Protein AF-X0TBJ0-F1 (afdb_monomer)

Mean predicted aligned error: 17.58 Å

Organism: NCBI:txid412755

Foldseek 3Di:
DDPVVVVVVVVVVVVVVVVVVVVVVVVVVPPDPPPDDDQDFDAPVVQQKKKFALFFQDQFLVLEGEDLVQVVVQCPVVVVPQWEAAPVPGTRQWGWPDWDRDPGHTITMIHGNHPVVSVCVVVLQWFFKYWDKAAPDWDWDADPNDTGIYRHHIHTDHMYIGHQYRHNRGTIGNDDDAAEDEPDDDDDDLVPFLVQQCVLPNLVSLVVQALAAAPPDDSRDSVRGDQGQWGQDPSTTYGYPVSLVVSQVLLLQPPNSVPVDDLVRSVSSQVVSQVVQVVVVHGHDDHDSDNPDDLVCQLVVVQVVCCVLVVDHQDPVNSVVSVVVSVVLVVCVVVPPVVVVVVVVVVVVVVVVVVVVVVCVVDDDPPPSVVVVVVVVVVVVVVVVVVVVVVVVVVVVVVVVVVVVVVVVVVVVVVVVVPPDDDDDDDDDDDDDDDDDDDDDDD

Solvent-accessible surface area (backbone atoms only — not comparable to full-atom values): 25484 Å² total; per-residue (Å²): 135,61,77,73,59,58,57,59,52,57,62,49,52,58,55,50,49,52,55,50,53,51,57,51,53,65,52,57,80,63,57,72,80,80,79,81,82,75,88,83,67,46,71,36,70,92,67,34,45,39,31,33,28,44,39,43,54,57,68,24,78,80,41,31,29,45,46,61,89,36,49,78,66,15,40,63,68,35,71,76,70,34,52,20,23,36,71,85,75,43,75,66,36,25,35,48,80,38,84,42,85,47,95,65,21,40,35,35,29,32,33,45,71,35,67,72,62,38,50,33,47,73,75,52,59,32,40,13,22,38,68,42,67,50,78,79,39,69,48,83,44,75,59,97,89,38,78,25,44,34,37,62,35,50,39,40,70,45,41,20,44,30,47,79,34,56,35,77,74,4,40,46,42,35,64,65,70,66,43,77,38,73,87,54,86,72,79,87,44,73,79,56,44,51,47,55,27,33,78,76,49,32,56,67,38,42,55,72,23,25,76,42,67,52,86,92,52,58,80,91,44,77,85,25,55,39,54,57,32,36,41,70,51,96,92,34,60,24,35,31,51,45,21,48,53,52,37,52,40,27,60,47,35,41,94,68,33,50,80,79,48,55,74,67,54,43,54,57,48,48,52,55,47,34,57,56,27,49,77,71,78,43,82,57,81,84,86,45,89,63,70,72,84,39,88,92,44,38,57,60,51,54,41,53,50,49,24,69,76,68,75,41,84,75,47,74,67,56,52,50,53,39,53,51,51,52,52,52,52,60,68,38,57,84,67,72,64,59,57,60,53,50,53,54,50,52,55,53,47,56,52,54,49,52,55,47,56,63,47,51,80,72,58,90,63,103,61,53,66,68,53,49,51,47,52,51,52,57,45,52,56,50,52,50,56,51,51,55,53,50,53,53,48,53,53,50,52,52,54,49,51,54,51,50,56,52,52,52,56,57,52,50,61,61,49,57,79,71,61,86,80,83,89,87,90,88,82,90,84,86,89,87,90,86,86,88,85,83,87,82,89,83,137

Radius of gyration: 38.72 Å; Cα contacts (8 Å, |Δi|>4): 526; chains: 1; bounding box: 123×66×91 Å

Sequence (443 aa):
MSNDTMQKEYFNVDQRHAVCQSQWGERMDKQKSIRLHAKFTRLEAAERMVYGYASTEAVDTFDTAFEASWWPHALEGYRQSYSLSAMHERPNVGSVTILEVRPKGLWIGARVDDLDEWALVEDGTYEGFSIEFFATKSRLDIVDGKEVVVFTEFVLTDITIGDVPSNKDATFQVIGRLQKEKDAPWDFDWSKDAQDIVDLFGFEGLKEATLYQVPGARLDEIETYRLPIAKVSRGKLTIYRMALHASMAVINGARAGEEDYTKKEKEDLYTKITEAFLSFNETAPQLRLTGGIKMSNFGEYVSDLLKKITGKDVTEEHQKEIGELEKRLADEKDNGTESAKLVETIEKLETRLKELETAGEKKASDTSEAETAKKVTEFLDKVDKRLDVLEKSASQTKQITDKEVRATRTADQKSEDTSGGMNSFIRASSGVAIPGGGSKEEE

Nearest PDB structures (foldseek):
  1nkk-assembly1_A  TM=6.307E-01  e=1.114E-03  Human betaherpesvirus 5
  4v08-assembly1_A  TM=5.106E-01  e=4.107E-03  Suid alphaherpesvirus 1
  1vzv-assembly1_A-2  TM=5.539E-01  e=1.126E-02  Human alphaherpesvirus 3

pLDDT: mean 78.39, std 19.2, range [36.16, 98.5]

Structure (mmCIF, N/CA/C/O backbone):
data_AF-X0TBJ0-F1
#
_entry.id   AF-X0TBJ0-F1
#
loop_
_atom_site.group_PDB
_atom_site.id
_atom_site.type_symbol
_atom_site.label_atom_id
_atom_site.label_alt_id
_atom_site.label_comp_id
_atom_site.label_asym_id
_atom_site.label_entity_id
_atom_site.label_seq_id
_atom_site.pdbx_PDB_ins_code
_atom_site.Cartn_x
_atom_site.Cartn_y
_atom_site.Cartn_z
_atom_site.occupancy
_atom_site.B_iso_or_equiv
_atom_site.auth_seq_id
_atom_site.auth_comp_id
_atom_site.auth_asym_id
_atom_site.auth_atom_id
_atom_site.pdbx_PDB_model_num
ATOM 1 N N . MET A 1 1 ? -47.064 21.790 -62.288 1.00 50.12 1 MET A N 1
ATOM 2 C CA . MET A 1 1 ? -47.174 22.074 -60.840 1.00 50.12 1 MET A CA 1
ATOM 3 C C . MET A 1 1 ? -46.628 23.473 -60.613 1.00 50.12 1 MET A C 1
ATOM 5 O O . MET A 1 1 ? -45.558 23.762 -61.131 1.00 50.12 1 MET A O 1
ATOM 9 N N . SER A 1 2 ? -47.406 24.371 -60.004 1.00 56.59 2 SER A N 1
ATOM 10 C CA . SER A 1 2 ? -47.038 25.787 -59.848 1.00 56.59 2 SER A CA 1
ATOM 11 C C . SER A 1 2 ? -45.986 25.974 -58.748 1.00 56.59 2 SER A C 1
ATOM 13 O O . SER A 1 2 ? -45.937 25.182 -57.805 1.00 56.59 2 SER A O 1
ATOM 15 N N . ASN A 1 3 ? -45.179 27.038 -58.849 1.00 50.81 3 ASN A N 1
ATOM 16 C CA . ASN A 1 3 ? -44.139 27.414 -57.873 1.00 50.81 3 ASN A CA 1
ATOM 17 C C . ASN A 1 3 ? -44.650 27.509 -56.419 1.00 50.81 3 ASN A C 1
ATOM 19 O O . ASN A 1 3 ? -43.887 27.292 -55.482 1.00 50.81 3 ASN A O 1
ATOM 23 N N . ASP A 1 4 ? -45.950 27.740 -56.234 1.00 53.75 4 ASP A N 1
ATOM 24 C CA . ASP A 1 4 ? -46.623 27.749 -54.928 1.00 53.75 4 ASP A CA 1
ATOM 25 C C . ASP A 1 4 ? -46.655 26.379 -54.232 1.00 53.75 4 ASP A C 1
ATOM 27 O O . ASP A 1 4 ? -46.775 26.293 -53.010 1.00 53.75 4 ASP A O 1
ATOM 31 N N . THR A 1 5 ? -46.546 25.288 -54.996 1.00 53.53 5 THR A N 1
ATOM 32 C CA . THR A 1 5 ? -46.584 23.927 -54.438 1.00 53.53 5 THR A CA 1
ATOM 33 C C . THR A 1 5 ? -45.227 23.545 -53.838 1.00 53.53 5 THR A C 1
ATOM 35 O O . THR A 1 5 ? -45.186 22.934 -52.776 1.00 53.53 5 THR A O 1
ATOM 38 N N . MET A 1 6 ? -44.115 23.988 -54.444 1.00 51.19 6 MET A N 1
ATOM 39 C CA . MET A 1 6 ? -42.765 23.724 -53.922 1.00 51.19 6 MET A CA 1
ATOM 40 C C . MET A 1 6 ? -42.445 24.522 -52.651 1.00 51.19 6 MET A C 1
ATOM 42 O O . MET A 1 6 ? -41.803 23.994 -51.745 1.00 51.19 6 MET A O 1
ATOM 46 N N . GLN A 1 7 ? -42.915 25.769 -52.529 1.00 54.09 7 GLN A N 1
ATOM 47 C CA . GLN A 1 7 ? -42.650 26.566 -51.321 1.00 54.09 7 GLN A CA 1
ATOM 48 C C . GLN A 1 7 ? -43.380 26.031 -50.079 1.00 54.09 7 GLN A C 1
ATOM 50 O O . GLN A 1 7 ? -42.848 26.118 -48.971 1.00 54.09 7 GLN A O 1
ATOM 55 N N . LYS A 1 8 ? -44.558 25.415 -50.247 1.00 52.38 8 LYS A N 1
ATOM 56 C CA . LYS A 1 8 ? -45.291 24.785 -49.136 1.00 52.38 8 LYS A CA 1
ATOM 57 C C . LYS A 1 8 ? -44.668 23.472 -48.661 1.00 52.38 8 LYS A C 1
ATOM 59 O O . LYS A 1 8 ? -44.819 23.139 -47.488 1.00 52.38 8 LYS A O 1
ATOM 64 N N . GLU A 1 9 ? -43.955 22.747 -49.522 1.00 52.75 9 GLU A N 1
ATOM 65 C CA . GLU A 1 9 ? -43.214 21.553 -49.100 1.00 52.75 9 GLU A CA 1
ATOM 66 C C . GLU A 1 9 ? -41.919 21.911 -48.364 1.00 52.75 9 GLU A C 1
ATOM 68 O O . GLU A 1 9 ? -41.652 21.324 -47.317 1.00 52.75 9 GLU A O 1
ATOM 73 N N . TYR A 1 10 ? -41.177 22.934 -48.808 1.00 51.28 10 TYR A N 1
ATOM 74 C CA . TYR A 1 10 ? -39.950 23.369 -48.124 1.00 51.28 10 TYR A CA 1
ATOM 75 C C . TYR A 1 10 ? -40.205 23.918 -46.711 1.00 51.28 10 TYR A C 1
ATOM 77 O O . TYR A 1 10 ? -39.485 23.560 -45.781 1.00 51.28 10 TYR A O 1
ATOM 85 N N . PHE A 1 11 ? -41.287 24.678 -46.500 1.00 49.25 11 PHE A N 1
ATOM 86 C CA . PHE A 1 11 ? -41.663 25.151 -45.156 1.00 49.25 11 PHE A CA 1
ATOM 87 C C . PHE A 1 11 ? -42.053 24.020 -44.186 1.00 49.25 11 PHE A C 1
ATOM 89 O O . PHE A 1 11 ? -42.027 24.204 -42.969 1.00 49.25 11 PHE A O 1
ATOM 96 N N . ASN A 1 12 ? -42.401 22.838 -44.702 1.00 53.94 12 ASN A N 1
ATOM 97 C CA . ASN A 1 12 ? -42.795 21.686 -43.894 1.00 53.94 12 ASN A CA 1
AT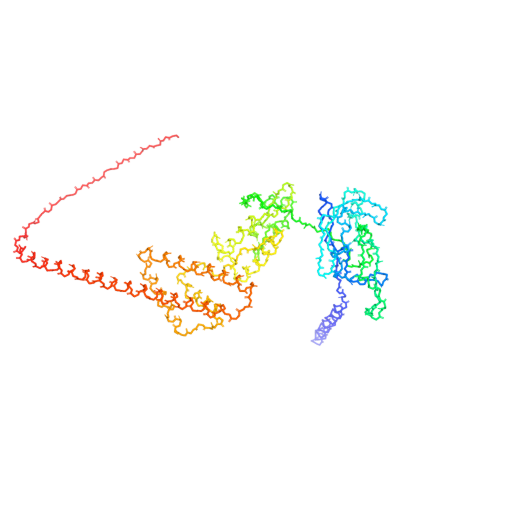OM 98 C C . ASN A 1 12 ? -41.583 20.835 -43.467 1.00 53.94 12 ASN A C 1
ATOM 100 O O . ASN A 1 12 ? -41.656 20.123 -42.469 1.00 53.94 12 ASN A O 1
ATOM 104 N N . VAL A 1 13 ? -40.452 20.918 -44.176 1.00 56.72 13 VAL A N 1
ATOM 105 C CA . VAL A 1 13 ? -39.227 20.177 -43.823 1.00 56.72 13 VAL A CA 1
ATOM 106 C C . VAL A 1 13 ? -38.512 20.825 -42.634 1.00 56.72 13 VAL A C 1
ATOM 108 O O . VAL A 1 13 ? -38.116 20.115 -41.709 1.00 56.72 13 VAL A O 1
ATOM 111 N N . ASP A 1 14 ? -38.436 22.156 -42.588 1.00 55.09 14 ASP A N 1
ATOM 112 C CA . ASP A 1 14 ? -37.789 22.869 -41.475 1.00 55.09 14 ASP A CA 1
ATOM 113 C C . ASP A 1 14 ? -38.598 22.782 -40.173 1.00 55.09 14 ASP A C 1
ATOM 115 O O . ASP A 1 14 ? -38.030 22.594 -39.096 1.00 55.09 14 ASP A O 1
ATOM 119 N N . GLN A 1 15 ? -39.934 22.794 -40.253 1.00 57.28 15 GLN A N 1
ATOM 120 C CA . GLN A 1 15 ? -40.777 22.555 -39.076 1.00 57.28 15 GLN A CA 1
ATOM 121 C C . GLN A 1 15 ? -40.683 21.108 -38.570 1.00 57.28 15 GLN A C 1
ATOM 123 O O . GLN A 1 15 ? -40.697 20.884 -37.360 1.00 57.28 15 GLN A O 1
ATOM 128 N N . ARG A 1 16 ? -40.520 20.117 -39.458 1.00 56.84 16 ARG A N 1
ATOM 129 C CA . ARG A 1 16 ? -40.301 18.719 -39.045 1.00 56.84 16 ARG A CA 1
ATOM 130 C C . ARG A 1 16 ? -38.922 18.507 -38.422 1.00 56.84 16 ARG A C 1
ATOM 132 O O . ARG A 1 16 ? -38.824 17.751 -37.459 1.00 56.84 16 ARG A O 1
ATOM 139 N N . HIS A 1 17 ? -37.882 19.193 -38.902 1.00 56.78 17 HIS A N 1
ATOM 140 C CA . HIS A 1 17 ? -36.563 19.158 -38.263 1.00 56.78 17 HIS A CA 1
ATOM 141 C C . HIS A 1 17 ? -36.565 19.819 -36.880 1.00 56.78 17 HIS A C 1
ATOM 143 O O . HIS A 1 17 ? -35.993 19.251 -35.951 1.00 56.78 17 HIS A O 1
ATOM 149 N N . ALA A 1 18 ? -37.263 20.946 -36.711 1.00 57.44 18 ALA A N 1
ATOM 150 C CA . ALA A 1 18 ? -37.380 21.614 -35.416 1.00 57.44 18 ALA A CA 1
ATOM 151 C C . ALA A 1 18 ? -38.139 20.764 -34.376 1.00 57.44 18 AL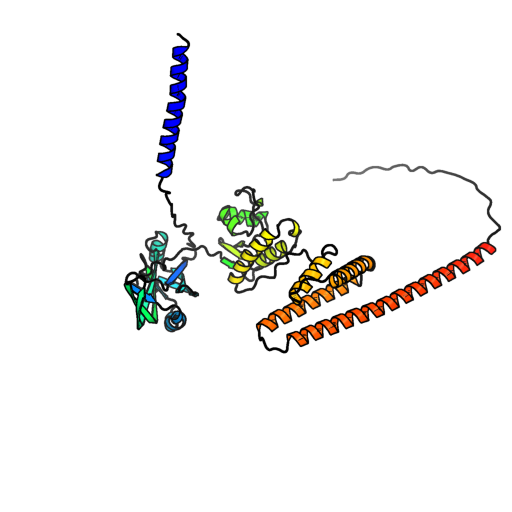A A C 1
ATOM 153 O O . ALA A 1 18 ? -37.689 20.647 -33.238 1.00 57.44 18 ALA A O 1
ATOM 154 N N . VAL A 1 19 ? -39.236 20.103 -34.772 1.00 58.22 19 VAL A N 1
ATOM 155 C CA . VAL A 1 19 ? -40.002 19.206 -33.881 1.00 58.22 19 VAL A CA 1
ATOM 156 C C . VAL A 1 19 ? -39.217 17.935 -33.539 1.00 58.22 19 VAL A C 1
ATOM 158 O O . VAL A 1 19 ? -39.299 17.444 -32.414 1.00 58.22 19 VAL A O 1
ATOM 161 N N . CYS A 1 20 ? -38.414 17.414 -34.473 1.00 51.31 20 CYS A N 1
ATOM 162 C CA . CYS A 1 20 ? -37.548 16.272 -34.196 1.00 51.31 20 CYS A CA 1
ATOM 163 C C . CYS A 1 20 ? -36.428 16.670 -33.215 1.00 51.31 20 CYS A C 1
ATOM 165 O O . CYS A 1 20 ? -36.251 16.014 -32.194 1.00 51.31 20 CYS A O 1
ATOM 167 N N . GLN A 1 21 ? -35.731 17.792 -33.423 1.00 55.69 21 GLN A N 1
ATOM 168 C CA . GLN A 1 21 ? -34.680 18.225 -32.491 1.00 55.69 21 GLN A CA 1
ATOM 169 C C . GLN A 1 21 ? -35.211 18.556 -31.086 1.00 55.69 21 GLN A C 1
ATOM 171 O O . GLN A 1 21 ? -34.562 18.195 -30.104 1.00 55.69 21 GLN A O 1
ATOM 176 N N . SER A 1 22 ? -36.403 19.153 -30.959 1.00 57.12 22 SER A N 1
ATOM 177 C CA . SER A 1 22 ? -36.986 19.441 -29.641 1.00 57.12 22 SER A CA 1
ATOM 178 C C . SER A 1 22 ? -37.444 18.174 -28.908 1.00 57.12 22 SER A C 1
ATOM 180 O O . SER A 1 22 ? -37.240 18.060 -27.701 1.00 57.12 22 SER A O 1
ATOM 182 N N . GLN A 1 23 ? -37.996 17.183 -29.622 1.00 54.78 23 GLN A N 1
ATOM 183 C CA . GLN A 1 23 ? -38.386 15.902 -29.018 1.00 54.78 23 GLN A CA 1
ATOM 184 C C . GLN A 1 23 ? -37.192 15.027 -28.624 1.00 54.78 23 GLN A C 1
ATOM 186 O O . GLN A 1 23 ? -37.312 14.255 -27.675 1.00 54.78 23 GLN A O 1
ATOM 191 N N . TRP A 1 24 ? -36.052 15.129 -29.313 1.00 51.81 24 TRP A N 1
ATOM 192 C CA . TRP A 1 24 ? -34.826 14.425 -28.920 1.00 51.81 24 TRP A CA 1
ATOM 193 C C . TRP A 1 24 ? -34.086 15.139 -27.776 1.00 51.81 24 TRP A C 1
ATOM 195 O O . TRP A 1 24 ? -33.574 14.457 -26.888 1.00 51.81 24 TRP A O 1
ATOM 205 N N . GLY A 1 25 ? -34.107 16.477 -27.725 1.00 51.88 25 GLY A N 1
ATOM 206 C CA . GLY A 1 25 ? -33.553 17.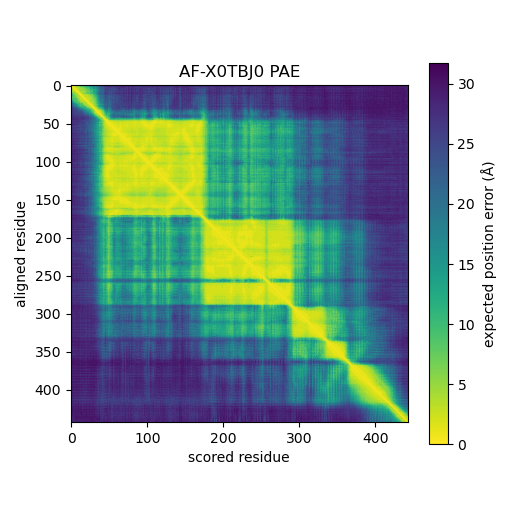263 -26.614 1.00 51.88 25 GLY A CA 1
ATOM 207 C C . GLY A 1 25 ? -34.250 16.991 -25.275 1.00 51.88 25 GLY A C 1
ATOM 208 O O . GLY A 1 25 ? -33.591 16.656 -24.296 1.00 51.88 25 GLY A O 1
ATOM 209 N N . GLU A 1 26 ? -35.589 16.995 -25.244 1.00 52.88 26 GLU A N 1
ATOM 210 C CA . GLU A 1 26 ? -36.350 16.698 -24.015 1.00 52.88 26 GLU A CA 1
ATOM 211 C C . GLU A 1 26 ? -36.266 15.225 -23.569 1.00 52.88 26 GLU A C 1
ATOM 213 O O . GLU A 1 26 ? -36.518 14.906 -22.402 1.00 52.88 26 GLU A O 1
ATOM 218 N N . ARG A 1 27 ? -35.914 14.302 -24.477 1.00 52.31 27 ARG A N 1
ATOM 219 C CA . ARG A 1 27 ? -35.742 12.877 -24.145 1.00 52.31 27 ARG A CA 1
ATOM 220 C C . ARG A 1 27 ? -34.362 12.564 -23.570 1.00 52.31 27 ARG A C 1
ATOM 222 O O . ARG A 1 27 ? -34.270 11.665 -22.735 1.00 52.31 27 ARG A O 1
ATOM 229 N N . MET A 1 28 ? -33.329 13.304 -23.974 1.00 48.59 28 MET A N 1
ATOM 230 C CA . MET A 1 28 ? -31.965 13.157 -23.449 1.00 48.59 28 MET A CA 1
ATOM 231 C C . MET A 1 28 ? -31.836 13.713 -22.021 1.00 48.59 28 MET A C 1
ATOM 233 O O . MET A 1 28 ? -31.180 13.090 -21.191 1.00 48.59 28 MET A O 1
ATOM 237 N N . ASP A 1 29 ? -32.563 14.783 -21.673 1.00 52.69 29 ASP A N 1
ATOM 238 C CA . ASP A 1 29 ? -32.547 15.362 -20.313 1.00 52.69 29 ASP A CA 1
ATOM 239 C C . ASP A 1 29 ? -33.259 14.502 -19.247 1.00 52.69 29 ASP A C 1
ATOM 241 O O . ASP A 1 29 ? -33.129 14.741 -18.045 1.00 52.69 29 ASP A O 1
ATOM 245 N N . LYS A 1 30 ? -33.991 13.456 -19.656 1.00 52.75 30 LYS A N 1
ATOM 246 C CA . LYS A 1 30 ? -34.598 12.463 -18.746 1.00 52.75 30 LYS A CA 1
ATOM 247 C C . LYS A 1 30 ? -33.878 11.122 -18.727 1.00 52.75 30 LYS A C 1
ATOM 249 O O . LYS A 1 30 ? -34.352 10.189 -18.070 1.00 52.75 30 LYS A O 1
ATOM 254 N N . GLN A 1 31 ? -32.738 11.003 -19.401 1.00 52.59 31 GLN A N 1
ATOM 255 C CA . GLN A 1 31 ? -31.919 9.808 -19.301 1.00 52.59 31 GLN A CA 1
ATOM 256 C C . GLN A 1 31 ? -31.212 9.832 -17.943 1.00 52.59 31 GLN A C 1
ATOM 258 O O . GLN A 1 31 ? -30.113 10.360 -17.800 1.00 52.59 31 GLN A O 1
ATOM 263 N N . LYS A 1 32 ? -31.890 9.296 -16.914 1.00 57.34 32 LYS A N 1
ATOM 264 C CA . LYS A 1 32 ? -31.296 9.014 -15.601 1.00 57.34 32 LYS A CA 1
ATOM 265 C C . LYS A 1 32 ? -29.933 8.383 -15.851 1.00 57.34 32 LYS A C 1
ATOM 267 O O . LYS A 1 32 ? -29.865 7.309 -16.448 1.00 57.34 32 LYS A O 1
ATOM 272 N N . SER A 1 33 ? -28.873 9.061 -15.424 1.00 50.97 33 SER A N 1
ATOM 273 C CA . SER A 1 33 ? -27.527 8.519 -15.494 1.00 50.97 33 SER A CA 1
ATOM 274 C C . SER A 1 33 ? -27.524 7.183 -14.755 1.00 50.97 33 SER A C 1
ATOM 276 O O . SER A 1 33 ? -27.728 7.114 -13.541 1.00 50.97 33 SER A O 1
ATOM 278 N N . ILE A 1 34 ? -27.378 6.094 -15.507 1.00 53.81 34 ILE A N 1
ATOM 279 C CA . ILE A 1 34 ? -27.218 4.768 -14.927 1.00 53.81 34 ILE A CA 1
ATOM 280 C C . ILE A 1 34 ? -25.792 4.746 -14.388 1.00 53.81 34 ILE A C 1
ATOM 282 O O . ILE A 1 34 ? -24.832 4.597 -15.140 1.00 53.81 34 ILE A O 1
ATOM 286 N N . ARG A 1 35 ? -25.647 4.957 -13.079 1.00 46.84 35 ARG A N 1
ATOM 287 C CA . ARG A 1 35 ? -24.382 4.704 -12.393 1.00 46.84 35 ARG A CA 1
ATOM 288 C C . ARG A 1 35 ? -24.258 3.200 -12.198 1.00 46.84 35 ARG A C 1
ATOM 290 O O . ARG A 1 35 ? -24.846 2.639 -11.278 1.00 46.84 35 ARG A O 1
ATOM 297 N N . LEU A 1 36 ? -23.530 2.550 -13.101 1.00 37.91 36 LEU A N 1
ATOM 298 C CA . LEU A 1 36 ? -23.099 1.170 -12.916 1.00 37.91 36 LEU A CA 1
ATOM 299 C C . LEU A 1 36 ? -21.977 1.165 -11.875 1.00 37.91 36 LEU A C 1
ATOM 301 O O . LEU A 1 36 ? -20.842 1.528 -12.169 1.00 37.91 36 LEU A O 1
ATOM 305 N N . HIS A 1 37 ? -22.316 0.780 -10.649 1.00 42.12 37 HIS A N 1
ATOM 306 C CA . HIS A 1 37 ? -21.335 0.421 -9.635 1.00 42.12 37 HIS A CA 1
ATOM 307 C C . HIS A 1 37 ? -21.055 -1.076 -9.775 1.00 42.12 37 HIS A C 1
ATOM 309 O O . HIS A 1 37 ? -21.795 -1.899 -9.245 1.00 42.12 37 HIS A O 1
ATOM 315 N N . ALA A 1 38 ? -20.018 -1.430 -10.529 1.00 38.62 38 ALA A N 1
ATOM 316 C CA . ALA A 1 38 ? -19.475 -2.782 -10.504 1.00 38.62 38 ALA A CA 1
ATOM 317 C C . ALA A 1 38 ? -18.415 -2.848 -9.396 1.00 38.62 38 ALA A C 1
ATOM 319 O O . ALA A 1 38 ? -17.441 -2.093 -9.432 1.00 38.62 38 ALA A O 1
ATOM 320 N N . LYS A 1 39 ? -18.611 -3.717 -8.396 1.00 46.91 39 LYS A N 1
ATOM 321 C CA . LYS A 1 39 ? -17.540 -4.079 -7.459 1.00 46.91 39 LYS A CA 1
ATOM 322 C C . LYS A 1 39 ? -16.523 -4.899 -8.261 1.00 46.91 39 LYS A C 1
ATOM 324 O O . LYS A 1 39 ? -16.826 -6.011 -8.682 1.00 46.91 39 LYS A O 1
ATOM 329 N N . PHE A 1 40 ? -15.349 -4.333 -8.525 1.00 46.62 40 PHE A N 1
ATOM 330 C CA . PHE A 1 40 ? -14.225 -5.089 -9.070 1.00 46.62 40 PHE A CA 1
ATOM 331 C C . PHE A 1 40 ? -13.449 -5.665 -7.891 1.00 46.62 40 PHE A C 1
ATOM 333 O O . PHE A 1 40 ? -12.783 -4.932 -7.164 1.00 46.62 40 PHE A O 1
ATOM 340 N N . THR A 1 41 ? -13.572 -6.970 -7.694 1.00 47.53 41 THR A N 1
ATOM 341 C CA . THR A 1 41 ? -12.886 -7.698 -6.630 1.00 47.53 41 THR A CA 1
ATOM 342 C C . THR A 1 41 ? -11.781 -8.519 -7.282 1.00 47.53 41 THR A C 1
ATOM 344 O O . THR A 1 41 ? -12.053 -9.533 -7.923 1.00 47.53 41 THR A O 1
ATOM 347 N N . ARG A 1 42 ? -10.529 -8.057 -7.193 1.00 49.22 42 ARG A N 1
ATOM 348 C CA . ARG A 1 42 ? -9.381 -8.833 -7.676 1.00 49.22 42 ARG A CA 1
ATOM 349 C C . ARG A 1 42 ? -8.962 -9.795 -6.573 1.00 49.22 42 ARG A C 1
ATOM 351 O O . ARG A 1 42 ? -8.394 -9.376 -5.570 1.00 49.22 42 ARG A O 1
ATOM 358 N N . LEU A 1 43 ? -9.245 -11.076 -6.779 1.00 52.53 43 LEU A N 1
ATOM 359 C CA . LEU A 1 43 ? -8.984 -12.124 -5.801 1.00 52.53 43 LEU A CA 1
ATOM 360 C C . LEU A 1 43 ? -7.492 -12.455 -5.690 1.00 52.53 43 LEU A C 1
ATOM 362 O O . LEU A 1 43 ? -6.884 -12.920 -6.653 1.00 52.53 43 LEU A O 1
ATOM 366 N N . GLU A 1 44 ? -6.924 -12.347 -4.486 1.00 62.16 44 GLU A N 1
ATOM 367 C CA . GLU A 1 44 ? -5.746 -13.144 -4.118 1.00 62.16 44 GLU A CA 1
ATOM 368 C C . GLU A 1 44 ? -6.179 -14.558 -3.736 1.00 62.16 44 GLU A C 1
ATOM 370 O O . GLU A 1 44 ? -5.899 -15.030 -2.637 1.00 62.16 44 GLU A O 1
ATOM 375 N N . ALA A 1 45 ? -6.881 -15.246 -4.642 1.00 64.31 45 ALA A N 1
ATOM 376 C CA . ALA A 1 45 ? -7.430 -16.580 -4.384 1.00 64.31 45 ALA A CA 1
ATOM 377 C C . ALA A 1 45 ? -6.359 -17.571 -3.902 1.00 64.31 45 ALA A C 1
ATOM 379 O O . ALA A 1 45 ? -6.629 -18.450 -3.092 1.00 64.31 45 ALA A O 1
ATOM 380 N N . ALA A 1 46 ? -5.109 -17.382 -4.337 1.00 70.19 46 ALA A N 1
ATOM 381 C CA . ALA A 1 46 ? -3.986 -18.197 -3.890 1.00 70.19 46 ALA A CA 1
ATOM 382 C C . ALA A 1 46 ? -3.631 -18.001 -2.403 1.00 70.19 46 ALA A C 1
ATOM 384 O O . ALA A 1 46 ? -3.162 -18.944 -1.769 1.00 70.19 46 ALA A O 1
ATOM 385 N N . GLU A 1 47 ? -3.808 -16.796 -1.851 1.00 80.88 47 GLU A N 1
ATOM 386 C CA . GLU A 1 47 ? -3.491 -16.497 -0.446 1.00 80.88 47 GLU A CA 1
ATOM 387 C C . GLU A 1 47 ? -4.718 -16.503 0.462 1.00 80.88 47 GLU A C 1
ATOM 389 O O . GLU A 1 47 ? -4.547 -16.613 1.671 1.00 80.88 47 GLU A O 1
ATOM 394 N N . ARG A 1 48 ? -5.930 -16.439 -0.107 1.00 91.12 48 ARG A N 1
ATOM 395 C CA . ARG A 1 48 ? -7.207 -16.407 0.625 1.00 91.12 48 ARG A CA 1
ATOM 396 C C . ARG A 1 48 ? -7.284 -15.235 1.603 1.00 91.12 48 ARG A C 1
ATOM 398 O O . ARG A 1 48 ? -7.699 -15.373 2.751 1.00 91.12 48 ARG A O 1
ATOM 405 N N . MET A 1 49 ? -6.816 -14.077 1.140 1.00 91.75 49 MET A N 1
ATOM 406 C CA . MET A 1 49 ? -6.723 -12.849 1.923 1.00 91.75 49 MET A CA 1
ATOM 407 C C . MET A 1 49 ? -7.919 -11.933 1.674 1.00 91.75 49 MET A C 1
ATOM 409 O O . MET A 1 49 ? -8.275 -11.672 0.530 1.00 91.75 49 MET A O 1
ATOM 413 N N . VAL A 1 50 ? -8.483 -11.375 2.742 1.00 92.31 50 VAL A N 1
ATOM 414 C CA . VAL A 1 50 ? -9.471 -10.285 2.717 1.00 92.31 50 VAL A CA 1
ATOM 415 C C . VAL A 1 50 ? -8.937 -9.085 3.492 1.00 92.31 50 VAL A C 1
ATOM 417 O O . VAL A 1 50 ? -8.251 -9.246 4.502 1.00 92.31 50 VAL A O 1
ATOM 420 N N . TYR A 1 51 ? -9.242 -7.870 3.037 1.00 93.25 51 TYR A N 1
ATOM 421 C CA . TYR A 1 51 ? -8.760 -6.630 3.651 1.00 93.25 51 TYR A CA 1
ATOM 422 C C . TYR A 1 51 ? -9.890 -5.634 3.842 1.00 93.25 51 TYR A C 1
ATOM 424 O O . TYR A 1 51 ? -10.779 -5.533 3.008 1.00 93.25 51 TYR A O 1
ATOM 432 N N . GLY A 1 52 ? -9.854 -4.839 4.901 1.00 94.38 52 GLY A N 1
ATOM 433 C CA . GLY A 1 52 ? -10.928 -3.886 5.157 1.00 94.38 52 GLY A CA 1
ATOM 434 C C . GLY A 1 52 ? -10.891 -3.336 6.567 1.00 94.38 52 GLY A C 1
ATOM 435 O O . GLY A 1 52 ? -10.025 -3.686 7.368 1.00 94.38 52 GLY A O 1
ATOM 436 N N . TYR A 1 53 ? -11.845 -2.465 6.874 1.00 96.56 53 TYR A N 1
ATOM 437 C CA . TYR A 1 53 ? -12.073 -2.065 8.255 1.00 96.56 53 TYR A CA 1
ATOM 438 C C . TYR A 1 53 ? -12.839 -3.174 8.975 1.00 96.56 53 TYR A C 1
ATOM 440 O O . TYR A 1 53 ? -13.865 -3.620 8.483 1.00 96.56 53 TYR A O 1
ATOM 448 N N . ALA A 1 54 ? -12.355 -3.608 10.136 1.00 96.94 54 ALA A N 1
ATOM 449 C CA . ALA A 1 54 ? -13.136 -4.445 11.045 1.00 96.94 54 ALA A CA 1
ATOM 450 C C . ALA A 1 54 ? -14.233 -3.623 11.737 1.00 96.94 54 ALA A C 1
ATOM 452 O O . ALA A 1 54 ? -15.320 -4.118 12.014 1.00 96.94 54 ALA A O 1
ATOM 453 N N . SER A 1 55 ? -13.938 -2.350 12.010 1.00 97.62 55 SER A N 1
ATOM 454 C CA . SER A 1 55 ? -14.886 -1.369 12.529 1.00 97.62 55 SER A CA 1
ATOM 455 C C . SER A 1 55 ? -14.350 0.051 12.316 1.00 97.62 55 SER A C 1
ATOM 457 O O . SER A 1 55 ? -13.134 0.269 12.237 1.00 97.62 55 SER A O 1
ATOM 459 N N . THR A 1 56 ? -15.261 1.015 12.214 1.00 97.00 56 THR A N 1
ATOM 460 C CA . THR A 1 56 ? -14.993 2.457 12.116 1.00 97.00 56 THR A CA 1
ATOM 461 C C . THR A 1 56 ? -15.764 3.220 13.192 1.00 97.00 56 THR A C 1
ATOM 463 O O . THR A 1 56 ? -16.559 2.638 13.925 1.00 97.00 56 THR A O 1
ATOM 466 N N . GLU A 1 57 ? -15.564 4.535 13.277 1.00 95.94 57 GLU A N 1
ATOM 467 C CA . GLU A 1 57 ? -16.367 5.408 14.154 1.00 95.94 57 GLU A CA 1
ATOM 468 C C . GLU A 1 57 ? -17.788 5.673 13.624 1.00 95.94 57 GLU A C 1
ATOM 470 O O . GLU A 1 57 ? -18.563 6.383 14.263 1.00 95.94 57 GLU A O 1
ATOM 475 N N . ALA A 1 58 ? -18.143 5.141 12.449 1.00 96.75 58 ALA A N 1
ATOM 476 C CA . ALA A 1 58 ? -19.487 5.289 11.911 1.00 96.75 58 ALA A CA 1
ATOM 477 C C . ALA A 1 58 ? -20.517 4.592 12.809 1.00 96.75 58 ALA A C 1
ATOM 479 O O . ALA A 1 58 ? -20.266 3.504 13.331 1.00 96.75 58 ALA A O 1
ATOM 480 N N . VAL A 1 59 ? -21.693 5.213 12.932 1.00 97.56 59 VAL A N 1
ATOM 481 C CA . VAL A 1 59 ? -22.835 4.637 13.647 1.00 97.56 59 VAL A CA 1
ATOM 482 C C . VAL A 1 59 ? -23.275 3.356 12.944 1.00 97.56 59 VAL A C 1
ATOM 484 O O . VAL A 1 59 ? -23.510 3.348 11.731 1.00 97.56 59 VAL A O 1
ATOM 487 N N . ASP A 1 60 ? -23.360 2.270 13.700 1.00 96.94 60 ASP A N 1
ATOM 488 C CA . ASP A 1 60 ? -23.764 0.967 13.195 1.00 96.94 60 ASP A CA 1
ATOM 489 C C . ASP A 1 60 ? -25.293 0.794 13.173 1.00 96.94 60 ASP A C 1
ATOM 491 O O . ASP A 1 60 ? -26.069 1.684 13.525 1.00 96.94 60 ASP A O 1
ATOM 495 N N . THR A 1 61 ? -25.761 -0.370 12.723 1.00 96.12 61 THR A N 1
ATOM 496 C CA . THR A 1 61 ? -27.199 -0.675 12.641 1.00 96.12 61 THR A CA 1
ATOM 497 C C . THR A 1 61 ? -27.910 -0.789 13.991 1.00 96.12 61 THR A C 1
ATOM 499 O O . THR A 1 61 ? -29.133 -0.918 13.999 1.00 96.12 61 THR A O 1
ATOM 502 N N . PHE A 1 62 ? -27.180 -0.763 15.108 1.00 96.69 62 PHE A N 1
ATOM 503 C CA . PHE A 1 62 ? -27.725 -0.809 16.466 1.00 96.69 62 PHE A CA 1
ATOM 504 C C . PHE A 1 62 ? -27.719 0.565 17.147 1.00 96.69 62 PHE A C 1
ATOM 506 O O . PHE A 1 62 ? -27.909 0.639 18.360 1.00 96.69 62 PHE A O 1
ATOM 513 N N . ASP A 1 63 ? -27.506 1.639 16.377 1.00 97.62 63 ASP A N 1
ATOM 514 C CA . ASP A 1 63 ? -27.321 2.997 16.887 1.00 97.62 63 ASP A CA 1
ATOM 515 C C . ASP A 1 63 ? -26.172 3.052 17.920 1.00 97.62 63 ASP A C 1
ATOM 517 O O . ASP A 1 63 ? -26.258 3.708 18.963 1.00 97.62 63 ASP A O 1
ATOM 521 N N . THR A 1 64 ? -25.069 2.345 17.633 1.00 97.94 64 THR A N 1
ATOM 522 C CA . THR A 1 64 ? -23.845 2.367 18.443 1.00 97.94 64 THR A CA 1
ATOM 523 C C . THR A 1 64 ? -22.619 2.802 17.643 1.00 97.94 64 THR A C 1
ATOM 525 O O . THR A 1 64 ? -22.599 2.725 16.416 1.00 97.94 64 THR A O 1
ATOM 528 N N . ALA A 1 65 ? -21.588 3.290 18.332 1.00 97.62 65 ALA A N 1
ATOM 529 C CA . ALA A 1 65 ? -20.311 3.672 17.733 1.00 97.62 65 ALA A CA 1
ATOM 530 C C . ALA A 1 65 ? -19.141 3.404 18.692 1.00 97.62 65 ALA A C 1
ATOM 532 O O . ALA A 1 65 ? -19.326 3.253 19.902 1.00 97.62 65 ALA A O 1
ATOM 533 N N . PHE A 1 66 ? -17.920 3.382 18.156 1.00 97.75 66 PHE A N 1
ATOM 534 C CA . PHE A 1 66 ? -16.695 3.123 18.917 1.00 97.75 66 PHE A CA 1
ATOM 535 C C . PHE A 1 66 ? -15.769 4.332 18.871 1.00 97.75 66 PHE A C 1
ATOM 537 O O . PHE A 1 66 ? -15.519 4.877 17.801 1.00 97.75 66 PHE A O 1
ATOM 544 N N . GLU A 1 67 ? -15.214 4.712 20.019 1.00 96.12 67 GLU A N 1
ATOM 545 C CA . GLU A 1 67 ? -14.203 5.766 20.108 1.00 96.12 67 GLU A CA 1
ATOM 546 C C . GLU A 1 67 ? -12.869 5.277 19.507 1.00 96.12 67 GLU A C 1
ATOM 548 O O . GLU A 1 67 ? -12.227 4.376 20.064 1.00 96.12 67 GLU A O 1
ATOM 553 N N . ALA A 1 68 ? -12.399 5.870 18.398 1.00 93.50 68 ALA A N 1
ATOM 554 C CA . ALA A 1 68 ? -11.198 5.369 17.719 1.00 93.50 68 ALA A CA 1
ATOM 555 C C . ALA A 1 68 ? -9.931 5.451 18.579 1.00 93.50 68 ALA A C 1
ATOM 557 O O . ALA A 1 68 ? -9.026 4.621 18.443 1.00 93.50 68 ALA A O 1
ATOM 558 N N . SER A 1 69 ? -9.867 6.422 19.492 1.00 94.94 69 SER A N 1
ATOM 559 C CA . SER A 1 69 ? -8.729 6.595 20.398 1.00 94.94 69 SER A CA 1
ATOM 560 C C . SER A 1 69 ? -8.536 5.411 21.358 1.00 94.94 69 SER A C 1
ATOM 562 O O . SER A 1 69 ? -7.430 5.218 21.870 1.00 94.94 69 SER A O 1
ATOM 564 N N . TRP A 1 70 ? -9.564 4.576 21.563 1.00 97.56 70 TRP A N 1
ATOM 565 C CA . TRP A 1 70 ? -9.507 3.436 22.477 1.00 97.56 70 TRP A CA 1
ATOM 566 C C . TRP A 1 70 ? -8.971 2.140 21.847 1.00 97.56 70 TRP A C 1
ATOM 568 O O . TRP A 1 70 ? -8.534 1.240 22.571 1.00 97.56 70 TRP A O 1
ATOM 578 N N . TRP A 1 71 ? -8.915 2.042 20.513 1.00 97.31 71 TRP A N 1
ATOM 579 C CA . TRP A 1 71 ? -8.466 0.830 19.811 1.00 97.31 71 TRP A CA 1
ATOM 580 C C . TRP A 1 71 ? -7.133 0.245 20.305 1.00 97.31 71 TRP A C 1
ATOM 582 O O . TRP A 1 71 ? -7.070 -0.970 20.487 1.00 97.31 71 TRP A O 1
ATOM 592 N N . PRO A 1 72 ? -6.069 1.031 20.572 1.00 97.12 72 PRO A N 1
ATOM 593 C CA . PRO A 1 72 ? -4.809 0.471 21.061 1.00 97.12 72 PRO A CA 1
ATOM 594 C C . PRO A 1 72 ? -4.951 -0.367 22.340 1.00 97.12 72 PRO A C 1
ATOM 596 O O . PRO A 1 72 ? -4.258 -1.375 22.465 1.00 97.12 72 PRO A O 1
ATOM 599 N N . HIS A 1 73 ? -5.859 0.020 23.244 1.00 97.81 73 HIS A N 1
ATOM 600 C CA . HIS A 1 73 ? -6.148 -0.705 24.485 1.00 97.81 73 HIS A CA 1
ATOM 601 C C . HIS A 1 73 ? -7.095 -1.881 24.238 1.00 97.81 73 HIS A C 1
ATOM 603 O O . HIS A 1 73 ? -6.855 -2.980 24.734 1.00 97.81 73 HIS A O 1
ATOM 609 N N . ALA A 1 74 ? -8.133 -1.684 23.416 1.00 97.75 74 ALA A N 1
ATOM 610 C CA . ALA A 1 74 ? -9.103 -2.732 23.096 1.00 97.75 74 ALA A CA 1
ATOM 611 C C . ALA A 1 74 ? -8.453 -3.996 22.505 1.00 97.75 74 ALA A C 1
ATOM 613 O O . ALA A 1 74 ? -8.959 -5.098 22.701 1.00 97.75 74 ALA A O 1
ATOM 614 N N . LEU A 1 75 ? -7.327 -3.843 21.801 1.00 97.75 75 LEU A N 1
ATOM 615 C CA . LEU A 1 75 ? -6.614 -4.927 21.123 1.00 97.75 75 LEU A CA 1
ATOM 616 C C . LEU A 1 75 ? -5.682 -5.755 22.023 1.00 97.75 75 LEU A C 1
ATOM 618 O O . LEU A 1 75 ? -5.154 -6.761 21.551 1.00 97.75 75 LEU A O 1
ATOM 622 N N . GLU A 1 76 ? -5.427 -5.355 23.272 1.00 96.06 76 GLU A N 1
ATOM 623 C CA . GLU A 1 76 ? -4.394 -5.989 24.109 1.00 96.06 76 GLU A CA 1
ATOM 624 C C . GLU A 1 76 ? -4.635 -7.495 24.313 1.00 96.06 76 GLU A C 1
ATOM 626 O O . GLU A 1 76 ? -3.710 -8.293 24.157 1.00 96.06 76 GLU A O 1
ATOM 631 N N . GLY A 1 77 ? -5.886 -7.890 24.576 1.00 93.38 77 GLY A N 1
ATOM 632 C CA . GLY A 1 77 ? -6.274 -9.299 24.700 1.00 93.38 77 GLY A CA 1
ATOM 633 C C . GLY A 1 77 ? -6.278 -10.037 23.359 1.00 93.38 77 GLY A C 1
ATOM 634 O O . GLY A 1 77 ? -5.688 -11.108 23.235 1.00 93.38 77 GLY A O 1
ATOM 635 N N . TYR A 1 78 ? -6.881 -9.438 22.331 1.00 96.81 78 TYR A N 1
ATOM 636 C CA . TYR A 1 78 ? -7.035 -10.057 21.011 1.00 96.81 78 TYR A CA 1
ATOM 637 C C . TYR A 1 78 ? -5.694 -10.387 20.324 1.00 96.81 78 TYR A C 1
ATOM 639 O O . TYR A 1 78 ? -5.556 -11.412 19.655 1.00 96.81 78 TYR A O 1
ATOM 647 N N . ARG A 1 79 ? -4.653 -9.569 20.548 1.00 94.94 79 ARG A N 1
ATOM 648 C CA . ARG A 1 79 ? -3.290 -9.797 20.022 1.00 94.94 79 ARG A CA 1
ATOM 649 C C . ARG A 1 79 ? -2.635 -11.097 20.503 1.00 94.94 79 ARG A C 1
ATOM 651 O O . ARG A 1 79 ? -1.546 -11.426 20.043 1.00 94.94 79 ARG A O 1
ATOM 658 N N . GLN A 1 80 ? -3.237 -11.824 21.437 1.00 94.44 80 GLN A N 1
ATOM 659 C CA . GLN A 1 80 ? -2.721 -13.119 21.875 1.00 94.44 80 GLN A CA 1
ATOM 660 C C . GLN A 1 80 ? -3.139 -14.263 20.945 1.00 94.44 80 GLN A C 1
ATOM 662 O O . GLN A 1 80 ? -2.401 -15.241 20.843 1.00 94.44 80 GLN A O 1
ATOM 667 N N . SER A 1 81 ? -4.283 -14.148 20.257 1.00 92.88 81 SER A N 1
ATOM 668 C CA . SER A 1 81 ? -4.777 -15.186 19.345 1.00 92.88 81 SER A CA 1
ATOM 669 C C . SER A 1 81 ? -4.607 -14.819 17.874 1.00 92.88 81 SER A C 1
ATOM 671 O O . SER A 1 81 ? -4.258 -15.692 17.083 1.00 92.88 81 SER A O 1
ATOM 673 N N . TYR A 1 82 ? -4.857 -13.554 17.498 1.00 95.75 82 TYR A N 1
ATOM 674 C CA . TYR A 1 82 ? -5.028 -13.142 16.093 1.00 95.75 82 TYR A CA 1
ATOM 675 C C . TYR A 1 82 ? -5.989 -14.063 15.311 1.00 95.75 82 TYR A C 1
ATOM 677 O O . TYR A 1 82 ? -5.839 -14.255 14.102 1.00 95.75 82 TYR A O 1
ATOM 685 N N . SER A 1 83 ? -6.955 -14.673 15.999 1.00 97.06 83 SER A N 1
ATOM 686 C CA . SER A 1 83 ? -7.886 -15.640 15.420 1.00 97.06 83 SER A CA 1
ATOM 687 C C . SER A 1 83 ? -8.955 -14.937 14.594 1.00 97.06 83 SER A C 1
ATOM 689 O O . SER A 1 83 ? -9.468 -13.896 15.000 1.00 97.06 83 SER A O 1
ATOM 691 N N . LEU A 1 84 ? -9.308 -15.521 13.454 1.00 98.12 84 LEU A N 1
ATOM 692 C CA . LEU A 1 84 ? -10.488 -15.134 12.690 1.00 98.12 84 LEU A CA 1
ATOM 693 C C . LEU A 1 84 ? -11.586 -16.173 12.926 1.00 98.12 84 LEU A C 1
ATOM 695 O O . LEU A 1 84 ? -11.314 -17.374 12.825 1.00 98.12 84 LEU A O 1
ATOM 699 N N . SER A 1 85 ? -12.805 -15.722 13.196 1.00 98.12 85 SER A N 1
ATOM 700 C CA . SER A 1 85 ? -13.994 -16.583 13.264 1.00 98.12 85 SER A CA 1
ATOM 701 C C . SER A 1 85 ? -14.952 -16.276 12.103 1.00 98.12 85 SER A C 1
ATOM 703 O O . SER A 1 85 ? -14.765 -15.304 11.370 1.00 98.12 85 SER A O 1
ATOM 705 N N . ALA A 1 86 ? -15.983 -17.091 11.905 1.00 97.88 86 ALA A N 1
ATOM 706 C CA . ALA A 1 86 ? -17.074 -16.787 10.978 1.00 97.88 86 ALA A CA 1
ATOM 707 C C . ALA A 1 86 ? -18.390 -16.617 11.739 1.00 97.88 86 ALA A C 1
ATOM 709 O O . ALA A 1 86 ? -18.731 -17.445 12.591 1.00 97.88 86 ALA A O 1
ATOM 710 N N . MET A 1 87 ? -19.115 -15.536 11.432 1.00 95.94 87 MET A N 1
ATOM 711 C CA . MET A 1 87 ? -20.447 -15.222 11.972 1.00 95.94 87 MET A CA 1
ATOM 712 C C . MET A 1 87 ? -20.550 -15.227 13.514 1.00 95.94 87 MET A C 1
ATOM 714 O O . MET A 1 87 ? -21.635 -15.418 14.047 1.00 95.94 87 MET A O 1
ATOM 718 N N . HIS A 1 88 ? -19.439 -15.034 14.239 1.00 95.06 88 HIS A N 1
ATOM 719 C CA . HIS A 1 88 ? -19.336 -15.166 15.713 1.00 95.06 88 HIS A CA 1
ATOM 720 C C . HIS A 1 88 ? -19.661 -16.564 16.271 1.00 95.06 88 HIS A C 1
ATOM 722 O O . HIS A 1 88 ? -19.776 -16.743 17.479 1.00 95.06 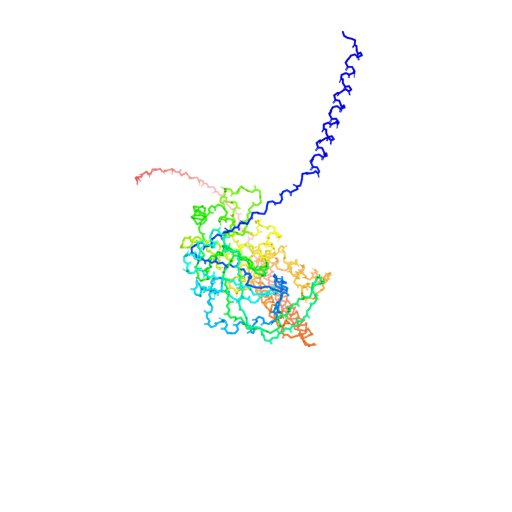88 HIS A O 1
ATOM 728 N N . GLU A 1 89 ? -19.787 -17.579 15.413 1.00 94.75 89 GLU A N 1
ATOM 729 C CA . GLU A 1 89 ? -20.189 -18.935 15.816 1.00 94.75 89 GLU A CA 1
ATOM 730 C C . GLU A 1 89 ? -19.087 -19.970 15.587 1.00 94.75 89 GLU A C 1
ATOM 732 O O . GLU A 1 89 ? -18.939 -20.916 16.366 1.00 94.75 89 GLU A O 1
ATOM 737 N N . ARG A 1 90 ? -18.315 -19.813 14.506 1.00 94.06 90 ARG A N 1
ATOM 738 C CA . ARG A 1 90 ? -17.290 -20.776 14.091 1.00 94.06 90 ARG A CA 1
ATOM 739 C C . ARG A 1 90 ? -15.897 -20.207 14.347 1.00 94.06 90 ARG A C 1
ATOM 741 O O . ARG A 1 90 ? -15.421 -19.419 13.531 1.00 94.06 90 ARG A O 1
ATOM 748 N N . PRO A 1 91 ? -15.234 -20.564 15.460 1.00 94.56 91 PRO A N 1
ATOM 749 C CA . PRO A 1 91 ? -13.914 -20.036 15.774 1.00 94.56 91 PRO A CA 1
ATOM 750 C C . PRO A 1 91 ? -12.823 -20.667 14.904 1.00 94.56 91 PRO A C 1
ATOM 752 O O . PRO A 1 91 ? -12.908 -21.839 14.540 1.00 94.56 91 PRO A O 1
ATOM 755 N N . ASN A 1 92 ? -11.738 -19.920 14.680 1.00 94.31 92 ASN A N 1
ATOM 756 C CA . ASN A 1 92 ? -10.508 -20.380 14.015 1.00 94.31 92 ASN A CA 1
ATOM 757 C C . ASN A 1 92 ? -10.672 -20.789 12.541 1.00 94.31 92 ASN A C 1
ATOM 759 O O . ASN A 1 92 ? -10.034 -21.736 12.083 1.00 94.31 92 ASN A O 1
ATOM 763 N N . VAL A 1 93 ? -11.471 -20.045 11.779 1.00 97.88 93 VAL A N 1
ATOM 764 C CA . VAL A 1 93 ? -11.571 -20.206 10.315 1.00 97.88 93 VAL A CA 1
ATOM 765 C C . VAL A 1 93 ? -10.383 -19.588 9.570 1.00 97.88 93 VAL A C 1
ATOM 767 O O . VAL A 1 93 ? -10.255 -19.714 8.352 1.00 97.88 93 VAL A O 1
ATOM 770 N N . GLY A 1 94 ? -9.505 -18.888 10.289 1.00 97.19 94 GLY A N 1
ATOM 771 C CA . GLY A 1 94 ? -8.355 -18.205 9.723 1.00 97.19 94 GLY A CA 1
ATOM 772 C C . GLY A 1 94 ? -7.570 -17.389 10.745 1.00 97.19 94 GLY A C 1
ATOM 773 O O . GLY A 1 94 ? -7.684 -17.586 11.957 1.00 97.19 94 GLY A O 1
ATOM 774 N N . SER A 1 95 ? -6.784 -16.437 10.246 1.00 97.31 95 SER A N 1
ATOM 775 C CA . SER A 1 95 ? -5.928 -15.582 11.075 1.00 97.31 95 SER A CA 1
ATOM 776 C C . SER A 1 95 ? -5.865 -14.148 10.566 1.00 97.31 95 SER A C 1
ATOM 778 O O . SER A 1 95 ? -5.732 -13.920 9.363 1.00 97.31 95 SER A O 1
ATOM 780 N N . VAL A 1 96 ? -5.873 -13.177 11.474 1.00 97.19 96 VAL A N 1
ATOM 781 C CA . VAL A 1 96 ? -5.636 -11.765 11.159 1.00 97.19 96 VAL A CA 1
ATOM 782 C C . VAL A 1 96 ? -4.131 -11.511 11.073 1.00 97.19 96 VAL A C 1
ATOM 784 O O . VAL A 1 96 ? -3.426 -11.495 12.078 1.00 97.19 96 VAL A O 1
ATOM 787 N N . THR A 1 97 ? -3.620 -11.310 9.858 1.00 94.38 97 THR A N 1
ATOM 788 C CA . THR A 1 97 ? -2.182 -11.131 9.589 1.00 94.38 97 THR A CA 1
ATOM 789 C C . THR A 1 97 ? -1.745 -9.667 9.586 1.00 94.38 97 THR A C 1
ATOM 791 O O . THR A 1 97 ? -0.557 -9.376 9.696 1.00 94.38 97 THR A O 1
ATOM 794 N N . ILE A 1 98 ? -2.686 -8.735 9.412 1.00 93.81 98 ILE A N 1
ATOM 795 C CA . ILE A 1 98 ? -2.460 -7.287 9.494 1.00 93.81 98 ILE A CA 1
ATOM 796 C C . ILE A 1 98 ? -3.490 -6.719 10.464 1.00 93.81 98 ILE A C 1
ATOM 798 O O . ILE A 1 98 ? -4.679 -6.970 10.297 1.00 93.81 98 ILE A O 1
ATOM 802 N N . LEU A 1 99 ? -3.032 -5.941 11.444 1.00 95.81 99 LEU A N 1
ATOM 803 C CA . LEU A 1 99 ? -3.868 -5.327 12.473 1.00 95.81 99 LEU A CA 1
ATOM 804 C C . LEU A 1 99 ? -3.359 -3.905 12.744 1.00 95.81 99 LEU A C 1
ATOM 806 O O . LEU A 1 99 ? -2.392 -3.709 13.480 1.00 95.81 99 LEU A O 1
ATOM 810 N N . GLU A 1 100 ? -3.987 -2.914 12.118 1.00 95.19 100 GLU A N 1
ATOM 811 C CA . GLU A 1 100 ? -3.545 -1.518 12.124 1.00 95.19 100 GLU A CA 1
ATOM 812 C C . GLU A 1 100 ? -4.650 -0.594 12.640 1.00 95.19 100 GLU A C 1
ATOM 814 O O . GLU A 1 100 ? -5.761 -0.567 12.113 1.00 95.19 100 GLU A O 1
ATOM 819 N N . VAL A 1 101 ? -4.330 0.235 13.633 1.00 95.62 101 VAL A N 1
ATOM 820 C CA . VAL A 1 101 ? -5.211 1.338 14.033 1.00 95.62 101 VAL A CA 1
ATOM 821 C C . VAL A 1 101 ? -4.953 2.510 13.090 1.00 95.62 101 VAL A C 1
ATOM 823 O O . VAL A 1 101 ? -3.839 3.030 13.028 1.00 95.62 101 VAL A O 1
ATOM 826 N N . ARG A 1 102 ? -5.976 2.911 12.337 1.00 92.94 102 ARG A N 1
ATOM 827 C CA . ARG A 1 102 ? -5.942 4.035 11.391 1.00 92.94 102 ARG A CA 1
ATOM 828 C C . ARG A 1 102 ? -6.899 5.138 11.852 1.00 92.94 102 ARG A C 1
ATOM 830 O O . ARG A 1 102 ? -7.781 4.858 12.657 1.00 92.94 102 ARG A O 1
ATOM 837 N N . PRO A 1 103 ? -6.806 6.367 11.303 1.00 89.00 103 PRO A N 1
ATOM 838 C CA . PRO A 1 103 ? -7.680 7.468 11.716 1.00 89.00 103 PRO A CA 1
ATOM 839 C C . PRO A 1 103 ? -9.182 7.156 11.641 1.00 89.00 103 PRO A C 1
ATOM 841 O O . PRO A 1 103 ? -9.931 7.633 12.475 1.00 89.00 103 PRO A O 1
ATOM 844 N N . LYS A 1 104 ? -9.621 6.333 10.674 1.00 88.88 104 LYS A N 1
ATOM 845 C CA . LYS A 1 104 ? -11.035 5.938 10.523 1.00 88.88 104 LYS A CA 1
ATOM 846 C C . LYS A 1 104 ? -11.469 4.806 11.475 1.00 88.88 104 LYS A C 1
ATOM 848 O O . LYS A 1 104 ? -12.663 4.603 11.659 1.00 88.88 104 LYS A O 1
ATOM 853 N N . GLY A 1 105 ? -10.534 4.032 12.031 1.00 95.25 105 GLY A N 1
ATOM 854 C CA . GLY A 1 105 ? -10.838 2.847 12.839 1.00 95.25 105 GLY A CA 1
ATOM 855 C C . GLY A 1 105 ? -9.829 1.710 12.675 1.00 95.25 105 GLY A C 1
ATOM 856 O O . GLY A 1 105 ? -8.674 1.927 12.300 1.00 95.25 105 GLY A O 1
ATOM 857 N N . LEU A 1 106 ? -10.274 0.485 12.950 1.00 97.25 106 LEU A N 1
ATOM 858 C CA . LEU A 1 106 ? -9.437 -0.712 12.926 1.00 97.25 106 LEU A CA 1
ATOM 859 C C . LEU A 1 106 ? -9.373 -1.301 11.515 1.00 97.25 106 LEU A C 1
ATOM 861 O O . LEU A 1 106 ? -10.349 -1.873 11.039 1.00 97.25 106 LEU A O 1
ATOM 865 N N . TRP A 1 107 ? -8.227 -1.175 10.853 1.00 96.25 107 TRP A N 1
ATOM 866 C CA . TRP A 1 107 ? -7.966 -1.785 9.552 1.00 96.25 107 TRP A CA 1
ATOM 867 C C . TRP A 1 107 ? -7.280 -3.136 9.717 1.00 96.25 107 TRP A C 1
ATOM 869 O O . TRP A 1 107 ? -6.291 -3.249 10.446 1.00 96.25 107 TRP A O 1
ATOM 879 N N . ILE A 1 108 ? -7.762 -4.145 8.994 1.00 96.25 108 ILE A N 1
ATOM 880 C CA . ILE A 1 108 ? -7.214 -5.493 9.047 1.00 96.25 108 ILE A CA 1
ATOM 881 C C . ILE A 1 108 ? -6.962 -6.094 7.669 1.00 96.25 108 ILE A C 1
ATOM 883 O O . ILE A 1 108 ? -7.525 -5.690 6.651 1.00 96.25 108 ILE A O 1
ATOM 887 N N . GLY A 1 109 ? -6.088 -7.092 7.669 1.00 94.94 109 GLY A N 1
ATOM 888 C CA . GLY A 1 109 ? -5.940 -8.075 6.609 1.00 94.94 109 GLY A CA 1
ATOM 889 C C . GLY A 1 109 ? -6.001 -9.453 7.241 1.00 94.94 109 GLY A C 1
ATOM 890 O O . GLY A 1 109 ? -5.230 -9.721 8.165 1.00 94.94 109 GLY A O 1
ATOM 891 N N . ALA A 1 110 ? -6.911 -10.297 6.775 1.00 95.69 110 ALA A N 1
ATOM 892 C CA . ALA A 1 110 ? -7.153 -11.609 7.346 1.00 95.69 110 ALA A CA 1
ATOM 893 C C . ALA A 1 110 ? -7.043 -12.695 6.279 1.00 95.69 110 ALA A C 1
ATOM 895 O O . ALA A 1 110 ? -7.540 -12.532 5.167 1.00 95.69 110 ALA A O 1
ATOM 896 N N . ARG A 1 111 ? -6.381 -13.792 6.639 1.00 95.12 111 ARG A N 1
ATOM 897 C CA . ARG A 1 111 ? -6.310 -15.014 5.845 1.00 95.12 111 ARG A CA 1
ATOM 898 C C . ARG A 1 111 ? -7.436 -15.942 6.262 1.00 95.12 111 ARG A C 1
ATOM 900 O O . ARG A 1 111 ? -7.571 -16.196 7.457 1.00 95.12 111 ARG A O 1
ATOM 907 N N . VAL A 1 112 ? -8.184 -16.468 5.303 1.00 96.06 112 VAL A N 1
ATOM 908 C CA . VAL A 1 112 ? -9.236 -17.467 5.514 1.00 96.06 112 VAL A CA 1
ATOM 909 C C . VAL A 1 112 ? -8.663 -18.843 5.175 1.00 96.06 112 VAL A C 1
ATOM 911 O O . VAL A 1 112 ? -8.405 -19.169 4.015 1.00 96.06 112 VAL A O 1
ATOM 914 N N . ASP A 1 113 ? -8.387 -19.634 6.208 1.00 96.38 113 ASP A N 1
ATOM 915 C CA . ASP A 1 113 ? -7.745 -20.943 6.076 1.00 96.38 113 ASP A CA 1
ATOM 916 C C . ASP A 1 113 ? -8.766 -22.066 5.832 1.00 96.38 113 ASP A C 1
ATOM 918 O O . ASP A 1 113 ? -8.431 -23.063 5.181 1.00 96.38 113 ASP A O 1
ATOM 922 N N . ASP A 1 114 ? -10.005 -21.883 6.294 1.00 97.38 114 ASP A N 1
ATOM 923 C CA . ASP A 1 114 ? -11.132 -22.777 6.034 1.00 97.38 114 ASP A CA 1
ATOM 924 C C . ASP A 1 114 ? -11.637 -22.627 4.586 1.00 97.38 114 ASP A C 1
ATOM 926 O O . ASP A 1 114 ? -11.879 -21.520 4.100 1.00 97.38 114 ASP A O 1
ATOM 930 N N . LEU A 1 115 ? -11.750 -23.748 3.868 1.00 94.81 115 LEU A N 1
ATOM 931 C CA . LEU A 1 115 ? -12.119 -23.755 2.449 1.00 94.81 115 LEU A CA 1
ATOM 932 C C . LEU A 1 115 ? -13.609 -23.500 2.219 1.00 94.81 115 LEU A C 1
ATOM 934 O O . LEU A 1 115 ? -13.955 -22.893 1.207 1.00 94.81 115 LEU A O 1
ATOM 938 N N . ASP A 1 116 ? -14.470 -23.938 3.137 1.00 96.56 116 ASP A N 1
ATOM 939 C CA . ASP A 1 116 ? -15.912 -23.741 3.013 1.00 96.56 116 ASP A CA 1
ATOM 940 C C . ASP A 1 116 ? -16.247 -22.264 3.250 1.00 96.56 116 ASP A C 1
ATOM 942 O O . ASP A 1 116 ? -17.046 -21.674 2.526 1.00 96.56 116 ASP A O 1
ATOM 946 N N . GLU A 1 117 ? -15.572 -21.629 4.210 1.00 97.06 117 GLU A N 1
ATOM 947 C CA . GLU A 1 117 ? -15.715 -20.190 4.462 1.00 97.06 117 GLU A CA 1
ATOM 948 C C . GLU A 1 117 ? -15.132 -19.343 3.340 1.00 97.06 117 GLU A C 1
ATOM 950 O O . GLU A 1 117 ? -15.697 -18.314 2.973 1.00 97.06 117 GLU A O 1
ATOM 955 N N . TRP A 1 118 ? -14.001 -19.770 2.776 1.00 94.81 118 TRP A N 1
ATOM 956 C CA . TRP A 1 118 ? -13.417 -19.084 1.633 1.00 94.81 118 TRP A CA 1
ATOM 957 C C . TRP A 1 118 ? -14.351 -19.120 0.419 1.00 94.81 118 TRP A C 1
ATOM 959 O O . TRP A 1 118 ? -14.500 -18.102 -0.250 1.00 94.81 118 TRP A O 1
ATOM 969 N N . ALA A 1 119 ? -15.043 -20.236 0.172 1.00 92.62 119 ALA A N 1
ATOM 970 C CA . ALA A 1 119 ? -16.017 -20.323 -0.915 1.00 92.62 119 ALA A CA 1
ATOM 971 C C . ALA A 1 119 ? -17.146 -19.278 -0.782 1.00 92.62 119 ALA A C 1
ATOM 973 O O . ALA A 1 119 ? -17.557 -18.698 -1.786 1.00 92.62 119 ALA A O 1
ATOM 974 N N . LEU A 1 120 ? -17.584 -18.978 0.448 1.00 94.50 120 LEU A N 1
ATOM 975 C CA . LEU A 1 120 ? -18.581 -17.933 0.740 1.00 94.50 120 LEU A CA 1
ATOM 976 C C . LEU A 1 120 ? -18.032 -16.509 0.559 1.00 94.50 120 LEU A C 1
ATOM 978 O O . LEU A 1 120 ? -18.776 -15.567 0.293 1.00 94.50 120 LEU A O 1
ATOM 982 N N . VAL A 1 121 ? -16.721 -16.323 0.710 1.00 92.81 121 VAL A N 1
ATOM 983 C CA . VAL A 1 121 ? -16.055 -15.068 0.342 1.00 92.81 121 VAL A CA 1
ATOM 984 C C . VAL A 1 121 ? -15.983 -14.935 -1.183 1.00 92.81 121 VAL A C 1
ATOM 986 O O . VAL A 1 121 ? -16.244 -13.859 -1.720 1.00 92.81 121 VAL A O 1
ATOM 989 N N . GLU A 1 122 ? -15.640 -16.015 -1.890 1.00 87.62 122 GLU A N 1
ATOM 990 C CA . GLU A 1 122 ? -15.505 -16.027 -3.352 1.00 87.62 122 GLU A CA 1
ATOM 991 C C . GLU A 1 122 ? -16.832 -15.803 -4.080 1.00 87.62 122 GLU A C 1
ATOM 993 O O . GLU A 1 122 ? -16.860 -15.098 -5.092 1.00 87.62 122 GLU A O 1
ATOM 998 N N . ASP A 1 123 ? -17.926 -16.379 -3.578 1.00 87.94 123 ASP A N 1
ATOM 999 C CA . ASP A 1 123 ? -19.260 -16.209 -4.163 1.00 87.94 123 ASP A CA 1
ATOM 1000 C C . ASP A 1 123 ? -19.945 -14.887 -3.763 1.00 87.94 123 ASP A C 1
ATOM 1002 O O . ASP A 1 123 ? -20.972 -14.520 -4.341 1.00 87.94 123 ASP A O 1
ATOM 1006 N N . GLY A 1 124 ? -19.336 -14.140 -2.834 1.00 87.81 124 GLY A N 1
ATOM 1007 C CA . GLY A 1 124 ? -19.818 -12.854 -2.345 1.00 87.81 124 GLY A CA 1
ATOM 1008 C C . GLY A 1 124 ? -20.909 -12.943 -1.278 1.00 87.81 124 GLY A C 1
ATOM 1009 O O . GLY A 1 124 ? -21.510 -11.918 -0.971 1.00 87.81 124 GLY A O 1
ATOM 1010 N N . THR A 1 125 ? -21.175 -14.125 -0.716 1.00 93.31 125 THR A N 1
ATOM 1011 C CA . THR A 1 125 ? -22.086 -14.297 0.424 1.00 93.31 125 THR A CA 1
ATOM 1012 C C . THR A 1 125 ? -21.562 -13.574 1.657 1.00 93.31 125 THR A C 1
ATOM 1014 O O . THR A 1 125 ? -22.338 -12.930 2.356 1.00 93.31 125 THR A O 1
ATOM 1017 N N . TYR A 1 126 ? -20.256 -13.656 1.923 1.00 95.06 126 TYR A N 1
ATOM 1018 C CA . TYR A 1 126 ? -19.606 -12.834 2.938 1.00 95.06 126 TYR A CA 1
ATOM 1019 C C . TYR A 1 126 ? 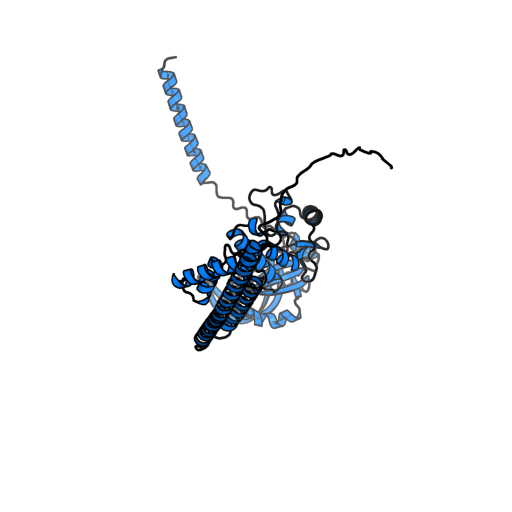-19.127 -11.518 2.324 1.00 95.06 126 TYR A C 1
ATOM 1021 O O . TYR A 1 126 ? -18.317 -11.518 1.396 1.00 95.06 126 TYR A O 1
ATOM 1029 N N . GLU A 1 127 ? -19.598 -10.386 2.855 1.00 93.19 127 GLU A N 1
ATOM 1030 C CA . GLU A 1 127 ? -19.264 -9.054 2.338 1.00 93.19 127 GLU A CA 1
ATOM 1031 C C . GLU A 1 127 ? -18.455 -8.189 3.314 1.00 93.19 127 GLU A C 1
ATOM 1033 O O . GLU A 1 127 ? -18.001 -7.096 2.944 1.00 93.19 127 GLU A O 1
ATOM 1038 N N . GLY A 1 128 ? -18.281 -8.615 4.568 1.00 95.62 128 GLY A N 1
ATOM 1039 C CA . GLY A 1 128 ? -17.670 -7.757 5.575 1.00 95.62 128 GLY A CA 1
ATOM 1040 C C . GLY A 1 128 ? -17.115 -8.441 6.808 1.00 95.62 128 GLY A C 1
ATOM 1041 O O . GLY A 1 128 ? -17.243 -9.646 7.023 1.00 95.62 128 GLY A O 1
ATOM 1042 N N . PHE A 1 129 ? -16.455 -7.615 7.611 1.00 97.50 129 PHE A N 1
ATOM 1043 C CA . PHE A 1 129 ? -15.980 -7.976 8.929 1.00 97.50 129 PHE A CA 1
ATOM 1044 C C . PHE A 1 129 ? -16.975 -7.531 9.997 1.00 97.50 129 PHE A C 1
ATOM 1046 O O . PHE A 1 129 ? -17.610 -6.484 9.882 1.00 97.50 129 PHE A O 1
ATOM 1053 N N . SER A 1 130 ? -17.049 -8.285 11.084 1.00 96.56 130 SER A N 1
ATOM 1054 C CA . SER A 1 130 ? -17.717 -7.869 12.312 1.00 96.56 130 SER A CA 1
ATOM 1055 C C . SER A 1 130 ? -16.783 -8.067 13.496 1.00 96.56 130 SER A C 1
ATOM 1057 O O . SER A 1 130 ? -15.820 -8.828 13.436 1.00 96.56 130 SER A O 1
ATOM 1059 N N . ILE A 1 131 ? -17.075 -7.376 14.590 1.00 97.56 131 ILE A N 1
ATOM 1060 C CA . ILE A 1 131 ? -16.354 -7.525 15.852 1.00 97.56 131 ILE A CA 1
ATOM 1061 C C . ILE A 1 131 ? -17.293 -8.007 16.949 1.00 97.56 131 ILE A C 1
ATOM 1063 O O . ILE A 1 131 ? -18.477 -7.671 16.939 1.00 97.56 131 ILE A O 1
ATOM 1067 N N . GLU A 1 132 ? -16.748 -8.760 17.895 1.00 96.88 132 GLU A N 1
ATOM 1068 C CA . GLU A 1 132 ? -17.361 -9.000 19.199 1.00 96.88 132 GLU A CA 1
ATOM 1069 C C . GLU A 1 132 ? -16.488 -8.342 20.269 1.00 96.88 132 GLU A C 1
ATOM 1071 O O . GLU A 1 132 ? -15.256 -8.305 20.161 1.00 96.88 132 GLU A O 1
ATOM 1076 N N . PHE A 1 133 ? -17.117 -7.761 21.285 1.00 97.62 133 PHE A N 1
ATOM 1077 C CA . PHE A 1 133 ? -16.420 -6.996 22.308 1.00 97.62 133 PHE A CA 1
ATOM 1078 C C . PHE A 1 133 ? -17.173 -7.008 23.636 1.00 97.62 133 PHE A C 1
ATOM 1080 O O . PHE A 1 133 ? -18.380 -7.239 23.705 1.00 97.62 133 PHE A O 1
ATOM 1087 N N . PHE A 1 134 ? -16.450 -6.666 24.700 1.00 97.62 134 PHE A N 1
ATOM 1088 C CA . PHE A 1 134 ? -17.012 -6.383 26.013 1.00 97.62 134 PHE A CA 1
ATOM 1089 C C . PHE A 1 134 ? -16.871 -4.891 26.330 1.00 97.62 134 PHE A C 1
ATOM 1091 O O . PHE A 1 134 ? -15.754 -4.380 26.445 1.00 97.62 134 PHE A O 1
ATOM 1098 N N . ALA A 1 135 ? -17.994 -4.183 26.473 1.00 97.69 135 ALA A N 1
ATOM 1099 C CA . ALA A 1 135 ? -18.007 -2.773 26.856 1.00 97.69 135 ALA A CA 1
ATOM 1100 C C . ALA A 1 135 ? -17.813 -2.604 28.368 1.00 97.69 135 ALA A C 1
ATOM 1102 O O . ALA A 1 135 ? -18.531 -3.208 29.165 1.00 97.69 135 ALA A O 1
ATOM 1103 N N . THR A 1 136 ? -16.891 -1.729 28.769 1.00 97.75 136 THR A N 1
ATOM 1104 C CA . THR A 1 136 ? -16.687 -1.358 30.179 1.00 97.75 136 THR A CA 1
ATOM 1105 C C . THR A 1 136 ? -17.210 0.039 30.489 1.00 97.75 136 THR A C 1
ATOM 1107 O O . THR A 1 136 ? -17.663 0.276 31.610 1.00 97.75 136 THR A O 1
ATOM 1110 N N . LYS A 1 137 ? -17.183 0.961 29.515 1.00 98.44 137 LYS A N 1
ATOM 1111 C CA . LYS A 1 137 ? -17.789 2.295 29.626 1.00 98.44 137 LYS A CA 1
ATOM 1112 C C . LYS A 1 137 ? -18.395 2.754 28.307 1.00 98.44 137 LYS A C 1
ATOM 1114 O O . LYS A 1 137 ? -17.853 2.514 27.228 1.00 98.44 137 LYS A O 1
ATOM 1119 N N . SER A 1 138 ? -19.491 3.490 28.423 1.00 98.25 138 SER A N 1
ATOM 1120 C CA . SER A 1 138 ? -20.183 4.120 27.306 1.00 98.25 138 SER A CA 1
ATOM 1121 C C . SER A 1 138 ? -20.709 5.499 27.694 1.00 98.25 138 SER A C 1
ATOM 1123 O O . SER A 1 138 ? -20.890 5.806 28.876 1.00 98.25 138 SER A O 1
ATOM 1125 N N . ARG A 1 139 ? -20.992 6.322 26.685 1.00 98.31 139 ARG A N 1
ATOM 1126 C CA . ARG A 1 139 ? -21.759 7.567 26.810 1.00 98.31 139 ARG A CA 1
ATOM 1127 C C . ARG A 1 139 ? -22.896 7.585 25.795 1.00 98.31 139 ARG A C 1
ATOM 1129 O O . ARG A 1 139 ? -22.844 6.868 24.801 1.00 98.31 139 ARG A O 1
ATOM 1136 N N . LEU A 1 140 ? -23.900 8.416 26.048 1.00 98.38 140 LEU A N 1
ATOM 1137 C CA . LEU A 1 140 ? -24.896 8.770 25.042 1.00 98.38 140 LEU A CA 1
ATOM 1138 C C . LEU A 1 140 ? -24.419 10.013 24.295 1.00 98.38 140 LEU A C 1
ATOM 1140 O O . LEU A 1 140 ? -23.929 10.954 24.923 1.00 98.38 140 LEU A O 1
ATOM 1144 N N . ASP A 1 141 ? -24.570 9.999 22.979 1.00 98.06 141 ASP A N 1
ATOM 1145 C CA . ASP A 1 141 ? -24.273 11.122 22.096 1.00 98.06 141 ASP A CA 1
ATOM 1146 C C . ASP A 1 141 ? -25.433 11.358 21.122 1.00 98.06 141 ASP A C 1
ATOM 1148 O O . ASP A 1 141 ? -26.301 10.497 20.966 1.00 98.06 141 ASP A O 1
ATOM 1152 N N . ILE A 1 142 ? -25.459 12.524 20.475 1.00 97.50 142 ILE A N 1
ATOM 1153 C CA . ILE A 1 142 ? -26.444 12.843 19.437 1.00 97.50 142 ILE A CA 1
ATOM 1154 C C . ILE A 1 142 ? -25.736 12.946 18.090 1.00 97.50 142 ILE A C 1
ATOM 1156 O O . ILE A 1 142 ? -25.065 13.939 17.809 1.00 97.50 142 ILE A O 1
ATOM 1160 N N . VAL A 1 143 ? -25.940 11.950 17.229 1.00 94.00 143 VAL A N 1
ATOM 1161 C CA . VAL A 1 143 ? -25.399 11.924 15.862 1.00 94.00 143 VAL A CA 1
ATOM 1162 C C . VAL A 1 143 ? -26.565 12.012 14.887 1.00 94.00 143 VAL A C 1
ATOM 1164 O O . VAL A 1 143 ? -27.508 11.228 14.965 1.00 94.00 143 VAL A O 1
ATOM 1167 N N . ASP A 1 144 ? -26.550 13.017 14.010 1.00 93.06 144 ASP A N 1
ATOM 1168 C CA . ASP A 1 144 ? -27.619 13.276 13.033 1.00 93.06 144 ASP A CA 1
ATOM 1169 C C . ASP A 1 144 ? -29.037 13.311 13.643 1.00 93.06 144 ASP A C 1
ATOM 1171 O O . ASP A 1 144 ? -30.023 12.886 13.040 1.00 93.06 144 ASP A O 1
ATOM 1175 N N . GLY A 1 145 ? -29.144 13.836 14.870 1.00 94.75 145 GLY A N 1
ATOM 1176 C CA . GLY A 1 145 ? -30.411 13.973 15.593 1.00 94.75 145 GLY A CA 1
ATOM 1177 C C . GLY A 1 145 ? -30.943 12.680 16.221 1.00 94.75 145 GLY A C 1
ATOM 1178 O O . GLY A 1 145 ? -32.085 12.673 16.679 1.00 94.75 145 GLY A O 1
ATOM 1179 N N . LYS A 1 146 ? -30.145 11.608 16.260 1.00 95.88 146 LYS A N 1
ATOM 1180 C CA . LYS A 1 146 ? -30.463 10.349 16.944 1.00 95.88 146 LYS A CA 1
ATOM 1181 C C . LYS A 1 146 ? -29.574 10.144 18.165 1.00 95.88 146 LYS A C 1
ATOM 1183 O O . LYS A 1 146 ? -28.400 10.499 18.133 1.00 95.88 146 LYS A O 1
ATOM 1188 N N . GLU A 1 147 ? -30.137 9.548 19.214 1.00 98.00 147 GLU A N 1
ATOM 1189 C CA . GLU A 1 147 ? -29.363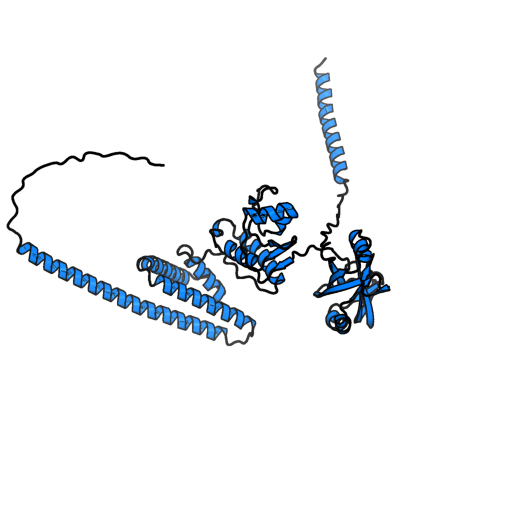 9.071 20.362 1.00 98.00 147 GLU A CA 1
ATOM 1190 C C . GLU A 1 147 ? -28.539 7.849 19.953 1.00 98.00 147 GLU A C 1
ATOM 1192 O O . GLU A 1 147 ? -29.090 6.863 19.473 1.00 98.00 147 GLU A O 1
ATOM 1197 N N . VAL A 1 148 ? -27.225 7.934 20.143 1.00 98.19 148 VAL A N 1
ATOM 1198 C CA . VAL A 1 148 ? -26.258 6.885 19.814 1.00 98.19 148 VAL A CA 1
ATOM 1199 C C . VAL A 1 148 ? -25.472 6.520 21.066 1.00 98.19 148 VAL A C 1
ATOM 1201 O O . VAL A 1 148 ? -25.024 7.395 21.812 1.00 98.19 148 VAL A O 1
ATOM 1204 N N . VAL A 1 149 ? -25.273 5.223 21.300 1.00 98.50 149 VAL A N 1
ATOM 1205 C CA . VAL A 1 149 ? -24.396 4.738 22.373 1.00 98.50 149 VAL A CA 1
ATOM 1206 C C . VAL A 1 149 ? -22.962 4.687 21.858 1.00 98.50 149 VAL A C 1
ATOM 1208 O O . VAL A 1 149 ? -22.628 3.874 21.001 1.00 98.50 149 VAL A O 1
ATOM 1211 N N . VAL A 1 150 ? -22.092 5.532 22.404 1.00 98.31 150 VAL A N 1
ATOM 1212 C CA . VAL A 1 150 ? -20.668 5.547 22.051 1.00 98.31 150 VAL A CA 1
ATOM 1213 C C . VAL A 1 150 ? -19.877 4.786 23.109 1.00 98.31 150 VAL A C 1
ATOM 1215 O O . VAL A 1 150 ? -19.818 5.200 24.272 1.00 98.31 150 VAL A O 1
ATOM 1218 N N . PHE A 1 151 ? -19.258 3.674 22.717 1.00 98.38 151 PHE A N 1
ATOM 1219 C CA . PHE A 1 151 ? -18.367 2.894 23.571 1.00 98.38 151 PHE A CA 1
ATOM 1220 C C . PHE A 1 151 ? -17.006 3.582 23.669 1.00 98.38 151 PHE A C 1
ATOM 1222 O O . PHE A 1 151 ? -16.245 3.641 22.702 1.00 98.38 151 PHE A O 1
ATOM 1229 N N . THR A 1 152 ? -16.704 4.110 24.855 1.00 98.25 152 THR A N 1
ATOM 1230 C CA . THR A 1 152 ? -15.460 4.847 25.127 1.00 98.25 152 THR A CA 1
ATOM 1231 C C . THR A 1 152 ? -14.376 3.958 25.708 1.00 98.25 152 THR A C 1
ATOM 1233 O O . THR A 1 152 ? -13.199 4.274 25.587 1.00 98.25 152 THR A O 1
ATOM 1236 N N . GLU A 1 153 ? -14.771 2.865 26.367 1.00 98.31 153 GLU A N 1
ATOM 1237 C CA . GLU A 1 153 ? -13.860 1.827 26.836 1.00 98.31 153 GLU A CA 1
ATOM 1238 C C . GLU A 1 153 ? -14.474 0.451 26.571 1.00 98.31 153 GLU A C 1
ATOM 1240 O O . GLU A 1 153 ? -15.607 0.162 26.971 1.00 98.31 153 GLU A O 1
ATOM 1245 N N . PHE A 1 154 ? -13.721 -0.393 25.875 1.00 98.25 154 PHE A N 1
ATOM 1246 C CA . PHE A 1 154 ? -14.112 -1.745 25.501 1.00 98.25 154 PHE A CA 1
ATOM 1247 C C . PHE A 1 154 ? -12.882 -2.638 25.304 1.00 98.25 154 PHE A C 1
ATOM 1249 O O . PHE A 1 154 ? -11.762 -2.150 25.132 1.00 98.25 154 PHE A O 1
ATOM 1256 N N . VAL A 1 155 ? -13.100 -3.951 25.333 1.00 98.06 155 VAL A N 1
ATOM 1257 C CA . VAL A 1 155 ? -12.098 -4.979 25.027 1.00 98.06 155 VAL A CA 1
ATOM 1258 C C . VAL A 1 155 ? -12.590 -5.780 23.832 1.00 98.06 155 VAL A C 1
ATOM 1260 O O . VAL A 1 155 ? -13.702 -6.302 23.870 1.00 98.06 155 VAL A O 1
ATOM 1263 N N . LEU A 1 156 ? -11.773 -5.871 22.783 1.00 98.25 156 LEU A N 1
ATOM 1264 C CA . LEU A 1 156 ? -12.075 -6.688 21.614 1.00 98.25 156 LEU A CA 1
ATOM 1265 C C . LEU A 1 156 ? -11.883 -8.166 21.969 1.00 98.25 156 LEU A C 1
ATOM 1267 O O . LEU A 1 156 ? -10.815 -8.547 22.456 1.00 98.25 156 LEU A O 1
ATOM 1271 N N . THR A 1 157 ? -12.902 -8.983 21.721 1.00 97.06 157 THR A N 1
ATOM 1272 C CA . THR A 1 157 ? -12.873 -10.424 21.999 1.00 97.06 157 THR A CA 1
ATOM 1273 C C . THR A 1 157 ? -12.777 -11.251 20.728 1.00 97.06 157 THR A C 1
ATOM 1275 O O . THR A 1 157 ? -12.075 -12.259 20.740 1.00 97.06 157 THR A O 1
ATOM 1278 N N . ASP A 1 158 ? -13.407 -10.808 19.636 1.00 97.62 158 ASP A N 1
ATOM 1279 C CA . ASP A 1 158 ? -13.382 -11.531 18.364 1.00 97.62 158 ASP A CA 1
ATOM 1280 C C . ASP A 1 158 ? -13.418 -10.603 17.141 1.00 97.62 158 ASP A C 1
ATOM 1282 O O . ASP A 1 158 ? -13.925 -9.478 17.198 1.00 97.62 158 ASP A O 1
ATOM 1286 N N . ILE A 1 159 ? -12.885 -11.104 16.025 1.00 97.88 159 ILE A N 1
ATOM 1287 C CA . ILE A 1 159 ? -13.023 -10.528 14.685 1.00 97.88 159 ILE A CA 1
ATOM 1288 C C . ILE A 1 159 ? -13.531 -11.630 13.768 1.00 97.88 159 ILE A C 1
ATOM 1290 O O . ILE A 1 159 ? -12.937 -12.709 13.693 1.00 97.88 159 ILE A O 1
ATOM 1294 N N . THR A 1 160 ? -14.593 -11.338 13.021 1.00 97.62 160 THR A N 1
ATOM 1295 C CA . THR A 1 160 ? -15.280 -12.337 12.208 1.00 97.62 160 THR A CA 1
ATOM 1296 C C . THR A 1 160 ? -15.503 -11.892 10.781 1.00 97.62 160 THR A C 1
ATOM 1298 O O . THR A 1 160 ? -15.617 -10.699 10.511 1.00 97.62 160 THR A O 1
ATOM 1301 N N . ILE A 1 161 ? -15.547 -12.854 9.861 1.00 97.25 161 ILE A N 1
ATOM 1302 C CA . ILE A 1 161 ? -16.102 -12.670 8.515 1.00 97.25 161 ILE A CA 1
ATOM 1303 C C . ILE A 1 161 ? -17.580 -13.057 8.516 1.00 97.25 161 ILE A C 1
ATOM 1305 O O . ILE A 1 161 ? -17.987 -13.978 9.231 1.00 97.25 161 ILE A O 1
ATOM 1309 N N . GLY A 1 162 ? -18.381 -12.346 7.731 1.00 95.94 162 GLY A N 1
ATOM 1310 C CA . GLY A 1 162 ? -19.811 -12.598 7.645 1.00 95.94 162 GLY A CA 1
ATOM 1311 C C . GLY A 1 162 ? -20.475 -11.893 6.475 1.00 95.94 162 GLY A C 1
ATOM 1312 O O . GLY A 1 162 ? -19.816 -11.244 5.660 1.00 95.94 162 GLY A O 1
ATOM 1313 N N . ASP A 1 163 ? -21.793 -12.041 6.407 1.00 93.31 163 ASP A N 1
ATOM 1314 C CA . ASP A 1 163 ? -22.643 -11.532 5.336 1.00 93.31 163 ASP A CA 1
ATOM 1315 C C . ASP A 1 163 ? -22.697 -10.000 5.304 1.00 93.31 163 ASP A C 1
ATOM 1317 O O . ASP A 1 163 ? -22.013 -9.367 4.503 1.00 93.31 163 ASP A O 1
ATOM 1321 N N . VAL A 1 164 ? -23.474 -9.383 6.190 1.00 91.88 164 VAL A N 1
ATOM 1322 C CA . VAL A 1 164 ? -23.725 -7.949 6.214 1.00 91.88 164 VAL A CA 1
ATOM 1323 C C . VAL A 1 164 ? -23.212 -7.391 7.534 1.00 91.88 164 VAL A C 1
ATOM 1325 O O . VAL A 1 164 ? -23.838 -7.603 8.575 1.00 91.88 164 VAL A O 1
ATOM 1328 N N . PRO A 1 165 ? -22.124 -6.606 7.522 1.00 93.62 165 PRO A N 1
ATOM 1329 C CA . PRO A 1 165 ? -21.618 -6.028 8.751 1.00 93.62 165 PRO A CA 1
ATOM 1330 C C . PRO A 1 165 ? -22.602 -4.991 9.314 1.00 93.62 165 PRO A C 1
ATOM 1332 O O . PRO A 1 165 ? -23.246 -4.223 8.576 1.00 93.62 165 PRO A O 1
ATOM 1335 N N . SER A 1 166 ? -22.697 -4.950 10.646 1.00 93.88 166 SER A N 1
ATOM 1336 C CA . SER A 1 166 ? -23.479 -3.945 11.379 1.00 93.88 166 SER A CA 1
ATOM 1337 C C . SER A 1 166 ? -22.942 -2.542 11.108 1.00 93.88 166 SER A C 1
ATOM 1339 O O . SER A 1 166 ? -23.704 -1.613 10.839 1.00 93.88 166 SER A O 1
ATOM 1341 N N . ASN A 1 167 ? -21.615 -2.394 11.100 1.00 95.62 167 ASN A N 1
ATOM 1342 C CA . ASN A 1 167 ? -20.953 -1.182 10.642 1.00 95.62 167 ASN A CA 1
ATOM 1343 C C . ASN A 1 167 ? -20.834 -1.221 9.107 1.00 95.62 167 ASN A C 1
ATOM 1345 O O . ASN A 1 167 ? -20.109 -2.041 8.549 1.00 95.62 167 ASN A O 1
ATOM 1349 N N . LYS A 1 168 ? -21.528 -0.315 8.406 1.00 93.94 168 LYS A N 1
ATOM 1350 C CA . LYS A 1 168 ? -21.572 -0.299 6.930 1.00 93.94 168 LYS A CA 1
ATOM 1351 C C . LYS A 1 168 ? -20.242 0.036 6.258 1.00 93.94 168 LYS A C 1
ATOM 1353 O O . LYS A 1 168 ? -20.079 -0.266 5.078 1.00 93.94 168 LYS A O 1
ATOM 1358 N N . ASP A 1 169 ? -19.291 0.613 6.986 1.00 94.06 169 ASP A N 1
ATOM 1359 C CA . ASP A 1 169 ? -17.931 0.812 6.492 1.00 94.06 169 ASP A CA 1
ATOM 1360 C C . ASP A 1 169 ? -17.058 -0.441 6.626 1.00 94.06 169 ASP A C 1
ATOM 1362 O O . ASP A 1 169 ? -16.015 -0.516 5.974 1.00 94.06 169 ASP A O 1
ATOM 1366 N N . ALA A 1 170 ? -17.461 -1.424 7.439 1.00 94.94 170 ALA A N 1
ATOM 1367 C CA . ALA A 1 170 ? -16.697 -2.641 7.704 1.00 94.94 170 ALA A CA 1
ATOM 1368 C C . ALA A 1 170 ? -16.852 -3.708 6.604 1.00 94.94 170 ALA A C 1
ATOM 1370 O O . ALA A 1 170 ? -16.804 -4.911 6.848 1.00 94.94 170 ALA A O 1
ATOM 1371 N N . THR A 1 171 ? -17.048 -3.268 5.363 1.00 91.56 171 THR A N 1
ATOM 1372 C CA . THR A 1 171 ? -17.005 -4.158 4.199 1.00 91.56 171 THR A CA 1
ATOM 1373 C C . THR A 1 171 ? -15.558 -4.529 3.910 1.00 91.56 171 THR A C 1
ATOM 1375 O O . THR A 1 171 ? -14.672 -3.665 3.944 1.00 91.56 171 THR A O 1
ATOM 1378 N N . PHE A 1 172 ? -15.303 -5.804 3.628 1.00 84.19 172 PHE A N 1
ATOM 1379 C CA . PHE A 1 172 ? -13.984 -6.211 3.176 1.00 84.19 172 PHE A CA 1
ATOM 1380 C C . PHE A 1 172 ? -13.932 -6.205 1.655 1.00 84.19 172 PHE A C 1
ATOM 1382 O O . PHE A 1 172 ? -14.895 -6.470 0.938 1.00 84.19 172 PHE A O 1
ATOM 1389 N N . GLN A 1 173 ? -12.764 -5.850 1.161 1.00 76.56 173 GLN A N 1
ATOM 1390 C CA . GLN A 1 173 ? -12.383 -5.900 -0.227 1.00 76.56 173 GLN A CA 1
ATOM 1391 C C . GLN A 1 173 ? -11.360 -7.018 -0.355 1.00 76.56 173 GLN A C 1
ATOM 1393 O O . GLN A 1 173 ? -10.417 -7.115 0.437 1.00 76.56 173 GLN A O 1
ATOM 1398 N N . VAL A 1 174 ? -11.501 -7.837 -1.389 1.00 62.22 174 VAL A N 1
ATOM 1399 C CA . VAL A 1 174 ? -10.364 -8.636 -1.831 1.00 62.22 174 VAL A CA 1
ATOM 1400 C C . VAL A 1 174 ? -9.512 -7.713 -2.689 1.00 62.22 174 VAL A C 1
ATOM 1402 O O . VAL A 1 174 ? -9.872 -7.368 -3.816 1.00 62.22 174 VAL A O 1
ATOM 1405 N N . ILE A 1 175 ? -8.440 -7.212 -2.086 1.00 56.28 175 ILE A N 1
ATOM 1406 C CA . ILE A 1 175 ? -7.471 -6.342 -2.741 1.00 56.28 175 ILE A CA 1
ATOM 1407 C C . ILE A 1 175 ? -6.270 -7.213 -3.077 1.00 56.28 175 ILE A C 1
ATOM 1409 O O . ILE A 1 175 ? -5.602 -7.706 -2.173 1.00 56.28 175 ILE A O 1
ATOM 1413 N N . GLY A 1 176 ? -5.977 -7.362 -4.369 1.00 55.69 176 GLY A N 1
ATOM 1414 C CA . GLY A 1 176 ? -4.686 -7.868 -4.825 1.00 55.69 176 GLY A CA 1
ATOM 1415 C C . GLY A 1 176 ? -3.563 -6.987 -4.288 1.00 55.69 176 GLY A C 1
ATOM 1416 O O . GLY A 1 176 ? -3.412 -5.849 -4.732 1.00 55.69 176 GLY A O 1
ATOM 1417 N N . ARG A 1 177 ? -2.779 -7.481 -3.333 1.00 65.31 177 ARG A N 1
ATOM 1418 C CA . ARG A 1 177 ? -1.565 -6.835 -2.864 1.00 65.31 177 ARG A CA 1
ATOM 1419 C C . ARG A 1 177 ? -0.388 -7.527 -3.526 1.00 65.31 177 ARG A C 1
ATOM 1421 O O . ARG A 1 177 ? 0.023 -8.608 -3.132 1.00 65.31 177 ARG A O 1
ATOM 1428 N N . LEU A 1 178 ? 0.220 -6.842 -4.491 1.00 79.56 178 LEU A N 1
ATOM 1429 C CA . LEU A 1 178 ? 1.437 -7.343 -5.123 1.00 79.56 178 LEU A CA 1
ATOM 1430 C C . LEU A 1 178 ? 2.435 -7.813 -4.057 1.00 79.56 178 LEU A C 1
ATOM 1432 O O . LEU A 1 178 ? 2.725 -7.088 -3.093 1.00 79.56 178 LEU A O 1
ATOM 1436 N N . GLN A 1 179 ? 2.927 -9.040 -4.234 1.00 86.88 179 GLN A N 1
ATOM 1437 C CA . GLN A 1 179 ? 3.932 -9.628 -3.360 1.00 86.88 179 GLN A CA 1
ATOM 1438 C C . GLN A 1 179 ? 5.149 -8.696 -3.330 1.00 86.88 179 GLN A C 1
ATOM 1440 O O . GLN A 1 179 ? 5.391 -7.949 -4.275 1.00 86.88 179 GLN A O 1
ATOM 1445 N N . LYS A 1 180 ? 5.927 -8.695 -2.248 1.00 92.25 180 LYS A N 1
ATOM 1446 C CA . LYS A 1 180 ? 7.081 -7.798 -2.116 1.00 92.25 180 LYS A CA 1
ATOM 1447 C C . LYS A 1 180 ? 8.351 -8.564 -1.812 1.00 92.25 180 LYS A C 1
ATOM 1449 O O . LYS A 1 180 ? 8.362 -9.414 -0.926 1.00 92.25 180 LYS A O 1
ATOM 1454 N N . GLU A 1 181 ? 9.433 -8.199 -2.485 1.00 94.38 181 GLU A N 1
ATOM 1455 C CA . GLU A 1 181 ? 10.773 -8.717 -2.221 1.00 94.38 181 GLU A CA 1
ATOM 1456 C C . GLU A 1 181 ? 11.733 -7.560 -1.905 1.00 94.38 181 GLU A C 1
ATOM 1458 O O . GLU A 1 181 ? 11.968 -6.659 -2.717 1.00 94.38 181 GLU A O 1
ATOM 1463 N N . LYS A 1 182 ? 12.265 -7.563 -0.676 1.00 94.62 182 LYS A N 1
ATOM 1464 C CA . LYS A 1 182 ? 13.141 -6.499 -0.163 1.00 94.62 182 LYS A CA 1
ATOM 1465 C C . LYS A 1 182 ? 14.599 -6.674 -0.593 1.00 94.62 182 LYS A C 1
ATOM 1467 O O . LYS A 1 182 ? 15.233 -5.708 -1.015 1.00 94.62 182 LYS A O 1
ATOM 1472 N N . ASP A 1 183 ? 15.103 -7.899 -0.478 1.00 94.81 183 ASP A N 1
ATOM 1473 C CA . ASP A 1 183 ? 16.539 -8.200 -0.552 1.00 94.81 183 ASP A CA 1
ATOM 1474 C C . ASP A 1 183 ? 16.947 -8.897 -1.858 1.00 94.81 183 ASP A C 1
ATOM 1476 O O . ASP A 1 183 ? 18.112 -9.240 -2.052 1.00 94.81 183 ASP A O 1
ATOM 1480 N N . ALA A 1 184 ? 15.995 -9.119 -2.764 1.00 94.06 184 ALA A N 1
ATOM 1481 C CA . ALA A 1 184 ? 16.265 -9.759 -4.040 1.00 94.06 184 ALA A CA 1
ATOM 1482 C C . ALA A 1 184 ? 16.897 -8.773 -5.045 1.00 94.06 184 ALA A C 1
ATOM 1484 O O . ALA A 1 184 ? 16.543 -7.585 -5.059 1.00 94.06 184 ALA A O 1
ATOM 1485 N N . PRO A 1 185 ? 17.832 -9.243 -5.894 1.00 95.31 185 PRO A N 1
ATOM 1486 C CA . PRO A 1 185 ? 18.451 -8.406 -6.913 1.00 95.31 185 PRO A CA 1
ATOM 1487 C C . PRO A 1 185 ? 17.427 -7.953 -7.961 1.00 95.31 185 PRO A C 1
ATOM 1489 O O . PRO A 1 185 ? 16.422 -8.622 -8.209 1.00 95.31 185 PRO A O 1
ATOM 1492 N N . TRP A 1 186 ? 17.710 -6.811 -8.593 1.00 96.81 186 TRP A N 1
ATOM 1493 C CA . TRP A 1 186 ? 16.920 -6.289 -9.705 1.00 96.81 186 TRP A CA 1
ATOM 1494 C C . TRP A 1 186 ? 17.701 -6.354 -11.014 1.00 96.81 186 TRP A C 1
ATOM 1496 O O . TRP A 1 186 ? 18.635 -5.585 -11.238 1.00 96.81 186 TRP A O 1
ATOM 1506 N N . ASP A 1 187 ? 17.287 -7.278 -11.867 1.00 96.25 187 ASP A N 1
ATOM 1507 C CA . ASP A 1 187 ? 17.882 -7.639 -13.151 1.00 96.25 187 ASP A CA 1
ATOM 1508 C C . ASP A 1 187 ? 16.802 -7.761 -14.239 1.00 96.25 187 ASP A C 1
ATOM 1510 O O . ASP A 1 187 ? 16.783 -8.717 -15.002 1.00 96.25 187 ASP A O 1
ATOM 1514 N N . PHE A 1 188 ? 15.877 -6.796 -14.278 1.00 96.44 188 PHE A N 1
ATOM 1515 C CA . PHE A 1 188 ? 14.730 -6.827 -15.187 1.00 96.44 188 PHE A CA 1
ATOM 1516 C C . PHE A 1 188 ? 15.154 -6.850 -16.661 1.00 96.44 188 PHE A C 1
ATOM 1518 O O . PHE A 1 188 ? 15.764 -5.893 -17.155 1.00 96.44 188 PHE A O 1
ATOM 1525 N N . ASP A 1 189 ? 14.787 -7.920 -17.359 1.00 97.25 189 ASP A N 1
ATOM 1526 C CA . ASP A 1 189 ? 14.944 -8.074 -18.802 1.00 97.25 189 ASP A CA 1
ATOM 1527 C C . ASP A 1 189 ? 13.627 -7.699 -19.482 1.00 97.25 189 ASP A C 1
ATOM 1529 O O . ASP A 1 189 ? 12.634 -8.417 -19.388 1.00 97.25 189 ASP A O 1
ATOM 1533 N N . TRP A 1 190 ? 13.618 -6.574 -20.198 1.00 95.25 190 TRP A N 1
ATOM 1534 C CA . TRP A 1 190 ? 12.418 -6.084 -20.876 1.00 95.25 190 TRP A CA 1
ATOM 1535 C C . TRP A 1 190 ? 11.810 -7.072 -21.870 1.00 95.25 190 TRP A C 1
ATOM 1537 O O . TRP A 1 190 ? 10.592 -7.097 -21.997 1.00 95.25 190 TRP A O 1
ATOM 1547 N N . SER A 1 191 ? 12.618 -7.874 -22.568 1.00 94.69 191 SER A N 1
ATOM 1548 C CA . SER A 1 191 ? 12.093 -8.794 -23.586 1.00 94.69 191 SER A CA 1
ATOM 1549 C C . SER A 1 191 ? 11.433 -10.006 -22.940 1.00 94.69 191 SER A C 1
ATOM 1551 O O . SER A 1 191 ? 10.418 -10.497 -23.421 1.00 94.69 191 SER A O 1
ATOM 1553 N N . LYS A 1 192 ? 12.022 -10.488 -21.843 1.00 97.56 192 LYS A N 1
ATOM 1554 C CA . LYS A 1 192 ? 11.574 -11.695 -21.154 1.00 97.56 192 LYS A CA 1
ATOM 1555 C C . LYS A 1 192 ? 10.532 -11.388 -20.080 1.00 97.56 192 LYS A C 1
ATOM 1557 O O . LYS A 1 192 ? 9.434 -11.927 -20.118 1.00 97.56 192 LYS A O 1
ATOM 1562 N N . ASP A 1 193 ? 10.857 -10.526 -19.122 1.00 98.06 193 ASP A N 1
ATOM 1563 C CA . ASP A 1 193 ? 10.034 -10.332 -17.927 1.00 98.06 193 ASP A CA 1
ATOM 1564 C C . ASP A 1 193 ? 8.726 -9.593 -18.242 1.00 98.06 193 ASP A C 1
ATOM 1566 O O . ASP A 1 193 ? 7.700 -9.895 -17.637 1.00 98.06 193 ASP A O 1
ATOM 1570 N N . ALA A 1 194 ? 8.718 -8.666 -19.209 1.00 97.56 194 ALA A N 1
ATOM 1571 C CA . ALA A 1 194 ? 7.472 -8.033 -19.646 1.00 97.56 194 ALA A CA 1
ATOM 1572 C C . ALA A 1 194 ? 6.546 -9.033 -20.355 1.00 97.56 194 ALA A C 1
ATOM 1574 O O . ALA A 1 194 ? 5.341 -9.022 -20.099 1.00 97.56 194 ALA A O 1
ATOM 1575 N N . GLN A 1 195 ? 7.102 -9.926 -21.183 1.00 98.00 195 GLN A N 1
ATOM 1576 C CA . GLN A 1 195 ? 6.333 -10.988 -21.830 1.00 98.00 195 GLN A CA 1
ATOM 1577 C C . GLN A 1 195 ? 5.783 -11.979 -20.797 1.00 98.00 195 GLN A C 1
ATOM 1579 O O . GLN A 1 195 ? 4.594 -12.272 -20.834 1.00 98.00 195 GLN A O 1
ATOM 1584 N N . ASP A 1 196 ? 6.592 -12.399 -19.815 1.00 97.62 196 ASP A N 1
ATOM 1585 C CA . ASP A 1 196 ? 6.146 -13.270 -18.717 1.00 97.62 196 ASP A CA 1
ATOM 1586 C C . ASP A 1 196 ? 4.960 -12.652 -17.946 1.00 97.62 196 ASP A C 1
ATOM 1588 O O . ASP A 1 196 ? 4.026 -13.355 -17.549 1.00 97.62 196 ASP A O 1
ATOM 1592 N N . ILE A 1 197 ? 4.971 -11.328 -17.732 1.00 97.31 197 ILE A N 1
ATOM 1593 C CA . ILE A 1 197 ? 3.852 -10.616 -17.100 1.00 97.31 197 ILE A CA 1
ATOM 1594 C C . ILE A 1 197 ? 2.616 -10.629 -18.004 1.00 97.31 197 ILE A C 1
ATOM 1596 O O . ILE A 1 197 ? 1.524 -10.915 -17.517 1.00 97.31 197 ILE A O 1
ATOM 1600 N N . VAL A 1 198 ? 2.763 -10.324 -19.296 1.00 96.88 198 VAL A N 1
ATOM 1601 C CA . VAL A 1 198 ? 1.639 -10.300 -20.247 1.00 96.88 198 VAL A CA 1
ATOM 1602 C C . VAL A 1 198 ? 1.024 -11.691 -20.411 1.00 96.88 198 VAL A C 1
ATOM 1604 O O . VAL A 1 198 ? -0.200 -11.812 -20.419 1.00 96.88 198 VAL A O 1
ATOM 1607 N N . ASP A 1 199 ? 1.838 -12.741 -20.462 1.00 96.44 199 ASP A N 1
ATOM 1608 C CA . ASP A 1 199 ? 1.372 -14.121 -20.614 1.00 96.44 199 ASP A CA 1
ATOM 1609 C C . ASP A 1 199 ? 0.544 -14.589 -19.407 1.00 96.44 199 ASP A C 1
ATOM 1611 O O . ASP A 1 199 ? -0.444 -15.306 -19.573 1.00 96.44 199 ASP A O 1
ATOM 1615 N N . LEU A 1 200 ? 0.913 -14.173 -18.189 1.00 92.38 200 LEU A N 1
ATOM 1616 C CA . LEU A 1 200 ? 0.228 -14.583 -16.956 1.00 92.38 200 LEU A CA 1
ATOM 1617 C C . LEU A 1 200 ? -0.902 -13.643 -16.525 1.00 92.38 200 LEU A C 1
ATOM 1619 O O . LEU A 1 200 ? -1.891 -14.094 -15.949 1.00 92.38 200 LEU A O 1
ATOM 1623 N N . PHE A 1 201 ? -0.753 -12.342 -16.763 1.00 89.81 201 PHE A N 1
ATOM 1624 C CA . PHE A 1 201 ? -1.610 -11.299 -16.190 1.00 89.81 201 PHE A CA 1
ATOM 1625 C C . PHE A 1 201 ? -2.166 -10.316 -17.232 1.00 89.81 201 PHE A C 1
ATOM 1627 O O . PHE A 1 201 ? -2.912 -9.400 -16.878 1.00 89.81 201 PHE A O 1
ATOM 1634 N N . GLY A 1 202 ? -1.819 -10.479 -18.510 1.00 94.06 202 GLY A N 1
ATOM 1635 C CA . GLY A 1 202 ? -2.183 -9.549 -19.575 1.00 94.06 202 GLY A CA 1
ATOM 1636 C C . GLY A 1 202 ? -1.535 -8.168 -19.430 1.00 94.06 202 GLY A C 1
ATOM 1637 O O . GLY A 1 202 ? -0.714 -7.906 -18.548 1.00 94.06 202 GLY A O 1
ATOM 1638 N N . PHE A 1 203 ? -1.945 -7.242 -20.298 1.00 95.00 203 PHE A N 1
ATOM 1639 C CA . PHE A 1 203 ? -1.449 -5.860 -20.287 1.00 95.00 203 PHE A CA 1
ATOM 1640 C C . PHE A 1 203 ? -1.863 -5.064 -19.040 1.00 95.00 203 PHE A C 1
ATOM 1642 O O . PHE A 1 203 ? -1.152 -4.143 -18.646 1.00 95.00 203 PHE A O 1
ATOM 1649 N N . GLU A 1 204 ? -2.952 -5.441 -18.360 1.00 90.62 204 GLU A N 1
ATOM 1650 C CA . GLU A 1 204 ? -3.291 -4.851 -17.056 1.00 90.62 204 GLU A CA 1
ATOM 1651 C C . GLU A 1 204 ? -2.268 -5.241 -15.979 1.00 90.62 204 GLU A C 1
ATOM 1653 O O . GLU A 1 204 ? -1.865 -4.397 -15.182 1.00 90.62 204 GLU A O 1
ATOM 1658 N N . GLY A 1 205 ? -1.753 -6.476 -16.001 1.00 93.69 205 GLY A N 1
ATOM 1659 C CA . GLY A 1 205 ? -0.635 -6.863 -15.142 1.00 93.69 205 GLY A CA 1
ATOM 1660 C C . GLY A 1 205 ? 0.635 -6.068 -15.438 1.00 93.69 205 GLY A C 1
ATOM 1661 O O . GLY A 1 205 ? 1.309 -5.624 -14.511 1.00 93.69 205 GLY A O 1
ATOM 1662 N N . LEU A 1 206 ? 0.944 -5.827 -16.717 1.00 96.62 206 LEU A N 1
ATOM 1663 C CA . LEU A 1 206 ? 2.110 -5.025 -17.108 1.00 96.62 206 LEU A CA 1
ATOM 1664 C C . LEU A 1 206 ? 1.966 -3.556 -16.684 1.00 96.62 206 LEU A C 1
ATOM 1666 O O . LEU A 1 206 ? 2.926 -2.944 -16.212 1.00 96.62 206 LEU A O 1
ATOM 1670 N N . LYS A 1 207 ? 0.755 -3.005 -16.781 1.00 95.38 207 LYS A N 1
ATOM 1671 C CA . LYS A 1 207 ? 0.422 -1.668 -16.284 1.00 95.38 207 LYS A CA 1
ATOM 1672 C C . LYS A 1 207 ? 0.637 -1.540 -14.779 1.00 95.38 207 LYS A C 1
ATOM 1674 O O . LYS A 1 207 ? 1.171 -0.535 -14.333 1.00 95.38 207 LYS A O 1
ATOM 1679 N N . GLU A 1 208 ? 0.253 -2.543 -13.997 1.00 93.31 208 GLU A N 1
ATOM 1680 C CA . GLU A 1 208 ? 0.517 -2.567 -12.552 1.00 93.31 208 GLU A CA 1
ATOM 1681 C C . GLU A 1 208 ? 1.990 -2.797 -12.216 1.00 93.31 208 GLU A C 1
ATOM 1683 O O . GLU A 1 208 ? 2.483 -2.328 -11.190 1.00 93.31 208 GLU A O 1
ATOM 1688 N N . ALA A 1 209 ? 2.704 -3.516 -13.081 1.00 96.50 209 ALA A N 1
ATOM 1689 C CA . ALA A 1 209 ? 4.120 -3.793 -12.915 1.00 96.50 209 ALA A CA 1
ATOM 1690 C C . ALA A 1 209 ? 5.022 -2.590 -13.219 1.00 96.50 209 ALA A C 1
ATOM 1692 O O . ALA A 1 209 ? 6.230 -2.668 -12.988 1.00 96.50 209 ALA A O 1
ATOM 1693 N N . THR A 1 210 ? 4.467 -1.498 -13.747 1.00 97.25 210 THR A N 1
ATOM 1694 C CA . THR A 1 210 ? 5.199 -0.330 -14.239 1.00 97.25 210 THR A CA 1
ATOM 1695 C C . THR A 1 210 ? 4.651 0.969 -13.648 1.00 97.25 210 THR A C 1
ATOM 1697 O O . THR A 1 210 ? 3.502 1.053 -13.226 1.00 97.25 210 THR A O 1
ATOM 1700 N N . LEU A 1 211 ? 5.488 2.006 -13.560 1.00 96.62 211 LEU A N 1
ATOM 1701 C CA . LEU A 1 211 ? 5.081 3.296 -12.977 1.00 96.62 211 LEU A CA 1
ATOM 1702 C C . LEU A 1 211 ? 4.618 4.317 -14.014 1.00 96.62 211 LEU A C 1
ATOM 1704 O O . LEU A 1 211 ? 3.896 5.265 -13.671 1.00 96.62 211 LEU A O 1
ATOM 1708 N N . TYR A 1 212 ? 5.053 4.143 -15.261 1.00 96.56 212 TYR A N 1
ATOM 1709 C CA . TYR A 1 212 ? 4.826 5.097 -16.331 1.00 96.56 212 TYR A CA 1
ATOM 1710 C C . TYR A 1 212 ? 4.280 4.414 -17.578 1.00 96.56 212 TYR A C 1
ATOM 1712 O O . TYR A 1 212 ? 4.780 3.380 -18.020 1.00 96.56 212 TYR A O 1
ATOM 1720 N N . GLN A 1 213 ? 3.270 5.052 -18.154 1.00 96.38 213 GLN A N 1
ATOM 1721 C CA . GLN A 1 213 ? 2.651 4.669 -19.408 1.00 96.38 213 GLN A CA 1
ATOM 1722 C C . GLN A 1 213 ? 2.808 5.842 -20.375 1.00 96.38 213 GLN A C 1
ATOM 1724 O O . GLN A 1 213 ? 2.376 6.951 -20.060 1.00 96.38 213 GLN A O 1
ATOM 1729 N N . VAL A 1 214 ? 3.417 5.600 -21.535 1.00 95.06 214 VAL A N 1
ATOM 1730 C CA . VAL A 1 214 ? 3.695 6.630 -22.539 1.00 95.06 214 VAL A CA 1
ATOM 1731 C C . VAL A 1 214 ? 2.371 7.229 -23.044 1.00 95.06 214 VAL A C 1
ATOM 1733 O O . VAL A 1 214 ? 1.528 6.492 -23.572 1.00 95.06 214 VAL A O 1
ATOM 1736 N N . PRO A 1 215 ? 2.150 8.550 -22.900 1.00 94.38 215 PRO A N 1
ATOM 1737 C CA . PRO A 1 215 ? 0.925 9.192 -23.359 1.00 94.38 215 PRO A CA 1
ATOM 1738 C C . PRO A 1 215 ? 0.708 9.007 -24.867 1.00 94.38 215 PRO A C 1
ATOM 1740 O O . PRO A 1 215 ? 1.596 9.268 -25.673 1.00 94.38 215 PRO A O 1
ATOM 1743 N N . GLY A 1 216 ? -0.496 8.578 -25.255 1.00 94.75 216 GLY A N 1
ATOM 1744 C CA . GLY A 1 216 ? -0.883 8.397 -26.660 1.00 94.75 216 GLY A CA 1
ATOM 1745 C C . GLY A 1 216 ? -0.387 7.108 -27.325 1.00 94.75 216 GLY A C 1
ATOM 1746 O O . GLY A 1 216 ? -0.758 6.855 -28.470 1.00 94.75 216 GLY A O 1
ATOM 1747 N N . ALA A 1 217 ? 0.402 6.285 -26.630 1.00 94.69 217 ALA A N 1
ATOM 1748 C CA . ALA A 1 217 ? 0.817 4.973 -27.118 1.00 94.69 217 ALA A CA 1
ATOM 1749 C C . ALA A 1 217 ? -0.289 3.912 -26.933 1.00 94.69 217 ALA A C 1
ATOM 1751 O O . ALA A 1 217 ? -1.251 4.102 -26.178 1.00 94.69 217 ALA A O 1
ATOM 1752 N N . ARG A 1 218 ? -0.177 2.796 -27.658 1.00 96.38 218 ARG A N 1
ATOM 1753 C CA . ARG A 1 218 ? -1.180 1.725 -27.674 1.00 96.38 218 ARG A CA 1
ATOM 1754 C C . ARG A 1 218 ? -1.089 0.833 -26.435 1.00 96.38 218 ARG A C 1
ATOM 1756 O O . ARG A 1 218 ? -0.017 0.355 -26.090 1.00 96.38 218 ARG A O 1
ATOM 1763 N N . LEU A 1 219 ? -2.217 0.564 -25.778 1.00 94.50 219 LEU A N 1
ATOM 1764 C CA . LEU A 1 219 ? -2.250 -0.212 -24.523 1.00 94.50 219 LEU A CA 1
ATOM 1765 C C . LEU A 1 219 ? -1.910 -1.701 -24.694 1.00 94.50 219 LEU A C 1
ATOM 1767 O O . LEU A 1 219 ? -1.667 -2.385 -23.709 1.00 94.50 219 LEU A O 1
ATOM 1771 N N . ASP A 1 220 ? -1.921 -2.205 -25.925 1.00 96.25 220 ASP A N 1
ATOM 1772 C CA . ASP A 1 220 ? -1.616 -3.590 -26.284 1.00 96.25 220 ASP A CA 1
ATOM 1773 C C . ASP A 1 220 ? -0.183 -3.775 -26.815 1.00 96.25 220 ASP A C 1
ATOM 1775 O O . ASP A 1 220 ? 0.109 -4.758 -27.494 1.00 96.25 220 ASP A O 1
ATOM 1779 N N . GLU A 1 221 ? 0.715 -2.832 -26.513 1.00 97.06 221 GLU A N 1
ATOM 1780 C CA . GLU A 1 221 ? 2.130 -2.863 -26.895 1.00 97.06 221 GLU A CA 1
ATOM 1781 C C . GLU A 1 221 ? 3.015 -2.747 -25.642 1.00 97.06 221 GLU A C 1
ATOM 1783 O O . GLU A 1 221 ? 2.774 -1.914 -24.766 1.00 97.06 221 GLU A O 1
ATOM 1788 N N . ILE A 1 222 ? 4.051 -3.588 -25.532 1.00 96.56 222 ILE A N 1
ATOM 1789 C CA . ILE A 1 222 ? 4.946 -3.624 -24.358 1.00 96.56 222 ILE A CA 1
ATOM 1790 C C . ILE A 1 222 ? 5.713 -2.300 -24.229 1.00 96.56 222 ILE A C 1
ATOM 1792 O O . ILE A 1 222 ? 5.943 -1.798 -23.128 1.00 96.56 222 ILE A O 1
ATOM 1796 N N . GLU A 1 223 ? 6.058 -1.691 -25.361 1.00 95.25 223 GLU A N 1
ATOM 1797 C CA . GLU A 1 223 ? 6.816 -0.450 -25.470 1.00 95.25 223 GLU A CA 1
ATOM 1798 C C . GLU A 1 223 ? 6.085 0.764 -24.886 1.00 95.25 223 GLU A C 1
ATOM 1800 O O . GLU A 1 223 ? 6.722 1.782 -24.608 1.00 95.25 223 GLU A O 1
ATOM 1805 N N . THR A 1 224 ? 4.776 0.657 -24.661 1.00 95.75 224 THR A N 1
ATOM 1806 C CA . THR A 1 224 ? 3.960 1.685 -24.006 1.00 95.75 224 THR A CA 1
ATOM 1807 C C . THR A 1 224 ? 4.286 1.833 -22.524 1.00 95.75 224 THR A C 1
ATOM 1809 O O . THR A 1 224 ? 4.017 2.881 -21.938 1.00 95.75 224 THR A O 1
ATOM 1812 N N . TYR A 1 225 ? 4.893 0.823 -21.906 1.00 96.69 225 TYR A N 1
ATOM 1813 C CA . TYR A 1 225 ? 5.148 0.789 -20.472 1.00 96.69 225 TYR A CA 1
ATOM 1814 C C . TYR A 1 225 ? 6.632 1.045 -20.159 1.00 96.69 225 TYR A C 1
ATOM 1816 O O . TYR A 1 225 ? 7.537 0.664 -20.909 1.00 96.69 225 TYR A O 1
ATOM 1824 N N . ARG A 1 226 ? 6.900 1.749 -19.050 1.00 96.12 226 ARG A N 1
ATOM 1825 C CA . ARG A 1 226 ? 8.244 2.155 -18.597 1.00 96.12 226 ARG A CA 1
ATOM 1826 C C . ARG A 1 226 ? 8.347 2.122 -17.073 1.00 96.12 226 ARG A C 1
ATOM 1828 O O . ARG A 1 226 ? 7.345 2.176 -16.368 1.00 96.12 226 ARG A O 1
ATOM 1835 N N . LEU A 1 227 ? 9.584 2.114 -16.571 1.00 96.19 227 LEU A N 1
ATOM 1836 C CA . LEU A 1 227 ? 9.901 2.091 -15.135 1.00 96.19 227 LEU A CA 1
ATOM 1837 C C . LEU A 1 227 ? 9.273 0.872 -14.433 1.00 96.19 227 LEU A C 1
ATOM 1839 O O . LEU A 1 227 ? 8.321 1.020 -13.662 1.00 96.19 227 LEU A O 1
ATOM 1843 N N . PRO A 1 228 ? 9.770 -0.343 -14.734 1.00 97.56 228 PRO A N 1
ATOM 1844 C CA . PRO A 1 228 ? 9.263 -1.550 -14.118 1.00 97.56 228 PRO A CA 1
ATOM 1845 C C . PRO A 1 228 ? 9.633 -1.561 -12.639 1.00 97.56 228 PRO A C 1
ATOM 1847 O O . PRO A 1 228 ? 10.761 -1.246 -12.254 1.00 97.56 228 PRO A O 1
ATOM 1850 N N . ILE A 1 229 ? 8.655 -1.924 -11.820 1.00 97.62 229 ILE A N 1
ATOM 1851 C CA . ILE A 1 229 ? 8.776 -2.061 -10.369 1.00 97.62 229 ILE A CA 1
ATOM 1852 C C . ILE A 1 229 ? 8.475 -3.475 -9.886 1.00 97.62 229 ILE A C 1
ATOM 1854 O O . ILE A 1 229 ? 8.815 -3.812 -8.751 1.00 97.62 229 ILE A O 1
ATOM 1858 N N . ALA A 1 230 ? 7.862 -4.298 -10.736 1.00 97.50 230 ALA A N 1
ATOM 1859 C CA . ALA A 1 230 ? 7.521 -5.673 -10.427 1.00 97.50 230 ALA A CA 1
ATOM 1860 C C . ALA A 1 230 ? 7.909 -6.629 -11.557 1.00 97.50 230 ALA A C 1
ATOM 1862 O O . ALA A 1 230 ? 7.981 -6.235 -12.718 1.00 97.50 230 ALA A O 1
ATOM 1863 N N . LYS A 1 231 ? 8.135 -7.895 -11.203 1.00 97.19 231 LYS A N 1
ATOM 1864 C CA . LYS A 1 231 ? 8.279 -9.014 -12.146 1.00 97.19 231 LYS A CA 1
ATOM 1865 C C . LYS A 1 231 ? 7.583 -10.259 -11.613 1.00 97.19 231 LYS A C 1
ATOM 1867 O O . LYS A 1 231 ? 7.173 -10.301 -10.450 1.00 97.19 231 LYS A O 1
ATOM 1872 N N . VAL A 1 232 ? 7.440 -11.269 -12.464 1.00 96.44 232 VAL A N 1
ATOM 1873 C CA . VAL A 1 232 ? 6.882 -12.559 -12.058 1.00 96.44 232 VAL A CA 1
ATOM 1874 C C . VAL A 1 232 ? 7.895 -13.294 -11.177 1.00 96.44 232 VAL A C 1
ATOM 1876 O O . VAL A 1 232 ? 8.973 -13.670 -11.627 1.00 96.44 232 VAL A O 1
ATOM 1879 N N . SER A 1 233 ? 7.533 -13.534 -9.919 1.00 95.06 233 SER A N 1
ATOM 1880 C CA . SER A 1 233 ? 8.268 -14.388 -8.981 1.00 95.06 233 SER A CA 1
ATOM 1881 C C . SER A 1 233 ? 7.309 -15.441 -8.455 1.00 95.06 233 SER A C 1
ATOM 1883 O O . SER A 1 233 ? 6.242 -15.115 -7.942 1.00 95.06 233 SER A O 1
ATOM 1885 N N . ARG A 1 234 ? 7.655 -16.724 -8.617 1.00 92.44 234 ARG A N 1
ATOM 1886 C CA . ARG A 1 234 ? 6.836 -17.858 -8.139 1.00 92.44 234 ARG A CA 1
ATOM 1887 C C . ARG A 1 234 ? 5.371 -17.793 -8.615 1.00 92.44 234 ARG A C 1
ATOM 1889 O O . ARG A 1 234 ? 4.453 -18.072 -7.850 1.00 92.44 234 ARG A O 1
ATOM 1896 N N . GLY A 1 235 ? 5.167 -17.402 -9.876 1.00 90.56 235 GLY A N 1
ATOM 1897 C CA . GLY A 1 235 ? 3.838 -17.276 -10.488 1.00 90.56 235 GLY A CA 1
ATOM 1898 C C . GLY A 1 235 ? 3.018 -16.076 -10.006 1.00 90.56 235 GLY A C 1
ATOM 1899 O O . GLY A 1 235 ? 1.829 -16.008 -10.292 1.00 90.56 235 GLY A O 1
ATOM 1900 N N . LYS A 1 236 ? 3.625 -15.136 -9.273 1.00 87.94 236 LYS A N 1
ATOM 1901 C CA . LYS A 1 236 ? 2.966 -13.938 -8.742 1.00 87.94 236 LYS A CA 1
ATOM 1902 C C . LYS A 1 236 ? 3.676 -12.677 -9.201 1.00 87.94 236 LYS A C 1
ATOM 1904 O O . LYS A 1 236 ? 4.904 -12.638 -9.285 1.00 87.94 236 LYS A O 1
ATOM 1909 N N . LEU A 1 237 ? 2.906 -11.621 -9.443 1.00 94.06 237 LEU A N 1
ATOM 1910 C CA . LEU A 1 237 ? 3.472 -10.306 -9.702 1.00 94.06 237 LEU A CA 1
ATOM 1911 C C . LEU A 1 237 ? 4.027 -9.728 -8.391 1.00 94.06 237 LEU A C 1
ATOM 1913 O O . LEU A 1 237 ? 3.291 -9.524 -7.426 1.00 94.06 237 LEU A O 1
ATOM 1917 N N . THR A 1 238 ? 5.342 -9.519 -8.352 1.00 94.69 238 THR A N 1
ATOM 1918 C CA . THR A 1 238 ? 6.086 -9.183 -7.134 1.00 94.69 238 THR A CA 1
ATOM 1919 C C . THR A 1 238 ? 6.830 -7.868 -7.313 1.00 94.69 238 THR A C 1
ATOM 1921 O O . THR A 1 238 ? 7.650 -7.767 -8.220 1.00 94.69 238 THR A O 1
ATOM 1924 N N . ILE A 1 239 ? 6.572 -6.874 -6.460 1.00 96.00 239 ILE A N 1
ATOM 1925 C CA . ILE A 1 239 ? 7.299 -5.600 -6.395 1.00 96.00 239 ILE A CA 1
ATOM 1926 C C . ILE A 1 239 ? 8.663 -5.813 -5.738 1.00 96.00 239 ILE A C 1
ATOM 1928 O O . ILE A 1 239 ? 8.768 -6.384 -4.650 1.00 96.00 239 ILE A O 1
ATOM 1932 N N . TYR A 1 240 ? 9.704 -5.261 -6.351 1.00 97.69 240 TYR A N 1
ATOM 1933 C CA . TYR A 1 240 ? 11.068 -5.322 -5.839 1.00 97.69 240 TYR A CA 1
ATOM 1934 C C . TYR A 1 240 ? 11.496 -3.967 -5.289 1.00 97.69 240 TYR A C 1
ATOM 1936 O O . TYR A 1 240 ? 11.432 -2.949 -5.979 1.00 97.69 240 TYR A O 1
ATOM 1944 N N . ARG A 1 241 ? 12.045 -3.950 -4.072 1.00 97.00 241 ARG A N 1
ATOM 1945 C CA . ARG A 1 241 ? 12.629 -2.729 -3.492 1.00 97.00 241 ARG A CA 1
ATOM 1946 C C . ARG A 1 241 ? 13.706 -2.128 -4.404 1.00 97.00 241 ARG A C 1
ATOM 1948 O O . ARG A 1 241 ? 13.749 -0.918 -4.608 1.00 97.00 241 ARG A O 1
ATOM 1955 N N . MET A 1 242 ? 14.578 -2.967 -4.962 1.00 97.38 242 MET A N 1
ATOM 1956 C CA . MET A 1 242 ? 15.642 -2.531 -5.876 1.00 97.38 242 MET A CA 1
ATOM 1957 C C . MET A 1 242 ? 15.104 -1.943 -7.186 1.00 97.38 242 MET A C 1
ATOM 1959 O O . MET A 1 242 ? 15.740 -1.058 -7.756 1.00 97.38 242 MET A O 1
ATOM 1963 N N . ALA A 1 243 ? 13.909 -2.346 -7.620 1.00 97.69 243 ALA A N 1
ATOM 1964 C CA . ALA A 1 243 ? 13.251 -1.765 -8.785 1.00 97.69 243 ALA A CA 1
ATOM 1965 C C . ALA A 1 243 ? 12.754 -0.338 -8.531 1.00 97.69 243 ALA A C 1
ATOM 1967 O O . ALA A 1 243 ? 12.845 0.515 -9.413 1.00 97.69 243 ALA A O 1
ATOM 1968 N N . LEU A 1 244 ? 12.292 -0.052 -7.307 1.00 97.75 244 LEU A N 1
ATOM 1969 C CA . LEU A 1 244 ? 11.948 1.309 -6.888 1.00 97.75 244 LEU A CA 1
ATOM 1970 C C . LEU A 1 244 ? 13.185 2.214 -6.887 1.00 97.75 244 LEU A C 1
ATOM 1972 O O . LEU A 1 244 ? 13.129 3.323 -7.410 1.00 97.75 244 LEU A O 1
ATOM 1976 N N . HIS A 1 245 ? 14.324 1.725 -6.381 1.00 96.31 245 HIS A N 1
ATOM 1977 C CA . HIS A 1 245 ? 15.606 2.442 -6.469 1.00 96.31 245 HIS A CA 1
ATOM 1978 C C . HIS A 1 245 ? 16.045 2.667 -7.920 1.00 96.31 245 HIS A C 1
ATOM 1980 O O . HIS A 1 245 ? 16.460 3.771 -8.268 1.00 96.31 245 HIS A O 1
ATOM 1986 N N . ALA A 1 246 ? 15.922 1.654 -8.781 1.00 96.44 246 ALA A N 1
ATOM 1987 C CA . ALA A 1 246 ? 16.249 1.775 -10.199 1.00 96.44 246 ALA A CA 1
ATOM 1988 C C . ALA A 1 246 ? 15.348 2.799 -10.908 1.00 96.44 246 ALA A C 1
ATOM 1990 O O . ALA A 1 246 ? 15.848 3.655 -11.635 1.00 96.44 246 ALA A O 1
ATOM 1991 N N . SER A 1 247 ? 14.040 2.765 -10.646 1.00 96.38 247 SER A N 1
ATOM 1992 C CA . SER A 1 247 ? 13.075 3.729 -11.189 1.00 96.38 247 SER A CA 1
ATOM 1993 C C . SER A 1 247 ? 13.372 5.148 -10.708 1.00 96.38 247 SER A C 1
ATOM 1995 O O . SER A 1 247 ? 13.391 6.080 -11.510 1.00 96.38 247 SER A O 1
ATOM 1997 N N . MET A 1 248 ? 13.705 5.300 -9.422 1.00 96.38 248 MET A N 1
ATOM 1998 C CA . MET A 1 248 ? 14.130 6.571 -8.840 1.00 96.38 248 MET A CA 1
ATOM 1999 C C . MET A 1 248 ? 15.403 7.113 -9.508 1.00 96.38 248 MET A C 1
ATOM 2001 O O . MET A 1 248 ? 15.505 8.303 -9.798 1.00 96.38 248 MET A O 1
ATOM 2005 N N . ALA A 1 249 ? 16.378 6.244 -9.787 1.00 94.31 249 ALA A N 1
ATOM 2006 C CA . ALA A 1 249 ? 17.599 6.631 -10.483 1.00 94.31 249 ALA A CA 1
ATOM 2007 C C . ALA A 1 249 ? 17.313 7.109 -11.915 1.00 94.31 249 ALA A C 1
ATOM 2009 O O . ALA A 1 249 ? 17.890 8.108 -12.340 1.00 94.31 249 ALA A O 1
ATOM 2010 N N . VAL A 1 250 ? 16.410 6.439 -12.643 1.00 94.19 250 VAL A N 1
ATOM 2011 C CA . VAL A 1 250 ? 16.026 6.828 -14.011 1.00 94.19 250 VAL A CA 1
ATOM 2012 C C . VAL A 1 250 ? 15.354 8.202 -14.031 1.00 94.19 250 VAL A C 1
ATOM 2014 O O . VAL A 1 250 ? 15.775 9.052 -14.812 1.00 94.19 250 VAL A O 1
ATOM 2017 N N . ILE A 1 251 ? 14.386 8.474 -13.146 1.00 94.69 251 ILE A N 1
ATOM 2018 C CA . ILE A 1 251 ? 13.735 9.801 -13.111 1.00 94.69 251 ILE A CA 1
ATOM 2019 C C . ILE A 1 251 ? 14.693 10.916 -12.657 1.00 94.69 251 ILE A C 1
ATOM 2021 O O . ILE A 1 251 ? 14.516 12.071 -13.040 1.00 94.69 251 ILE A O 1
ATOM 2025 N N . ASN A 1 252 ? 15.750 10.558 -11.918 1.00 91.69 252 ASN A N 1
ATOM 2026 C CA . ASN A 1 252 ? 16.872 11.432 -11.561 1.00 91.69 252 ASN A CA 1
ATOM 2027 C C . ASN A 1 252 ? 17.952 11.544 -12.662 1.00 91.69 252 ASN A C 1
ATOM 2029 O O . ASN A 1 252 ? 19.018 12.107 -12.415 1.00 91.69 252 ASN A O 1
ATOM 2033 N N . GLY A 1 253 ? 17.706 11.016 -13.866 1.00 89.25 253 GLY A N 1
ATOM 2034 C CA . GLY A 1 253 ? 18.566 11.196 -15.040 1.00 89.25 253 GLY A CA 1
ATOM 2035 C C . GLY A 1 253 ? 19.562 10.069 -15.323 1.00 89.25 253 GLY A C 1
ATOM 2036 O O . GLY A 1 253 ? 20.393 10.198 -16.224 1.00 89.25 253 GLY A O 1
ATOM 2037 N N . ALA A 1 254 ? 19.504 8.942 -14.608 1.00 89.38 254 ALA A N 1
ATOM 2038 C CA . ALA A 1 254 ? 20.298 7.775 -14.986 1.00 89.38 254 ALA A CA 1
ATOM 2039 C C . ALA A 1 254 ? 19.855 7.230 -16.358 1.00 89.38 254 ALA A C 1
ATOM 2041 O O . ALA A 1 254 ? 18.674 7.250 -16.700 1.00 89.38 254 ALA A O 1
ATOM 2042 N N . ARG A 1 255 ? 20.810 6.686 -17.129 1.00 83.62 255 ARG A N 1
ATOM 2043 C CA . ARG A 1 255 ? 20.569 6.033 -18.436 1.00 83.62 255 ARG A CA 1
ATOM 2044 C C . ARG A 1 255 ? 19.840 6.918 -19.463 1.00 83.62 255 ARG A C 1
ATOM 2046 O O . ARG A 1 255 ? 19.014 6.412 -20.209 1.00 83.62 255 ARG A O 1
ATOM 2053 N N . ALA A 1 256 ? 20.157 8.213 -19.494 1.00 72.69 256 ALA A N 1
ATOM 2054 C CA . ALA A 1 256 ? 19.537 9.206 -20.380 1.00 72.69 256 ALA A CA 1
ATOM 2055 C C . ALA A 1 256 ? 18.039 9.480 -20.128 1.00 72.69 256 ALA A C 1
ATOM 2057 O O . ALA A 1 256 ? 17.446 10.273 -20.848 1.00 72.69 256 ALA A O 1
ATOM 2058 N N . GLY A 1 257 ? 17.451 8.951 -19.046 1.00 67.38 257 GLY A N 1
ATOM 2059 C CA . GLY A 1 257 ? 16.044 9.192 -18.704 1.00 67.38 257 GLY A CA 1
ATOM 2060 C C . GLY A 1 257 ? 15.710 10.636 -18.308 1.00 67.38 257 GLY A C 1
ATOM 2061 O O . GLY A 1 257 ? 14.562 10.933 -18.004 1.00 67.38 257 GLY A O 1
ATOM 2062 N N . GLU A 1 258 ? 16.683 11.555 -18.280 1.00 60.78 258 GLU A N 1
ATOM 2063 C CA . GLU A 1 258 ? 16.427 12.963 -17.956 1.00 60.78 258 GLU A CA 1
ATOM 2064 C C . GLU A 1 258 ? 15.531 13.637 -19.007 1.00 60.78 258 GLU A C 1
ATOM 2066 O O . GLU A 1 258 ? 14.703 14.467 -18.626 1.00 60.78 258 GLU A O 1
ATOM 2071 N N . GLU A 1 259 ? 15.694 13.258 -20.280 1.00 74.88 259 GLU A N 1
ATOM 2072 C CA . GLU A 1 259 ? 15.025 13.851 -21.449 1.00 74.88 259 GLU A CA 1
ATOM 2073 C C . GLU A 1 259 ? 13.626 13.269 -21.703 1.00 74.88 259 GLU A C 1
ATOM 2075 O O . GLU A 1 259 ? 12.802 13.912 -22.349 1.00 74.88 259 GLU A O 1
ATOM 2080 N N . ASP A 1 260 ? 13.332 12.093 -21.142 1.00 82.69 260 ASP A N 1
ATOM 2081 C CA . ASP A 1 260 ? 12.101 11.345 -21.424 1.00 82.69 260 ASP A CA 1
ATOM 2082 C C . ASP A 1 260 ? 10.881 11.818 -20.613 1.00 82.69 260 ASP A C 1
ATOM 2084 O O . ASP A 1 260 ? 9.754 11.454 -20.943 1.00 82.69 260 ASP A O 1
ATOM 2088 N N . TYR A 1 261 ? 11.079 12.612 -19.552 1.00 91.31 261 TYR A N 1
ATOM 2089 C CA . TYR A 1 261 ? 10.001 13.019 -18.641 1.00 91.31 261 TYR A CA 1
ATOM 2090 C C . TYR A 1 261 ? 9.995 14.526 -18.393 1.00 91.31 261 TYR A C 1
ATOM 2092 O O . TYR A 1 261 ? 11.007 15.129 -18.019 1.00 91.31 261 TYR A O 1
ATOM 2100 N N . THR A 1 262 ? 8.816 15.135 -18.496 1.00 92.44 262 THR A N 1
ATOM 2101 C CA . THR A 1 262 ? 8.587 16.516 -18.064 1.00 92.44 262 THR A CA 1
ATOM 2102 C C . THR A 1 262 ? 8.764 16.660 -16.548 1.00 92.44 262 THR A C 1
ATOM 2104 O O . THR A 1 262 ? 8.646 15.697 -15.787 1.00 92.44 262 THR A O 1
ATOM 2107 N N . LYS A 1 263 ? 8.997 17.892 -16.071 1.00 90.62 263 LYS A N 1
ATOM 2108 C CA . LYS A 1 263 ? 9.089 18.193 -14.629 1.00 90.62 263 LYS A CA 1
ATOM 2109 C C . LYS A 1 263 ? 7.880 17.656 -13.853 1.00 90.62 263 LYS A C 1
ATOM 2111 O O . LYS A 1 263 ? 8.051 17.006 -12.829 1.00 90.62 263 LYS A O 1
ATOM 2116 N N . LYS A 1 264 ? 6.676 17.885 -14.385 1.00 93.81 264 LYS A N 1
ATOM 2117 C CA . LYS A 1 264 ? 5.423 17.430 -13.778 1.00 93.81 264 LYS A CA 1
ATOM 2118 C C . LYS A 1 264 ? 5.344 15.902 -13.710 1.00 93.81 264 LYS A C 1
ATOM 2120 O O . LYS A 1 264 ? 4.994 15.360 -12.671 1.00 93.81 264 LYS A O 1
ATOM 2125 N N . GLU A 1 265 ? 5.718 15.201 -14.780 1.00 95.19 265 GLU A N 1
ATOM 2126 C CA . GLU A 1 265 ? 5.735 13.731 -14.774 1.00 95.19 265 GLU A CA 1
ATOM 2127 C C . GLU A 1 265 ? 6.731 13.174 -13.755 1.00 95.19 265 GLU A C 1
ATOM 2129 O O . GLU A 1 265 ? 6.419 12.200 -13.076 1.00 95.19 265 GLU A O 1
ATOM 2134 N N . LYS A 1 266 ? 7.903 13.804 -13.594 1.00 94.62 266 LYS A N 1
ATOM 2135 C CA . LYS A 1 266 ? 8.876 13.419 -12.558 1.00 94.62 266 LYS A CA 1
ATOM 2136 C C . LYS A 1 266 ? 8.303 13.586 -11.149 1.00 94.62 266 LYS A C 1
ATOM 2138 O O . LYS A 1 266 ? 8.495 12.704 -10.318 1.00 94.62 266 LYS A O 1
ATOM 2143 N N . GLU A 1 267 ? 7.594 14.682 -10.885 1.00 94.12 267 GLU A N 1
ATOM 2144 C CA . GLU A 1 267 ? 6.914 14.925 -9.603 1.00 94.12 267 GLU A CA 1
ATOM 2145 C C . GLU A 1 267 ? 5.812 13.881 -9.341 1.00 94.12 267 GLU A C 1
ATOM 2147 O O . GLU A 1 267 ? 5.774 13.280 -8.266 1.00 94.12 267 GLU A O 1
ATOM 2152 N N . ASP A 1 268 ? 4.975 13.586 -10.341 1.00 94.38 268 ASP A N 1
ATOM 2153 C CA . ASP A 1 268 ? 3.914 12.574 -10.241 1.00 94.38 268 ASP A CA 1
ATOM 2154 C C . ASP A 1 268 ? 4.493 11.164 -10.004 1.00 94.38 268 ASP A C 1
ATOM 2156 O O . ASP A 1 268 ? 4.008 10.405 -9.159 1.00 94.38 268 ASP A O 1
ATOM 2160 N N . LEU A 1 269 ? 5.562 10.805 -10.722 1.00 96.19 269 LEU A N 1
ATOM 2161 C CA . LEU A 1 269 ? 6.271 9.534 -10.547 1.00 96.19 269 LEU A CA 1
ATOM 2162 C C . LEU A 1 269 ? 6.938 9.436 -9.176 1.00 96.19 269 LEU A C 1
ATOM 2164 O O . LEU A 1 269 ? 6.904 8.373 -8.556 1.00 96.19 269 LEU A O 1
ATOM 2168 N N . TYR A 1 270 ? 7.508 10.531 -8.678 1.00 96.19 270 TYR A N 1
ATOM 2169 C CA . TYR A 1 270 ? 8.121 10.571 -7.357 1.00 96.19 270 TYR A CA 1
ATOM 2170 C C . TYR A 1 270 ? 7.112 10.310 -6.239 1.00 96.19 270 TYR A C 1
ATOM 2172 O O . TYR A 1 270 ? 7.414 9.543 -5.321 1.00 96.19 270 TYR A O 1
ATOM 2180 N N . THR A 1 271 ? 5.904 10.872 -6.335 1.00 95.00 271 THR A N 1
ATOM 2181 C CA . THR A 1 271 ? 4.815 10.579 -5.392 1.00 95.00 271 THR A CA 1
ATOM 2182 C C . THR A 1 271 ? 4.503 9.082 -5.368 1.00 95.00 271 THR A C 1
ATOM 2184 O O . THR A 1 271 ? 4.550 8.467 -4.302 1.00 95.00 271 THR A O 1
ATOM 2187 N N . LYS A 1 272 ? 4.307 8.456 -6.539 1.00 95.44 272 LYS A N 1
ATOM 2188 C CA . LYS A 1 272 ? 4.040 7.007 -6.644 1.00 95.44 272 LYS A CA 1
ATOM 2189 C C . LYS A 1 272 ? 5.177 6.153 -6.070 1.00 95.44 272 LYS A C 1
ATOM 2191 O O . LYS A 1 272 ? 4.933 5.185 -5.352 1.00 95.44 272 LYS A O 1
ATOM 2196 N N . ILE A 1 273 ? 6.429 6.506 -6.369 1.00 96.12 273 ILE A N 1
ATOM 2197 C CA . ILE A 1 273 ? 7.613 5.811 -5.838 1.00 96.12 273 ILE A CA 1
ATOM 2198 C C . ILE A 1 273 ? 7.668 5.941 -4.314 1.00 96.12 273 ILE A C 1
ATOM 2200 O O . ILE A 1 273 ? 7.927 4.955 -3.625 1.00 96.12 273 ILE A O 1
ATOM 2204 N N . THR A 1 274 ? 7.390 7.130 -3.780 1.00 93.44 274 THR A N 1
ATOM 2205 C CA . THR A 1 274 ? 7.383 7.394 -2.336 1.00 93.44 274 THR A CA 1
ATOM 2206 C C . THR A 1 274 ? 6.334 6.553 -1.619 1.00 93.44 274 THR A C 1
ATOM 2208 O O . THR A 1 274 ? 6.658 5.889 -0.634 1.00 93.44 274 THR A O 1
ATOM 2211 N N . GLU A 1 275 ? 5.111 6.490 -2.146 1.00 88.19 275 GLU A N 1
ATOM 2212 C CA . GLU A 1 275 ? 4.053 5.615 -1.626 1.00 88.19 275 GLU A CA 1
ATOM 2213 C C . GLU A 1 275 ? 4.469 4.136 -1.645 1.00 88.19 275 GLU A C 1
ATOM 2215 O O . GLU A 1 275 ? 4.277 3.408 -0.664 1.00 88.19 275 GLU A O 1
ATOM 2220 N N . ALA A 1 276 ? 5.110 3.686 -2.727 1.00 91.44 276 ALA A N 1
ATOM 2221 C CA . ALA A 1 276 ? 5.610 2.321 -2.830 1.00 91.44 276 ALA A CA 1
ATOM 2222 C C . ALA A 1 276 ? 6.729 2.023 -1.810 1.00 91.44 276 ALA A C 1
ATOM 2224 O O . ALA A 1 276 ? 6.741 0.933 -1.232 1.00 91.44 276 ALA A O 1
ATOM 2225 N N . PHE A 1 277 ? 7.621 2.981 -1.526 1.00 94.38 277 PHE A N 1
ATOM 2226 C CA . PHE A 1 277 ? 8.675 2.863 -0.506 1.00 94.38 277 PHE A CA 1
ATOM 2227 C C . PHE A 1 277 ? 8.127 2.762 0.922 1.00 94.38 277 PHE A C 1
ATOM 2229 O O . PHE A 1 277 ? 8.619 1.940 1.701 1.00 94.38 277 PHE A O 1
ATOM 2236 N N . LEU A 1 278 ? 7.060 3.501 1.252 1.00 87.50 278 LEU A N 1
ATOM 2237 C CA . LEU A 1 278 ? 6.379 3.375 2.551 1.00 87.50 278 LEU A CA 1
ATOM 2238 C C . LEU A 1 278 ? 5.900 1.943 2.792 1.00 87.50 278 LEU A C 1
ATOM 2240 O O . LEU A 1 278 ? 5.936 1.432 3.907 1.00 87.50 278 LEU A O 1
ATOM 2244 N N . SER A 1 279 ? 5.528 1.255 1.717 1.00 83.75 279 SER A N 1
ATOM 2245 C CA . SER A 1 279 ? 5.099 -0.135 1.750 1.00 83.75 279 SER A CA 1
ATOM 2246 C C . SER A 1 279 ? 6.220 -1.130 2.128 1.00 83.75 279 SER A C 1
ATOM 2248 O O . SER A 1 279 ? 5.909 -2.289 2.421 1.00 83.75 279 SER A O 1
ATOM 2250 N N . PHE A 1 280 ? 7.483 -0.682 2.132 1.00 87.88 280 PHE A N 1
ATOM 2251 C CA . PHE A 1 280 ? 8.680 -1.379 2.621 1.00 87.88 280 PHE A CA 1
ATOM 2252 C C . PHE A 1 280 ? 9.201 -0.817 3.960 1.00 87.88 280 PHE A C 1
ATOM 2254 O O . PHE A 1 280 ? 10.270 -1.233 4.414 1.00 87.88 280 PHE A O 1
ATOM 2261 N N .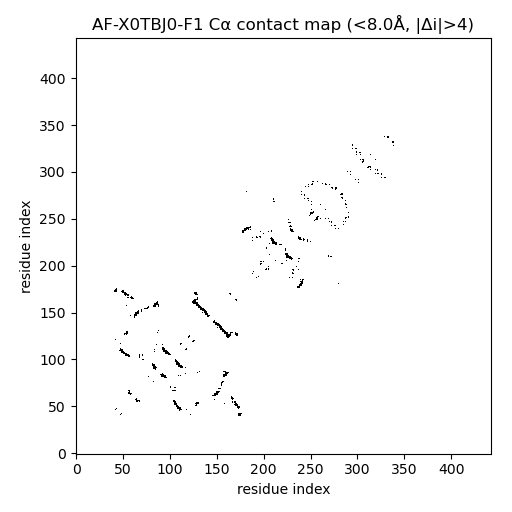 ASN A 1 281 ? 8.462 0.102 4.596 1.00 88.88 281 ASN A N 1
ATOM 2262 C CA . ASN A 1 281 ? 8.891 0.869 5.770 1.00 88.88 281 ASN A CA 1
ATOM 2263 C C . ASN A 1 281 ? 10.191 1.658 5.528 1.00 88.88 281 ASN A C 1
ATOM 2265 O O . ASN A 1 281 ? 11.068 1.708 6.390 1.00 88.88 281 ASN A O 1
ATOM 2269 N N . GLU A 1 282 ? 10.335 2.249 4.341 1.00 91.44 282 GLU A N 1
ATOM 2270 C CA . GLU A 1 282 ? 11.503 3.040 3.954 1.00 91.44 282 GLU A CA 1
ATOM 2271 C C . GLU A 1 282 ? 11.097 4.402 3.388 1.00 91.44 282 GLU A C 1
ATOM 2273 O O . GLU A 1 282 ? 9.978 4.594 2.914 1.00 91.44 282 GLU A O 1
ATOM 2278 N N . THR A 1 283 ? 12.023 5.358 3.437 1.00 92.81 283 THR A N 1
ATOM 2279 C CA . THR A 1 283 ? 11.877 6.661 2.789 1.00 92.81 283 THR A CA 1
ATOM 2280 C C . THR A 1 283 ? 12.480 6.615 1.387 1.00 92.81 283 THR A C 1
ATOM 2282 O O . THR A 1 283 ? 13.557 6.051 1.178 1.00 92.81 283 THR A O 1
ATOM 2285 N N . ALA A 1 284 ? 11.786 7.199 0.409 1.00 94.00 284 ALA A N 1
ATOM 2286 C CA . ALA A 1 284 ? 12.302 7.278 -0.953 1.00 94.00 284 ALA A CA 1
ATOM 2287 C C . ALA A 1 284 ? 13.552 8.177 -1.029 1.00 94.00 284 ALA A C 1
ATOM 2289 O O . ALA A 1 284 ? 13.643 9.174 -0.303 1.00 94.00 284 ALA A O 1
ATOM 2290 N N . PRO A 1 285 ? 14.516 7.872 -1.919 1.00 94.25 285 PRO A N 1
ATOM 2291 C CA . PRO A 1 285 ? 15.597 8.799 -2.236 1.00 94.25 285 PRO A CA 1
ATOM 2292 C C . PRO A 1 285 ? 15.042 10.116 -2.790 1.00 94.25 285 PRO A C 1
ATOM 2294 O O . PRO A 1 285 ? 14.038 10.109 -3.488 1.00 94.25 285 PRO A O 1
ATOM 2297 N N . GLN A 1 286 ? 15.709 11.242 -2.531 1.00 90.56 286 GLN A N 1
ATOM 2298 C CA . GLN A 1 286 ? 15.228 12.556 -2.979 1.00 90.56 286 GLN A CA 1
ATOM 2299 C C . GLN A 1 286 ? 15.169 12.683 -4.510 1.00 90.56 286 GLN A C 1
ATOM 2301 O O . GLN A 1 286 ? 16.095 12.271 -5.220 1.00 90.56 286 GLN A O 1
ATOM 2306 N N . LEU A 1 287 ? 14.099 13.319 -4.996 1.00 91.94 287 LEU A N 1
ATOM 2307 C CA . LEU A 1 287 ? 13.950 13.724 -6.392 1.00 91.94 287 LEU A CA 1
ATOM 2308 C C . LEU A 1 287 ? 14.894 14.877 -6.728 1.00 91.94 287 LEU A C 1
ATOM 2310 O O . LEU A 1 287 ? 14.915 15.901 -6.047 1.00 91.94 287 LEU A O 1
ATOM 2314 N N . ARG A 1 288 ? 15.651 14.717 -7.811 1.00 85.38 288 ARG A N 1
ATOM 2315 C CA . ARG A 1 288 ? 16.515 15.739 -8.399 1.00 85.38 288 ARG A CA 1
ATOM 2316 C C . ARG A 1 288 ? 15.836 16.244 -9.665 1.00 85.38 288 ARG A C 1
ATOM 2318 O O . ARG A 1 288 ? 15.916 15.618 -10.717 1.00 85.38 288 ARG A O 1
ATOM 2325 N N . LEU A 1 289 ? 15.110 17.352 -9.539 1.00 79.19 289 LEU A N 1
ATOM 2326 C CA . LEU A 1 289 ? 14.423 17.977 -10.676 1.00 79.19 289 LEU A CA 1
ATOM 2327 C C . LEU A 1 289 ? 15.390 18.722 -11.595 1.00 79.19 289 LEU A C 1
ATOM 2329 O O . LEU A 1 289 ? 15.144 18.836 -12.793 1.00 79.19 289 LEU A O 1
ATOM 2333 N N . THR A 1 290 ? 16.496 19.200 -11.035 1.00 65.19 290 THR A N 1
ATOM 2334 C CA . THR A 1 290 ? 17.604 19.768 -11.784 1.00 65.19 290 THR A CA 1
ATOM 2335 C C . THR A 1 290 ? 18.527 18.624 -12.187 1.00 65.19 290 THR A C 1
ATOM 2337 O O . THR A 1 290 ? 19.058 17.912 -11.330 1.00 65.19 290 THR A O 1
ATOM 2340 N N . GLY A 1 291 ? 18.713 18.407 -13.494 1.00 59.59 291 GLY A N 1
ATOM 2341 C CA . GLY A 1 291 ? 19.833 17.602 -13.978 1.00 59.59 291 GLY A CA 1
ATOM 2342 C C . GLY A 1 291 ? 21.088 18.043 -13.248 1.00 59.59 291 GLY A C 1
ATOM 2343 O O . GLY A 1 291 ? 21.306 19.253 -13.134 1.00 59.59 291 GLY A O 1
ATOM 2344 N N . GLY A 1 292 ? 21.836 17.088 -12.683 1.00 60.72 292 GLY A N 1
ATOM 2345 C CA . GLY A 1 292 ? 22.971 17.378 -11.800 1.00 60.72 292 GLY A CA 1
ATOM 2346 C C . GLY A 1 292 ? 23.823 18.524 -12.340 1.00 60.72 292 GLY A C 1
ATOM 2347 O O . GLY A 1 292 ? 23.965 18.625 -13.553 1.00 60.72 292 GLY A O 1
ATOM 2348 N N . ILE A 1 293 ? 24.322 19.387 -11.450 1.00 57.94 293 ILE A N 1
ATOM 2349 C CA . ILE A 1 293 ? 24.892 20.707 -11.761 1.00 57.94 293 ILE A CA 1
ATOM 2350 C C . ILE A 1 293 ? 25.748 20.669 -13.043 1.00 57.94 293 ILE A C 1
ATOM 2352 O O . ILE A 1 293 ? 26.908 20.256 -13.041 1.00 57.94 293 ILE A O 1
ATOM 2356 N N . LYS A 1 294 ? 25.154 21.084 -14.162 1.00 67.75 294 LYS A N 1
ATOM 2357 C CA . LYS A 1 294 ? 25.840 21.365 -15.421 1.00 67.75 294 LYS A CA 1
ATOM 2358 C C . LYS A 1 294 ? 26.302 22.817 -15.330 1.00 67.75 294 LYS A C 1
ATOM 2360 O O . LYS A 1 294 ? 25.625 23.659 -14.756 1.00 67.75 294 LYS A O 1
ATOM 2365 N N . MET A 1 295 ? 27.419 23.162 -15.964 1.00 68.69 295 MET A N 1
ATOM 2366 C CA . MET A 1 295 ? 27.847 24.572 -16.016 1.00 68.69 295 MET A CA 1
ATOM 2367 C C . MET A 1 295 ? 26.768 25.505 -16.585 1.00 68.69 295 MET A C 1
ATOM 2369 O O . MET A 1 295 ? 26.729 26.672 -16.236 1.00 68.69 295 MET A O 1
ATOM 2373 N N . SER A 1 296 ? 25.868 24.985 -17.423 1.00 70.25 296 SER A N 1
ATOM 2374 C CA . SER A 1 296 ? 24.739 25.734 -17.977 1.00 70.25 296 SER A CA 1
ATOM 2375 C C . SER A 1 296 ? 23.608 26.026 -16.984 1.00 70.25 296 SER A C 1
ATOM 2377 O O . SER A 1 296 ? 22.748 26.833 -17.308 1.00 70.25 296 SER A O 1
ATOM 2379 N N . ASN A 1 297 ? 23.555 25.345 -15.833 1.00 72.62 297 ASN A N 1
ATOM 2380 C CA . ASN A 1 297 ? 22.523 25.534 -14.805 1.00 72.62 297 ASN A CA 1
ATOM 2381 C C . ASN A 1 297 ? 23.108 25.807 -13.406 1.00 72.62 297 ASN A C 1
ATOM 2383 O O . ASN A 1 297 ? 22.369 25.814 -12.422 1.00 72.62 297 ASN A O 1
ATOM 2387 N N . PHE A 1 298 ? 24.422 26.037 -13.312 1.00 77.25 298 PHE A N 1
ATOM 2388 C CA . PHE A 1 298 ? 25.123 26.260 -12.050 1.00 77.25 298 PHE A CA 1
ATOM 2389 C C . PHE A 1 298 ? 24.564 27.470 -11.301 1.00 77.25 298 PHE A C 1
ATOM 2391 O O . PHE A 1 298 ? 24.252 27.369 -10.116 1.00 77.25 298 PHE A O 1
ATOM 2398 N N . GLY A 1 299 ? 24.382 28.598 -11.982 1.00 79.94 299 GLY A N 1
ATOM 2399 C CA . GLY A 1 299 ? 23.934 29.825 -11.345 1.00 79.94 299 GLY A CA 1
ATOM 2400 C C . GLY A 1 299 ? 22.486 29.779 -10.883 1.00 79.94 299 GLY A C 1
ATOM 2401 O O . GLY A 1 299 ? 22.179 30.283 -9.802 1.00 79.94 299 GLY A O 1
ATOM 2402 N N . GLU A 1 300 ? 21.612 29.110 -11.639 1.00 79.62 300 GLU A N 1
ATOM 2403 C CA . GLU A 1 300 ? 20.229 28.850 -11.224 1.00 79.62 300 GLU A CA 1
ATOM 2404 C C . GLU A 1 300 ? 20.206 27.952 -9.980 1.00 79.62 300 GLU A C 1
ATOM 2406 O O . GLU A 1 300 ? 19.542 28.267 -8.995 1.00 79.62 300 GLU A O 1
ATOM 2411 N N . TYR A 1 301 ? 21.034 26.902 -9.964 1.00 77.06 301 TYR A N 1
ATOM 2412 C CA . TYR A 1 301 ? 21.146 25.997 -8.824 1.00 77.06 301 TYR A CA 1
ATOM 2413 C C . TYR A 1 301 ? 21.635 26.691 -7.547 1.00 77.06 301 TYR A C 1
ATOM 2415 O O . TYR A 1 301 ? 21.035 26.546 -6.482 1.00 77.06 301 TYR A O 1
ATOM 2423 N N . VAL A 1 302 ? 22.720 27.466 -7.642 1.00 78.81 302 VAL A N 1
ATOM 2424 C CA . VAL A 1 302 ? 23.267 28.213 -6.498 1.00 78.81 302 VAL A CA 1
ATOM 2425 C C . VAL A 1 302 ? 22.268 29.265 -6.013 1.00 78.81 302 VAL A C 1
ATOM 2427 O O . VAL A 1 302 ? 22.114 29.450 -4.805 1.00 78.81 302 VAL A O 1
ATOM 2430 N N . SER A 1 303 ? 21.542 29.903 -6.933 1.00 79.88 303 SER A N 1
ATOM 2431 C CA . SER A 1 303 ? 20.489 30.867 -6.606 1.00 79.88 303 SER A CA 1
ATOM 2432 C C . SER A 1 303 ? 19.340 30.226 -5.826 1.00 79.88 303 SER A C 1
ATOM 2434 O O . SER A 1 303 ? 18.946 30.736 -4.775 1.00 79.88 303 SER A O 1
ATOM 2436 N N . ASP A 1 304 ? 18.837 29.083 -6.292 1.00 76.94 304 ASP A N 1
ATOM 2437 C CA . ASP A 1 304 ? 17.773 28.332 -5.619 1.00 76.94 304 ASP A CA 1
ATOM 2438 C C . ASP A 1 304 ? 18.214 27.836 -4.240 1.00 76.94 304 ASP A C 1
ATOM 2440 O O . ASP A 1 304 ? 17.461 27.930 -3.265 1.00 76.94 304 ASP A O 1
ATOM 2444 N N . LEU A 1 305 ? 19.457 27.361 -4.128 1.00 75.75 305 LEU A N 1
ATOM 2445 C CA . LEU A 1 305 ? 20.032 26.932 -2.859 1.00 75.75 305 LEU A CA 1
ATOM 2446 C C . LEU A 1 305 ? 20.120 28.102 -1.868 1.00 75.75 305 LEU A C 1
ATOM 2448 O O . LEU A 1 305 ? 19.678 27.972 -0.727 1.00 75.75 305 LEU A O 1
ATOM 2452 N N . LEU A 1 306 ? 20.622 29.264 -2.299 1.00 76.50 306 LEU A N 1
ATOM 2453 C CA . LEU A 1 306 ? 20.674 30.472 -1.470 1.00 76.50 306 LEU A CA 1
ATOM 2454 C C . LEU A 1 306 ? 19.282 30.913 -1.023 1.00 76.50 306 LEU A C 1
ATOM 2456 O O . LEU A 1 306 ? 19.092 31.246 0.150 1.00 76.50 306 LEU A O 1
ATOM 2460 N N . LYS A 1 307 ? 18.294 30.865 -1.918 1.00 81.94 307 LYS A N 1
ATOM 2461 C CA . LYS A 1 307 ? 16.905 31.186 -1.587 1.00 81.94 307 LYS A CA 1
ATOM 2462 C C . LYS A 1 307 ? 16.325 30.218 -0.559 1.00 81.94 307 LYS A C 1
ATOM 2464 O O . LYS A 1 307 ? 15.673 30.658 0.385 1.00 81.94 307 LYS A O 1
ATOM 2469 N N . LYS A 1 308 ? 16.609 28.919 -0.686 1.00 71.25 308 LYS A N 1
ATOM 2470 C CA . LYS A 1 308 ? 16.164 27.896 0.270 1.00 71.25 308 LYS A CA 1
ATOM 2471 C C . LYS A 1 308 ? 16.790 28.087 1.656 1.00 71.25 308 LYS A C 1
ATOM 2473 O O . LYS A 1 308 ? 16.092 27.957 2.654 1.00 71.25 308 LYS A O 1
ATOM 2478 N N . ILE A 1 309 ? 18.080 28.424 1.717 1.00 70.31 309 ILE A N 1
ATOM 2479 C CA . ILE A 1 309 ? 18.817 28.627 2.978 1.00 70.31 309 ILE A CA 1
ATOM 2480 C C . ILE A 1 309 ? 18.388 29.914 3.678 1.00 70.31 309 ILE A C 1
ATOM 2482 O O . ILE A 1 309 ? 18.234 29.945 4.895 1.00 70.31 309 ILE A O 1
ATOM 2486 N N . THR A 1 310 ? 18.252 31.000 2.919 1.00 73.88 310 THR A N 1
ATOM 2487 C CA . THR A 1 310 ? 18.046 32.339 3.489 1.00 73.88 310 THR A CA 1
ATOM 2488 C C . THR A 1 310 ? 16.575 32.721 3.615 1.00 73.88 310 THR A C 1
ATOM 2490 O O . THR A 1 310 ? 16.258 33.689 4.308 1.00 73.88 310 THR A O 1
ATOM 2493 N N . GLY A 1 311 ? 15.681 32.012 2.917 1.00 81.81 311 GLY A N 1
ATOM 2494 C CA . GLY A 1 311 ? 14.272 32.376 2.773 1.00 81.81 311 GLY A CA 1
ATOM 2495 C C . GLY A 1 311 ? 14.044 33.676 1.991 1.00 81.81 311 GLY A C 1
ATOM 2496 O O . GLY A 1 311 ? 12.930 34.197 1.997 1.00 81.81 311 GLY A O 1
ATOM 2497 N N . LYS A 1 312 ? 15.082 34.232 1.352 1.00 79.75 312 LYS A N 1
ATOM 2498 C CA . LYS A 1 312 ? 15.048 35.517 0.642 1.00 79.75 312 LYS A CA 1
ATOM 2499 C C . LYS A 1 312 ? 15.408 35.331 -0.824 1.00 79.75 312 LYS A C 1
ATOM 2501 O O . LYS A 1 312 ? 16.191 34.454 -1.172 1.00 79.75 312 LYS A O 1
ATOM 2506 N N . ASP A 1 313 ? 14.851 36.183 -1.677 1.00 86.00 313 ASP A N 1
ATOM 2507 C CA . ASP A 1 313 ? 15.266 36.242 -3.075 1.00 86.00 313 ASP A CA 1
ATOM 2508 C C . ASP A 1 313 ? 16.728 36.700 -3.202 1.00 86.00 313 ASP A C 1
ATOM 2510 O O . ASP A 1 313 ? 17.252 37.460 -2.382 1.00 86.00 313 ASP A O 1
ATOM 2514 N N . VAL A 1 314 ? 17.386 36.203 -4.245 1.00 83.44 314 VAL A N 1
ATOM 2515 C CA . VAL A 1 314 ? 18.788 36.484 -4.561 1.00 83.44 314 VAL A CA 1
ATOM 2516 C C . VAL A 1 314 ? 18.919 37.946 -5.003 1.00 83.44 314 VAL A C 1
ATOM 2518 O O . VAL A 1 314 ? 18.176 38.399 -5.872 1.00 83.44 314 VAL A O 1
ATOM 2521 N N . THR A 1 315 ? 19.834 38.703 -4.391 1.00 86.25 315 THR A N 1
ATOM 2522 C CA . THR A 1 315 ? 20.079 40.115 -4.724 1.00 86.25 315 THR A CA 1
ATOM 2523 C C . THR A 1 315 ? 20.883 40.238 -6.022 1.00 86.25 315 THR A C 1
ATOM 2525 O O . THR A 1 315 ? 21.532 39.283 -6.448 1.00 86.25 315 THR A O 1
ATOM 2528 N N . GLU A 1 316 ? 20.898 41.425 -6.639 1.00 87.38 316 GLU A N 1
ATOM 2529 C CA . GLU A 1 316 ? 21.750 41.698 -7.812 1.00 87.38 316 GLU A CA 1
ATOM 2530 C C . GLU A 1 316 ? 23.242 41.455 -7.518 1.00 87.38 316 GLU A C 1
ATOM 2532 O O . GLU A 1 316 ? 23.984 40.995 -8.383 1.00 87.38 316 GLU A O 1
ATOM 2537 N N . GLU A 1 317 ? 23.674 41.718 -6.282 1.00 79.12 317 GLU A N 1
ATOM 2538 C CA . GLU A 1 317 ? 25.043 41.471 -5.823 1.00 79.12 317 GLU A CA 1
ATOM 2539 C C . GLU A 1 317 ? 25.363 39.971 -5.803 1.00 79.12 317 GLU A C 1
ATOM 2541 O O . GLU A 1 317 ? 26.348 39.550 -6.405 1.00 79.12 317 GLU A O 1
ATOM 2546 N N . HIS A 1 318 ? 24.468 39.147 -5.247 1.00 75.69 318 HIS A N 1
ATOM 2547 C CA . HIS A 1 318 ? 24.616 37.691 -5.288 1.00 75.69 318 HIS A CA 1
ATOM 2548 C C . HIS A 1 318 ? 24.583 37.151 -6.728 1.00 75.69 318 HIS A C 1
ATOM 2550 O O . HIS A 1 318 ? 25.354 36.258 -7.061 1.00 75.69 318 HIS A O 1
ATOM 2556 N N . GLN A 1 319 ? 23.732 37.689 -7.611 1.00 79.88 319 GLN A N 1
ATOM 2557 C CA . GLN A 1 319 ? 23.710 37.276 -9.022 1.00 79.88 319 GLN A CA 1
ATOM 2558 C C . GLN A 1 319 ? 25.031 37.590 -9.732 1.00 79.88 319 GLN A C 1
ATOM 2560 O O . GLN A 1 319 ? 25.504 36.793 -10.544 1.00 79.88 319 GLN A O 1
ATOM 2565 N N . LYS A 1 320 ? 25.650 38.730 -9.409 1.00 81.75 320 LYS A N 1
ATOM 2566 C CA . LYS A 1 320 ? 26.959 39.104 -9.944 1.00 81.75 320 LYS A CA 1
ATOM 2567 C C . LYS A 1 320 ? 28.058 38.157 -9.453 1.00 81.75 320 LYS A C 1
ATOM 2569 O O . LYS A 1 320 ? 28.838 37.684 -10.274 1.00 81.75 320 LYS A O 1
ATOM 2574 N N . GLU A 1 321 ? 28.086 37.839 -8.159 1.00 74.75 321 GLU A N 1
ATOM 2575 C CA . GLU A 1 321 ? 29.038 36.874 -7.584 1.00 74.75 321 GLU A CA 1
ATOM 2576 C C . GLU A 1 321 ? 28.878 35.476 -8.193 1.00 74.75 321 GLU A C 1
ATOM 2578 O O . GLU A 1 321 ? 29.862 34.831 -8.557 1.00 74.75 321 GLU A O 1
ATOM 2583 N N . ILE A 1 322 ? 27.635 35.023 -8.370 1.00 79.31 322 ILE A N 1
ATOM 2584 C CA . ILE A 1 322 ? 27.324 33.750 -9.024 1.00 79.31 322 ILE A CA 1
ATOM 2585 C C . ILE A 1 322 ? 27.848 33.740 -10.467 1.00 79.31 322 ILE A C 1
ATOM 2587 O O . ILE A 1 322 ? 28.510 32.782 -10.858 1.00 79.31 322 ILE A O 1
ATOM 2591 N N . GLY A 1 323 ? 27.625 34.809 -11.238 1.00 81.81 323 GLY A N 1
ATOM 2592 C CA . GLY A 1 323 ? 28.132 34.918 -12.611 1.00 81.81 323 GLY A CA 1
ATOM 2593 C C . GLY A 1 323 ? 29.664 34.983 -12.696 1.00 81.81 323 GLY A C 1
ATOM 2594 O O . GLY A 1 323 ? 30.267 34.436 -13.622 1.00 81.81 323 GLY A O 1
ATOM 2595 N N . GLU A 1 324 ? 30.324 35.610 -11.719 1.00 81.56 324 GLU A N 1
ATOM 2596 C CA . GLU A 1 324 ? 31.787 35.605 -11.611 1.00 81.56 324 GLU A CA 1
ATOM 2597 C C . GLU A 1 324 ? 32.320 34.200 -11.295 1.00 81.56 324 GLU A C 1
ATOM 2599 O O . GLU A 1 324 ? 33.289 33.760 -11.920 1.00 81.56 324 GLU A O 1
ATOM 2604 N N . LEU A 1 325 ? 31.661 33.458 -10.399 1.00 76.81 325 LEU A N 1
ATOM 2605 C CA . LEU A 1 325 ? 31.982 32.057 -10.109 1.00 76.81 325 LEU A CA 1
ATOM 2606 C C . LEU A 1 325 ? 31.774 31.154 -11.328 1.00 76.81 325 LEU A C 1
ATOM 2608 O O . LEU A 1 325 ? 32.648 30.340 -11.624 1.00 76.81 325 LEU A O 1
ATOM 2612 N N . GLU A 1 326 ? 30.673 31.319 -12.066 1.00 78.88 326 GLU A N 1
ATOM 2613 C CA . GLU A 1 326 ? 30.412 30.580 -13.309 1.00 78.88 326 GLU A CA 1
ATOM 2614 C C . GLU A 1 326 ? 31.515 30.799 -14.340 1.00 78.88 326 GLU A C 1
ATOM 2616 O O . GLU A 1 326 ? 32.026 29.841 -14.923 1.00 78.88 326 GLU A O 1
ATOM 2621 N N . LYS A 1 327 ? 31.916 32.059 -14.542 1.00 81.56 327 LYS A N 1
ATOM 2622 C CA . LYS A 1 327 ? 32.981 32.409 -15.479 1.00 81.56 327 LYS A CA 1
ATOM 2623 C C . LYS A 1 327 ? 34.319 31.795 -15.063 1.00 81.56 327 LYS A C 1
ATOM 2625 O O . LYS A 1 327 ? 34.994 31.199 -15.895 1.00 81.56 327 LYS A O 1
ATOM 2630 N N . ARG A 1 328 ? 34.672 31.873 -13.776 1.00 71.56 328 ARG A N 1
ATOM 2631 C CA . ARG A 1 328 ? 35.909 31.276 -13.239 1.00 71.56 328 ARG A CA 1
ATOM 2632 C C . ARG A 1 328 ? 35.930 29.758 -13.401 1.00 71.56 328 ARG A C 1
ATOM 2634 O O . ARG A 1 328 ? 36.927 29.206 -13.848 1.00 71.56 328 ARG A O 1
ATOM 2641 N N . LEU A 1 329 ? 34.820 29.090 -13.095 1.00 71.06 329 LEU A N 1
ATOM 2642 C CA . LEU A 1 329 ? 34.665 27.646 -13.286 1.00 71.06 329 LEU A CA 1
ATOM 2643 C C . LEU A 1 329 ? 34.751 27.236 -14.761 1.00 71.06 329 LEU A C 1
ATOM 2645 O O . LEU A 1 329 ? 35.306 26.182 -15.073 1.00 71.06 329 LEU A O 1
ATOM 2649 N N . ALA A 1 330 ? 34.200 28.050 -15.665 1.00 74.75 330 ALA A N 1
ATOM 2650 C CA . ALA A 1 330 ? 34.305 27.823 -17.101 1.00 74.75 330 ALA A CA 1
ATOM 2651 C C . ALA A 1 330 ? 35.760 27.946 -17.581 1.00 74.75 330 ALA A C 1
ATOM 2653 O O . ALA A 1 330 ? 36.217 27.076 -18.320 1.00 74.75 330 ALA A O 1
ATOM 2654 N N . ASP A 1 331 ? 36.488 28.957 -17.099 1.00 73.94 331 ASP A N 1
ATOM 2655 C CA . ASP A 1 331 ? 37.902 29.186 -17.417 1.00 73.94 331 ASP A CA 1
ATOM 2656 C C . ASP A 1 331 ? 38.823 28.094 -16.812 1.00 73.94 331 ASP A C 1
ATOM 2658 O O . ASP A 1 331 ? 39.835 27.721 -17.404 1.00 73.94 331 ASP A O 1
ATOM 2662 N N . GLU A 1 332 ? 38.476 27.525 -15.650 1.00 67.06 332 GLU A N 1
ATOM 2663 C CA . GLU A 1 332 ? 39.243 26.458 -14.978 1.00 67.06 332 GLU A CA 1
ATOM 2664 C C . GLU A 1 332 ? 38.985 25.047 -15.521 1.00 67.06 332 GLU A C 1
ATOM 2666 O O . GLU A 1 332 ? 39.778 24.130 -15.269 1.00 67.06 332 GLU A O 1
ATOM 2671 N N . LYS A 1 333 ? 37.899 24.842 -16.276 1.00 59.00 333 LYS A N 1
ATOM 2672 C CA . LYS A 1 333 ? 37.570 23.545 -16.887 1.00 59.00 333 LYS A CA 1
ATOM 2673 C C . LYS A 1 333 ? 38.702 23.028 -17.784 1.00 59.00 333 LYS A C 1
ATOM 2675 O O . LYS A 1 333 ? 38.905 21.816 -17.857 1.00 59.00 333 LYS A O 1
ATOM 2680 N N . ASP A 1 334 ? 39.490 23.932 -18.357 1.00 56.53 334 ASP A N 1
ATOM 2681 C CA . ASP A 1 334 ? 40.655 23.612 -19.184 1.00 56.53 334 ASP A CA 1
ATOM 2682 C C . ASP A 1 334 ? 41.874 23.111 -18.371 1.00 56.53 334 ASP A C 1
ATOM 2684 O O . ASP A 1 334 ? 42.787 22.518 -18.942 1.00 56.53 334 ASP A O 1
ATOM 2688 N N . ASN A 1 335 ? 41.869 23.247 -17.034 1.00 58.62 335 ASN A N 1
ATOM 2689 C CA . ASN A 1 335 ? 42.961 22.830 -16.134 1.00 58.62 335 ASN A CA 1
ATOM 2690 C C . ASN A 1 335 ? 42.645 21.588 -15.263 1.00 58.62 335 ASN A C 1
ATOM 2692 O O . ASN A 1 335 ? 43.464 21.183 -14.431 1.00 58.62 335 ASN A O 1
ATOM 2696 N N . GLY A 1 336 ? 41.476 20.960 -15.451 1.00 49.41 336 GLY A N 1
ATOM 2697 C CA . GLY A 1 336 ? 41.132 19.572 -15.077 1.00 49.41 336 GLY A CA 1
ATOM 2698 C C . GLY A 1 336 ? 41.104 19.161 -13.592 1.00 49.41 336 GLY A C 1
ATOM 2699 O O . GLY A 1 336 ? 40.442 18.182 -13.258 1.00 49.41 336 GLY A O 1
ATOM 2700 N N . THR A 1 337 ? 41.780 19.870 -12.684 1.00 59.09 337 THR A N 1
ATOM 2701 C CA . THR A 1 337 ? 42.042 19.379 -11.311 1.00 59.09 337 THR A CA 1
ATOM 2702 C C . THR A 1 337 ? 41.322 20.175 -10.216 1.00 59.09 337 THR A C 1
ATOM 2704 O O . THR A 1 337 ? 41.166 19.682 -9.099 1.00 59.09 337 THR A O 1
ATOM 2707 N N . GLU A 1 338 ? 40.880 21.403 -10.503 1.00 57.31 338 GLU A N 1
ATOM 2708 C CA . GLU A 1 338 ? 40.305 22.313 -9.495 1.00 57.31 338 GLU A CA 1
ATOM 2709 C C . GLU A 1 338 ? 38.770 22.347 -9.522 1.00 57.31 338 GLU A C 1
ATOM 2711 O O . GLU A 1 338 ? 38.147 22.332 -8.459 1.00 57.31 338 GLU A O 1
ATOM 2716 N N . SER A 1 339 ? 38.152 22.204 -10.699 1.00 54.47 339 SER A N 1
ATOM 2717 C CA . SER A 1 339 ? 36.696 22.050 -10.844 1.00 54.47 339 SER A CA 1
ATOM 2718 C C . SER A 1 339 ? 36.153 20.836 -10.075 1.00 54.47 339 SER A C 1
ATOM 2720 O O . SER A 1 339 ? 35.116 20.929 -9.421 1.00 54.47 339 SER A O 1
ATOM 2722 N N . ALA A 1 340 ? 36.899 19.726 -10.043 1.00 59.38 340 ALA A N 1
ATOM 2723 C CA . ALA A 1 340 ? 36.557 18.542 -9.252 1.00 59.38 340 ALA A CA 1
ATOM 2724 C C . ALA A 1 340 ? 36.548 18.815 -7.733 1.00 59.38 340 ALA A C 1
ATOM 2726 O O . ALA A 1 340 ? 35.676 18.318 -7.023 1.00 59.38 340 ALA A O 1
ATOM 2727 N N . LYS A 1 341 ? 37.474 19.646 -7.229 1.00 65.44 341 LYS A N 1
ATOM 2728 C CA . LYS A 1 341 ? 37.526 20.029 -5.805 1.00 65.44 341 LYS A CA 1
ATOM 2729 C C . LYS A 1 341 ? 36.394 20.981 -5.430 1.00 65.44 341 LYS A C 1
ATOM 2731 O O . LYS A 1 341 ? 35.922 20.954 -4.290 1.00 65.44 341 LYS A O 1
ATOM 2736 N N . LEU A 1 342 ? 35.962 21.834 -6.361 1.00 62.88 342 LEU A N 1
ATOM 2737 C CA . LEU A 1 342 ? 34.844 22.742 -6.129 1.00 62.88 342 LEU A CA 1
ATOM 2738 C C . LEU A 1 342 ? 33.515 21.978 -6.078 1.00 62.88 342 LEU A C 1
ATOM 2740 O O . LEU A 1 342 ? 32.741 22.182 -5.146 1.00 62.88 342 LEU A O 1
ATOM 2744 N N . VAL A 1 343 ? 33.304 21.031 -7.000 1.00 60.31 343 VAL A N 1
ATOM 2745 C CA . VAL A 1 343 ? 32.152 20.111 -6.971 1.00 60.31 343 VAL A CA 1
ATOM 2746 C C . VAL A 1 343 ? 32.129 19.312 -5.663 1.00 60.31 343 VAL A C 1
ATOM 2748 O O . VAL A 1 343 ? 31.115 19.319 -4.971 1.00 60.31 343 VAL A O 1
ATOM 2751 N N . GLU A 1 344 ? 33.263 18.740 -5.239 1.00 69.88 344 GLU A N 1
ATOM 2752 C CA . GLU A 1 344 ? 33.378 18.040 -3.946 1.00 69.88 344 GLU A CA 1
ATOM 2753 C C . GLU A 1 344 ? 33.039 18.959 -2.752 1.00 69.88 344 GLU A C 1
ATOM 2755 O O . GLU A 1 344 ? 32.472 18.528 -1.744 1.00 69.88 344 GLU A O 1
ATOM 2760 N N . THR A 1 345 ? 33.378 20.248 -2.841 1.00 60.56 345 THR A N 1
ATOM 2761 C CA . THR A 1 345 ? 33.069 21.230 -1.793 1.00 60.56 345 THR A CA 1
ATOM 2762 C C . THR A 1 345 ? 31.573 21.549 -1.744 1.00 60.56 345 THR A C 1
ATOM 2764 O O . THR A 1 345 ? 31.017 21.629 -0.649 1.00 60.56 345 THR A O 1
ATOM 2767 N N . ILE A 1 346 ? 30.910 21.673 -2.897 1.00 65.06 346 ILE A N 1
ATOM 2768 C CA . ILE A 1 346 ? 29.458 21.890 -2.990 1.00 65.06 346 ILE A CA 1
ATOM 2769 C C . ILE A 1 346 ? 28.695 20.673 -2.449 1.00 65.06 346 ILE A C 1
ATOM 2771 O O . ILE A 1 346 ? 27.808 20.834 -1.613 1.00 65.06 346 ILE A O 1
ATOM 2775 N N . GLU A 1 347 ? 29.103 19.453 -2.803 1.00 65.00 347 GLU A N 1
ATOM 2776 C CA . GLU A 1 347 ? 28.493 18.219 -2.281 1.00 65.00 347 GLU A CA 1
ATOM 2777 C C . GLU A 1 347 ? 28.635 18.094 -0.749 1.00 65.00 347 GLU A C 1
ATOM 2779 O O . GLU A 1 347 ? 27.700 17.699 -0.039 1.00 65.00 347 GLU A O 1
ATOM 2784 N N . LYS A 1 348 ? 29.792 18.491 -0.196 1.00 64.69 348 LYS A N 1
ATOM 2785 C CA . LYS A 1 348 ? 29.995 18.565 1.263 1.00 64.69 348 LYS A CA 1
ATOM 2786 C C . LYS A 1 348 ? 29.083 19.599 1.923 1.00 64.69 348 LYS A C 1
ATOM 2788 O O . LYS A 1 348 ? 28.636 19.377 3.049 1.00 64.69 348 LYS A O 1
ATOM 2793 N N . LEU A 1 349 ? 28.806 20.719 1.256 1.00 58.72 349 LEU A N 1
ATOM 2794 C CA . LEU A 1 349 ? 27.900 21.751 1.765 1.00 58.72 349 LEU A CA 1
ATOM 2795 C C . LEU A 1 349 ? 26.446 21.279 1.762 1.00 58.72 349 LEU A C 1
ATOM 2797 O O . LEU A 1 349 ? 25.770 21.440 2.776 1.00 58.72 349 LEU A O 1
ATOM 2801 N N . GLU A 1 350 ? 25.992 20.628 0.692 1.00 59.38 350 GLU A N 1
ATOM 2802 C CA . GLU A 1 350 ? 24.662 20.009 0.645 1.00 59.38 350 GLU A CA 1
ATOM 2803 C C . GLU A 1 350 ? 24.460 18.993 1.772 1.00 59.38 350 GLU A C 1
ATOM 2805 O O . GLU A 1 350 ? 23.411 18.971 2.416 1.00 59.38 350 GLU A O 1
ATOM 2810 N N . THR A 1 351 ? 25.480 18.175 2.047 1.00 66.44 351 THR A N 1
ATOM 2811 C CA . THR A 1 351 ? 25.436 17.189 3.135 1.00 66.44 351 THR A CA 1
ATOM 2812 C C . THR A 1 351 ? 25.269 17.873 4.494 1.00 66.44 351 THR A C 1
ATOM 2814 O O . THR A 1 351 ? 24.381 17.507 5.262 1.00 66.44 351 THR A O 1
ATOM 2817 N N . ARG A 1 352 ? 26.052 18.926 4.772 1.00 57.47 352 ARG A N 1
ATOM 2818 C CA . ARG A 1 352 ? 25.951 19.689 6.031 1.00 57.47 352 ARG A CA 1
ATOM 2819 C C . ARG A 1 352 ? 24.620 20.429 6.166 1.00 57.47 352 ARG A C 1
ATOM 2821 O O . ARG A 1 352 ? 24.108 20.553 7.273 1.00 57.47 352 ARG A O 1
ATOM 2828 N N . LEU A 1 353 ? 24.044 20.902 5.063 1.00 57.12 353 LEU A N 1
ATOM 2829 C CA . LEU A 1 353 ? 22.713 21.513 5.058 1.00 57.12 353 LEU A CA 1
ATOM 2830 C C . LEU A 1 353 ? 21.620 20.518 5.438 1.00 57.12 353 LEU A C 1
ATOM 2832 O O . LEU A 1 353 ? 20.777 20.838 6.268 1.00 57.12 353 LEU A O 1
ATOM 2836 N N . LYS A 1 354 ? 21.680 19.290 4.917 1.00 60.69 354 LYS A N 1
ATOM 2837 C CA . LYS A 1 354 ? 20.739 18.221 5.289 1.00 60.69 354 LYS A CA 1
ATOM 2838 C C . LYS A 1 354 ? 20.850 17.830 6.763 1.00 60.69 354 LYS A C 1
ATOM 2840 O O . LYS A 1 354 ? 19.835 17.590 7.418 1.00 60.69 354 LYS A O 1
ATOM 2845 N N . GLU A 1 355 ? 22.066 17.784 7.306 1.00 66.69 355 GLU A N 1
ATOM 2846 C CA . GLU A 1 355 ? 22.288 17.565 8.743 1.00 66.69 355 GLU A CA 1
ATOM 2847 C C . GLU A 1 355 ? 21.664 18.683 9.592 1.00 66.69 355 GLU A C 1
ATOM 2849 O O . GLU A 1 355 ? 21.102 18.412 10.650 1.00 66.69 355 GLU A O 1
ATOM 2854 N N . LEU A 1 356 ? 21.714 19.933 9.123 1.00 57.16 356 LEU A N 1
ATOM 2855 C CA . LEU A 1 356 ? 21.090 21.069 9.805 1.00 57.16 356 LEU A CA 1
ATOM 2856 C C . LEU A 1 356 ? 19.559 21.066 9.685 1.00 57.16 356 LEU A C 1
ATOM 2858 O O . LEU A 1 356 ? 18.895 21.318 10.685 1.00 57.16 356 LEU A O 1
ATOM 2862 N N . GLU A 1 357 ? 18.993 20.731 8.521 1.00 55.66 357 GLU A N 1
ATOM 2863 C CA . GLU A 1 357 ? 17.538 20.577 8.334 1.00 55.66 357 GLU A CA 1
ATOM 2864 C C . GLU A 1 357 ? 16.983 19.487 9.274 1.00 55.66 357 GLU A C 1
ATOM 2866 O O . GLU A 1 357 ? 16.037 19.724 10.026 1.00 55.66 357 GLU A O 1
ATOM 2871 N N . THR A 1 358 ? 17.641 18.324 9.330 1.00 61.97 358 THR A N 1
ATOM 2872 C CA . THR A 1 358 ? 17.247 17.214 10.221 1.00 61.97 358 THR A CA 1
ATOM 2873 C C . THR A 1 358 ? 17.499 17.496 11.709 1.00 61.97 358 THR A C 1
ATOM 2875 O O . THR A 1 358 ? 16.803 16.952 12.570 1.00 61.97 358 THR A O 1
ATOM 2878 N N . ALA A 1 359 ? 18.470 18.352 12.046 1.00 55.59 359 ALA A N 1
ATOM 2879 C CA . ALA A 1 359 ? 18.696 18.812 13.417 1.00 55.59 359 ALA A CA 1
ATOM 2880 C C . ALA A 1 359 ? 17.684 19.887 13.854 1.00 55.59 359 ALA A C 1
ATOM 2882 O O . ALA A 1 359 ? 17.263 19.883 15.014 1.00 55.59 359 ALA A O 1
ATOM 2883 N N . GLY A 1 360 ? 17.264 20.767 12.939 1.00 50.75 360 GLY A N 1
ATOM 2884 C CA . GLY A 1 360 ? 16.257 21.808 13.170 1.00 50.75 360 GLY A CA 1
ATOM 2885 C C . GLY A 1 360 ? 14.877 21.236 13.497 1.00 50.75 360 GLY A C 1
ATOM 2886 O O . GLY A 1 360 ? 14.209 21.721 14.408 1.00 50.75 360 GLY A O 1
ATOM 2887 N N . GLU A 1 361 ? 14.503 20.117 12.872 1.00 46.81 361 GLU A N 1
ATOM 2888 C CA . GLU A 1 361 ? 13.290 19.362 13.224 1.00 46.81 361 GLU A CA 1
ATOM 2889 C C . GLU A 1 361 ? 13.336 18.767 14.647 1.00 46.81 361 GLU A C 1
ATOM 2891 O O . GLU A 1 361 ? 12.300 18.411 15.209 1.00 46.81 361 GLU A O 1
ATOM 2896 N N . LYS A 1 362 ? 14.522 18.682 15.272 1.00 49.28 362 LYS A N 1
ATOM 2897 C CA . LYS A 1 362 ? 14.717 18.044 16.583 1.00 49.28 362 LYS A CA 1
ATOM 2898 C C . LYS A 1 362 ? 14.865 18.975 17.785 1.00 49.28 362 LYS A C 1
ATOM 2900 O O . LYS A 1 362 ? 14.942 18.439 18.891 1.00 49.28 362 LYS A O 1
ATOM 2905 N N . LYS A 1 363 ? 14.862 20.307 17.639 1.00 45.09 363 LYS A N 1
ATOM 2906 C CA . LYS A 1 363 ? 14.632 21.277 18.740 1.00 45.09 363 LYS A CA 1
ATOM 2907 C C . LYS A 1 363 ? 14.725 22.721 18.234 1.00 45.09 363 LYS A C 1
ATOM 2909 O O . LYS A 1 363 ? 15.819 23.206 17.959 1.00 45.09 363 LYS A O 1
ATOM 2914 N N . ALA A 1 364 ? 13.602 23.437 18.249 1.00 45.50 364 ALA A N 1
ATOM 2915 C CA . ALA A 1 364 ? 13.595 24.896 18.231 1.00 45.50 364 ALA A CA 1
ATOM 2916 C C . ALA A 1 364 ? 14.053 25.423 19.607 1.00 45.50 364 ALA A C 1
ATOM 2918 O O . ALA A 1 364 ? 13.372 25.245 20.617 1.00 45.50 364 ALA A O 1
ATOM 2919 N N . SER A 1 365 ? 15.245 26.015 19.653 1.00 44.75 365 SER A N 1
ATOM 2920 C CA . SER A 1 365 ? 15.767 26.795 20.780 1.00 44.75 365 SER A CA 1
ATOM 2921 C C . SER A 1 365 ? 16.654 27.902 20.206 1.00 44.75 365 SER A C 1
ATOM 2923 O O . SER A 1 365 ? 17.600 27.614 19.470 1.00 44.75 365 SER A O 1
ATOM 2925 N N . ASP A 1 366 ? 16.329 29.146 20.563 1.00 52.94 366 ASP A N 1
ATOM 2926 C CA . ASP A 1 366 ? 16.645 30.439 19.924 1.00 52.94 366 ASP A CA 1
ATOM 2927 C C . ASP A 1 366 ? 18.130 30.870 19.829 1.00 52.94 366 ASP A C 1
ATOM 2929 O O . ASP A 1 366 ? 18.455 32.055 19.830 1.00 52.94 366 ASP A O 1
ATOM 2933 N N . THR A 1 367 ? 19.078 29.943 19.721 1.00 55.06 367 THR A N 1
ATOM 2934 C CA . THR A 1 367 ? 20.516 30.257 19.590 1.00 55.06 367 THR A CA 1
ATOM 2935 C C . THR A 1 367 ? 21.201 29.587 18.398 1.00 55.06 367 THR A C 1
ATOM 2937 O O . THR A 1 367 ? 22.334 29.936 18.070 1.00 55.06 367 THR A O 1
ATOM 2940 N N . SER A 1 368 ? 20.515 28.684 17.690 1.00 57.56 368 SER A N 1
ATOM 2941 C CA . SER A 1 368 ? 21.099 27.892 16.597 1.00 57.56 368 SER A CA 1
ATOM 2942 C C . SER A 1 368 ? 21.236 28.651 15.268 1.00 57.56 368 SER A C 1
ATOM 2944 O O . SER A 1 368 ? 22.248 28.494 14.582 1.00 57.56 368 SER A O 1
ATOM 2946 N N . GLU A 1 369 ? 20.282 29.510 14.903 1.00 49.09 369 GLU A N 1
ATOM 2947 C CA . GLU A 1 369 ? 20.301 30.199 13.601 1.00 49.09 369 GLU A CA 1
ATOM 2948 C C . GLU A 1 369 ? 21.413 31.248 13.504 1.00 49.09 369 GLU A C 1
ATOM 2950 O O . GLU A 1 369 ? 22.112 31.314 12.495 1.00 49.09 369 GLU A O 1
ATOM 2955 N N . ALA A 1 370 ? 21.657 32.010 14.574 1.00 49.56 370 ALA A N 1
ATOM 2956 C CA . ALA A 1 370 ? 22.745 32.988 14.619 1.00 49.56 370 ALA A CA 1
ATOM 2957 C C . ALA A 1 370 ? 24.127 32.316 14.577 1.00 49.56 370 ALA A C 1
ATOM 2959 O O . ALA A 1 370 ? 25.053 32.825 13.944 1.00 49.56 370 ALA A O 1
ATOM 2960 N N . GLU A 1 371 ? 24.273 31.150 15.213 1.00 59.75 371 GLU A N 1
ATOM 2961 C CA . GLU A 1 371 ? 25.516 30.379 15.170 1.00 59.75 371 GLU A CA 1
ATOM 2962 C C . GLU A 1 371 ? 25.727 29.720 13.799 1.00 59.75 371 GLU A C 1
ATOM 2964 O O . GLU A 1 371 ? 26.854 29.652 13.307 1.00 59.75 371 GLU A O 1
ATOM 2969 N N . THR A 1 372 ? 24.647 29.288 13.147 1.00 55.47 372 THR A N 1
ATOM 2970 C CA . THR A 1 372 ? 24.678 28.724 11.791 1.00 55.47 372 THR A CA 1
ATOM 2971 C C . THR A 1 372 ? 25.010 29.799 10.760 1.00 55.47 372 THR A C 1
ATOM 2973 O O . THR A 1 372 ? 25.934 29.611 9.972 1.00 55.47 372 THR A O 1
ATOM 2976 N N . ALA A 1 373 ? 24.362 30.965 10.830 1.00 51.25 373 ALA A N 1
ATOM 2977 C CA . ALA A 1 373 ? 24.682 32.121 9.998 1.00 51.25 373 ALA A CA 1
ATOM 2978 C C . ALA A 1 373 ? 26.143 32.553 10.188 1.00 51.25 373 ALA A C 1
ATOM 2980 O O . ALA A 1 373 ? 26.868 32.702 9.210 1.00 51.25 373 ALA A O 1
ATOM 2981 N N . LYS A 1 374 ? 26.627 32.631 11.436 1.00 63.09 374 LYS A N 1
ATOM 2982 C CA . LYS A 1 374 ? 28.030 32.950 11.734 1.00 63.09 374 LYS A CA 1
ATOM 2983 C C . LYS A 1 374 ? 29.003 31.926 11.141 1.00 63.09 374 LYS A C 1
ATOM 2985 O O . LYS A 1 374 ? 30.019 32.317 10.575 1.00 63.09 374 LYS A O 1
ATOM 2990 N N . LYS A 1 375 ? 28.693 30.627 11.217 1.00 62.22 375 LYS A N 1
ATOM 2991 C CA . LYS A 1 375 ? 29.515 29.558 10.619 1.00 62.22 375 LYS A CA 1
ATOM 2992 C C . LYS A 1 375 ? 29.527 29.614 9.091 1.00 62.22 375 LYS A C 1
ATOM 2994 O O . LYS A 1 375 ? 30.560 29.315 8.496 1.00 62.22 375 LYS A O 1
ATOM 2999 N N . VAL A 1 376 ? 28.415 30.002 8.464 1.00 56.72 376 VAL A N 1
ATOM 3000 C CA . VAL A 1 376 ? 28.337 30.228 7.013 1.00 56.72 376 VAL A CA 1
ATOM 3001 C C . VAL A 1 376 ? 29.165 31.454 6.622 1.00 56.72 376 VAL A C 1
ATOM 3003 O O . VAL A 1 376 ? 29.981 31.360 5.711 1.00 56.72 376 VAL A O 1
ATOM 3006 N N . THR A 1 377 ? 29.066 32.565 7.356 1.00 55.06 377 THR A N 1
ATOM 3007 C CA . THR A 1 377 ? 29.872 33.773 7.105 1.00 55.06 377 THR A CA 1
ATOM 3008 C C . THR A 1 377 ? 31.372 33.525 7.303 1.00 55.06 377 THR A C 1
ATOM 3010 O O . THR A 1 377 ? 32.170 33.891 6.448 1.00 55.06 377 THR A O 1
ATOM 3013 N N . GLU A 1 378 ? 31.778 32.835 8.375 1.00 65.62 378 GLU A N 1
ATOM 3014 C CA . GLU A 1 378 ? 33.181 32.443 8.603 1.00 65.62 378 GLU A CA 1
ATOM 3015 C C . GLU A 1 378 ? 33.712 31.483 7.526 1.00 65.62 378 GLU A C 1
ATOM 3017 O O . GLU A 1 378 ? 34.919 31.416 7.280 1.00 65.62 378 GLU A O 1
ATOM 3022 N N . PHE A 1 379 ? 32.830 30.701 6.902 1.00 62.50 379 PHE A N 1
ATOM 3023 C CA . PHE A 1 379 ? 33.186 29.822 5.797 1.00 62.50 379 PHE A CA 1
ATOM 3024 C C . PHE A 1 379 ? 33.367 30.598 4.491 1.00 62.50 379 PHE A C 1
ATOM 3026 O O . PHE A 1 379 ? 34.380 30.391 3.826 1.00 62.50 379 PHE A O 1
ATOM 3033 N N . LEU A 1 380 ? 32.451 31.514 4.163 1.00 55.91 380 LEU A N 1
ATOM 3034 C CA . LEU A 1 380 ? 32.583 32.400 3.002 1.00 55.91 380 LEU A CA 1
ATOM 3035 C C . LEU A 1 380 ? 33.892 33.199 3.078 1.00 55.91 380 LEU A C 1
ATOM 3037 O O . LEU A 1 380 ? 34.667 33.185 2.131 1.00 55.91 380 LEU A O 1
ATOM 3041 N N . ASP A 1 381 ? 34.231 33.727 4.255 1.00 61.66 381 ASP A N 1
ATOM 3042 C CA . ASP A 1 381 ? 35.489 34.444 4.505 1.00 61.66 381 ASP A CA 1
ATOM 3043 C C . ASP A 1 381 ? 36.746 33.554 4.322 1.00 61.66 381 ASP A C 1
ATOM 3045 O O . ASP A 1 381 ? 37.824 34.020 3.946 1.00 61.66 381 ASP A O 1
ATOM 3049 N N . LYS A 1 382 ? 36.638 32.234 4.550 1.00 60.28 382 LYS A N 1
ATOM 3050 C CA . LYS A 1 382 ? 37.722 31.267 4.273 1.00 60.28 382 LYS A CA 1
ATOM 3051 C C . LYS A 1 382 ? 37.836 30.905 2.796 1.00 60.28 382 LYS A C 1
ATOM 3053 O O . LYS A 1 382 ? 38.952 30.645 2.340 1.00 60.28 382 LYS A O 1
ATOM 3058 N N . VAL A 1 383 ? 36.714 30.828 2.082 1.00 54.91 383 VAL A N 1
ATOM 3059 C CA . VAL A 1 383 ? 36.697 30.627 0.627 1.00 54.91 383 VAL A CA 1
ATOM 3060 C C . VAL A 1 383 ? 37.340 31.835 -0.048 1.00 54.91 383 VAL A C 1
ATOM 3062 O O . VAL A 1 383 ? 38.262 31.656 -0.839 1.00 54.91 383 VAL A O 1
ATOM 3065 N N . ASP A 1 384 ? 36.972 33.040 0.380 1.00 54.88 384 ASP A N 1
ATOM 3066 C CA . ASP A 1 384 ? 37.489 34.302 -0.148 1.00 54.88 384 ASP A CA 1
ATOM 3067 C C . ASP A 1 384 ? 39.011 34.433 0.057 1.00 54.88 384 ASP A C 1
ATOM 3069 O O . ASP A 1 384 ? 39.779 34.605 -0.888 1.00 54.88 384 ASP A O 1
ATOM 3073 N N . LYS A 1 385 ? 39.506 34.151 1.273 1.00 62.06 385 LYS A N 1
ATOM 3074 C CA . LYS A 1 385 ? 40.956 34.115 1.565 1.00 62.06 385 LYS A CA 1
ATOM 3075 C C . LYS A 1 385 ? 41.731 33.082 0.746 1.00 62.06 385 LYS A C 1
ATOM 3077 O O . LYS A 1 385 ? 42.918 33.275 0.479 1.00 62.06 385 LYS A O 1
ATOM 3082 N N . ARG A 1 386 ? 41.111 31.949 0.398 1.00 54.38 386 ARG A N 1
ATOM 3083 C CA . ARG A 1 386 ? 41.743 30.931 -0.455 1.00 54.38 386 ARG A CA 1
ATOM 3084 C C . ARG A 1 386 ? 41.805 31.387 -1.908 1.00 54.38 386 ARG A C 1
ATOM 3086 O O . ARG A 1 386 ? 42.834 31.160 -2.540 1.00 54.38 386 ARG A O 1
ATOM 3093 N N . LEU A 1 387 ? 40.766 32.061 -2.397 1.00 49.78 387 LEU A N 1
ATOM 3094 C CA . LEU A 1 387 ? 40.751 32.676 -3.726 1.00 49.78 387 LEU A CA 1
ATOM 3095 C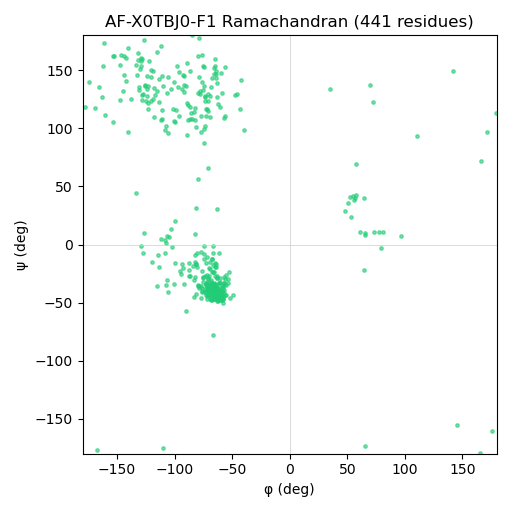 C . LEU A 1 387 ? 41.835 33.760 -3.847 1.00 49.78 387 LEU A C 1
ATOM 3097 O O . LEU A 1 387 ? 42.587 33.752 -4.816 1.00 49.78 387 LEU A O 1
ATOM 3101 N N . ASP A 1 388 ? 42.025 34.580 -2.813 1.00 56.38 388 ASP A N 1
ATOM 3102 C CA . ASP A 1 388 ? 43.072 35.612 -2.734 1.00 56.38 388 ASP A CA 1
ATOM 3103 C C . ASP A 1 388 ? 44.505 35.054 -2.872 1.00 56.38 388 ASP A C 1
ATOM 3105 O O . ASP A 1 388 ? 45.392 35.642 -3.502 1.00 56.38 388 ASP A O 1
ATOM 3109 N N . VAL A 1 389 ? 44.767 33.897 -2.255 1.00 58.41 389 VAL A N 1
ATOM 3110 C CA . VAL A 1 389 ? 46.066 33.210 -2.353 1.00 58.41 389 VAL A CA 1
ATOM 3111 C C . VAL A 1 389 ? 46.278 32.644 -3.758 1.00 58.41 389 VAL A C 1
ATOM 3113 O O . VAL A 1 389 ? 47.400 32.693 -4.268 1.00 58.41 389 VAL A O 1
ATOM 3116 N N . LEU A 1 390 ? 45.212 32.150 -4.391 1.00 47.03 390 LEU A N 1
ATOM 3117 C CA . LEU A 1 390 ? 45.243 31.625 -5.756 1.00 47.03 390 LEU A CA 1
ATOM 3118 C C . LEU A 1 390 ? 45.432 32.735 -6.801 1.00 47.03 390 LEU A C 1
ATOM 3120 O O . LEU A 1 390 ? 46.179 32.560 -7.758 1.00 47.03 390 LEU A O 1
ATOM 3124 N N . GLU A 1 391 ? 44.861 33.921 -6.594 1.00 52.16 391 GLU A N 1
ATOM 3125 C CA . GLU A 1 391 ? 45.104 35.073 -7.472 1.00 52.16 391 GLU A CA 1
ATOM 3126 C C . GLU A 1 391 ? 46.553 35.564 -7.396 1.00 52.16 391 GLU A C 1
ATOM 3128 O O . GLU A 1 391 ? 47.168 35.913 -8.414 1.00 52.16 391 GLU A O 1
ATOM 3133 N N . LYS A 1 392 ? 47.148 35.531 -6.198 1.00 65.12 392 LYS A N 1
ATOM 3134 C CA . LYS A 1 392 ? 48.570 35.847 -6.008 1.00 65.12 392 LYS A CA 1
ATOM 3135 C C . LYS A 1 392 ? 49.478 34.812 -6.667 1.00 65.12 392 LYS A C 1
ATOM 3137 O O . LYS A 1 392 ? 50.465 35.210 -7.288 1.00 65.12 392 LYS A O 1
ATOM 3142 N N . SER A 1 393 ? 49.157 33.520 -6.581 1.00 52.38 393 SER A N 1
ATOM 3143 C CA . SER A 1 393 ? 49.951 32.476 -7.239 1.00 52.38 393 SER A CA 1
ATOM 3144 C C . SER A 1 393 ? 49.805 32.527 -8.764 1.00 52.38 393 SER A C 1
ATOM 3146 O O . SER A 1 393 ? 50.813 32.465 -9.464 1.00 52.38 393 SER A O 1
ATOM 3148 N N . ALA A 1 394 ? 48.601 32.761 -9.294 1.00 51.97 394 ALA A N 1
ATOM 3149 C CA . ALA A 1 394 ? 48.369 32.950 -10.727 1.00 51.97 394 ALA A CA 1
ATOM 3150 C C . ALA A 1 394 ? 49.120 34.177 -11.280 1.00 51.97 394 ALA A C 1
ATOM 3152 O O . ALA A 1 394 ? 49.743 34.113 -12.343 1.00 51.97 394 ALA A O 1
ATOM 3153 N N . SER A 1 395 ? 49.143 35.280 -10.523 1.00 62.72 395 SER A N 1
ATOM 3154 C CA . SER A 1 395 ? 49.899 36.489 -10.875 1.00 62.72 395 SER A CA 1
ATOM 3155 C C . SER A 1 395 ? 51.415 36.262 -10.861 1.00 62.72 395 SER A C 1
ATOM 3157 O O . SER A 1 395 ? 52.125 36.787 -11.720 1.00 62.72 395 SER A O 1
ATOM 3159 N N . GLN A 1 396 ? 51.926 35.457 -9.923 1.00 62.47 396 GLN A N 1
ATOM 3160 C CA . GLN A 1 396 ? 53.340 35.073 -9.878 1.00 62.47 396 GLN A CA 1
ATOM 3161 C C . GLN A 1 396 ? 53.723 34.158 -11.043 1.00 62.47 396 GLN A C 1
ATOM 3163 O O . GLN A 1 396 ? 54.747 34.396 -11.680 1.00 62.47 396 GLN A O 1
ATOM 3168 N N . THR A 1 397 ? 52.889 33.169 -11.372 1.00 58.97 397 THR A N 1
ATOM 3169 C CA . THR A 1 397 ? 53.106 32.290 -12.528 1.00 58.97 397 T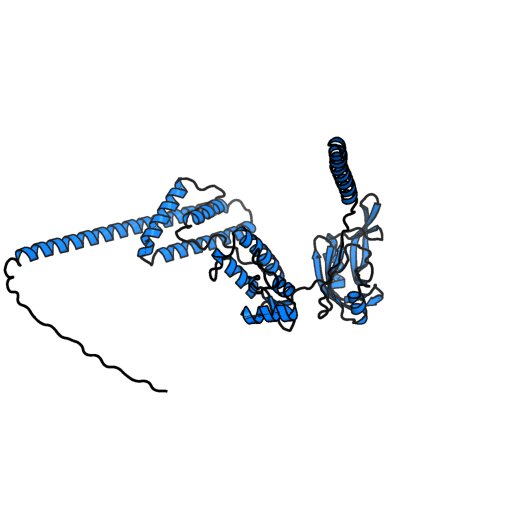HR A CA 1
ATOM 3170 C C . THR A 1 397 ? 53.170 33.100 -13.819 1.00 58.97 397 THR A C 1
ATOM 3172 O O . THR A 1 397 ? 54.124 32.950 -14.576 1.00 58.97 397 THR A O 1
ATOM 3175 N N . LYS A 1 398 ? 52.250 34.053 -14.019 1.00 67.75 398 LYS A N 1
ATOM 3176 C CA . LYS A 1 398 ? 52.256 34.946 -15.188 1.00 67.75 398 LYS A CA 1
ATOM 3177 C C . LYS A 1 398 ? 53.531 35.797 -15.282 1.00 67.75 398 LYS A C 1
ATOM 3179 O O . LYS A 1 398 ? 54.102 35.929 -16.360 1.00 67.75 398 LYS A O 1
ATOM 3184 N N . GLN A 1 399 ? 54.031 36.316 -14.156 1.00 71.62 399 GLN A N 1
ATOM 3185 C CA . GLN A 1 399 ? 55.303 37.052 -14.121 1.00 71.62 399 GLN A CA 1
ATOM 3186 C C . GLN A 1 399 ? 56.518 36.172 -14.453 1.00 71.62 399 GLN A C 1
ATOM 3188 O O . GLN A 1 399 ? 57.473 36.661 -15.059 1.00 71.62 399 GLN A O 1
ATOM 3193 N N . ILE A 1 400 ? 56.500 34.892 -14.068 1.00 70.50 400 ILE A N 1
ATOM 3194 C CA . ILE A 1 400 ? 57.555 33.931 -14.417 1.00 70.50 400 ILE A CA 1
ATOM 3195 C C . ILE A 1 400 ? 57.529 33.663 -15.923 1.00 70.50 400 ILE A C 1
ATOM 3197 O O . ILE A 1 400 ? 58.565 33.798 -16.572 1.00 70.50 400 ILE A O 1
ATOM 3201 N N . THR A 1 401 ? 56.351 33.399 -16.494 1.00 70.25 401 THR A N 1
ATOM 3202 C CA . THR A 1 401 ? 56.196 33.137 -17.931 1.00 70.25 401 THR A CA 1
ATOM 3203 C C . THR A 1 401 ? 56.622 34.341 -18.776 1.00 70.25 401 THR A C 1
ATOM 3205 O O . THR A 1 401 ? 57.381 34.188 -19.730 1.00 70.25 401 THR A O 1
ATOM 3208 N N . ASP A 1 402 ? 56.242 35.563 -18.391 1.00 71.50 402 ASP A N 1
ATOM 3209 C CA . ASP A 1 402 ? 56.649 36.783 -19.103 1.00 71.50 402 ASP A CA 1
ATOM 3210 C C . ASP A 1 402 ? 58.168 37.025 -19.032 1.00 71.50 402 ASP A C 1
ATOM 3212 O O . ASP A 1 402 ? 58.788 37.519 -19.983 1.00 71.50 402 ASP A O 1
ATOM 3216 N N . LYS A 1 403 ? 58.801 36.656 -17.911 1.00 77.06 403 LYS A N 1
ATOM 3217 C CA . LYS A 1 403 ? 60.253 36.763 -17.724 1.00 77.06 403 LYS A CA 1
ATOM 3218 C C . LYS A 1 403 ? 61.010 35.726 -18.556 1.00 77.06 403 LYS A C 1
ATOM 3220 O O . LYS A 1 403 ? 62.041 36.068 -19.136 1.00 77.06 403 LYS A O 1
ATOM 3225 N N . GLU A 1 404 ? 60.494 34.503 -18.652 1.00 74.62 404 GLU A N 1
ATOM 3226 C CA . GLU A 1 404 ? 61.044 33.440 -19.499 1.00 74.62 404 GLU A CA 1
ATOM 3227 C C . GLU A 1 404 ? 60.922 33.795 -20.983 1.00 74.62 404 GLU A C 1
ATOM 3229 O O . GLU A 1 404 ? 61.927 33.777 -21.690 1.00 74.62 404 GLU A O 1
ATOM 3234 N N . VAL A 1 405 ? 59.751 34.267 -21.425 1.00 73.88 405 VAL A N 1
ATOM 3235 C CA . VAL A 1 405 ? 59.517 34.719 -22.808 1.00 73.88 405 VAL A CA 1
ATOM 3236 C C . VAL A 1 405 ? 60.467 35.862 -23.196 1.00 73.88 405 VAL A C 1
ATOM 3238 O O . VAL A 1 405 ? 61.013 35.881 -24.306 1.00 73.88 405 VAL A O 1
ATOM 3241 N N . ARG A 1 406 ? 60.728 36.802 -22.275 1.00 74.69 406 ARG A N 1
ATOM 3242 C CA . ARG A 1 406 ? 61.687 37.900 -22.483 1.00 74.69 406 ARG A CA 1
ATOM 3243 C C . ARG A 1 406 ? 63.138 37.409 -22.537 1.00 74.69 406 ARG A C 1
ATOM 3245 O O . ARG A 1 406 ? 63.922 37.951 -23.319 1.00 74.69 406 ARG A O 1
ATOM 3252 N N . ALA A 1 407 ? 63.497 36.387 -21.761 1.00 72.12 407 ALA A N 1
ATOM 3253 C CA . ALA A 1 407 ? 64.822 35.772 -21.806 1.00 72.12 407 ALA A CA 1
ATOM 3254 C C . ALA A 1 407 ? 65.071 35.052 -23.145 1.00 72.12 407 ALA A C 1
ATOM 3256 O O . ALA A 1 407 ? 66.115 35.277 -23.757 1.00 72.12 407 ALA A O 1
ATOM 3257 N N . THR A 1 408 ? 64.094 34.293 -23.657 1.00 69.25 408 THR A N 1
ATOM 3258 C CA . THR A 1 408 ? 64.179 33.640 -24.980 1.00 69.25 408 THR A CA 1
ATOM 3259 C C . THR A 1 408 ? 64.289 34.641 -26.128 1.00 69.25 408 THR A C 1
ATOM 3261 O O . THR A 1 408 ? 65.175 34.503 -26.963 1.00 69.25 408 THR A O 1
ATOM 3264 N N . ARG A 1 409 ? 63.508 35.732 -26.123 1.00 67.62 409 ARG A N 1
ATOM 3265 C CA . ARG A 1 409 ? 63.625 36.785 -27.155 1.00 67.62 409 ARG A CA 1
ATOM 3266 C C . ARG A 1 409 ? 64.993 37.471 -27.181 1.00 67.62 409 ARG A C 1
ATOM 3268 O O . ARG A 1 409 ? 65.468 37.858 -28.244 1.00 67.62 409 ARG A O 1
ATOM 3275 N N . THR A 1 410 ? 65.632 37.618 -26.021 1.00 69.69 410 THR A N 1
ATOM 3276 C CA . THR A 1 410 ? 66.972 38.224 -25.926 1.00 69.69 410 THR A CA 1
ATOM 3277 C C . THR A 1 410 ? 68.066 37.256 -26.402 1.00 69.69 410 THR A C 1
ATOM 3279 O O . THR A 1 410 ? 69.107 37.691 -26.893 1.00 69.69 410 THR A O 1
ATOM 3282 N N . ALA A 1 411 ? 67.837 35.945 -26.271 1.00 64.50 411 ALA A N 1
ATOM 3283 C CA . ALA A 1 411 ? 68.724 34.910 -26.795 1.00 64.50 411 ALA A CA 1
ATOM 3284 C C . ALA A 1 411 ? 68.625 34.797 -28.327 1.00 64.50 411 ALA A C 1
ATOM 3286 O O . ALA A 1 411 ? 69.660 34.742 -28.991 1.00 64.50 411 ALA A O 1
ATOM 3287 N N . ASP A 1 412 ? 67.413 34.876 -28.885 1.00 61.88 412 ASP A N 1
ATOM 3288 C CA . ASP A 1 412 ? 67.190 34.806 -30.335 1.00 61.88 412 ASP A CA 1
ATOM 3289 C C . ASP A 1 412 ? 67.787 36.015 -31.072 1.00 61.88 412 ASP A C 1
ATOM 3291 O O . ASP A 1 412 ? 68.493 35.830 -32.064 1.00 61.88 412 ASP A O 1
ATOM 3295 N N . GLN A 1 413 ? 67.655 37.234 -30.528 1.00 62.59 413 GLN A N 1
ATOM 3296 C CA . GLN A 1 413 ? 68.317 38.426 -31.088 1.00 62.59 413 GLN A CA 1
ATOM 3297 C C . GLN A 1 413 ? 69.851 38.321 -31.101 1.00 62.59 413 GLN A C 1
ATOM 3299 O O . GLN A 1 413 ? 70.499 38.880 -31.980 1.00 62.59 413 GLN A O 1
ATOM 3304 N N . LYS A 1 414 ? 70.453 37.574 -30.166 1.00 57.72 414 LYS A N 1
ATOM 3305 C CA . LYS A 1 414 ? 71.900 37.292 -30.174 1.00 57.72 414 LYS A CA 1
ATOM 3306 C C . LYS A 1 414 ? 72.305 36.237 -31.213 1.00 57.72 414 LYS A C 1
ATOM 3308 O O . LYS A 1 414 ? 73.469 36.200 -31.610 1.00 57.72 414 LYS A O 1
ATOM 3313 N N . SER A 1 415 ? 71.375 35.381 -31.640 1.00 55.62 415 SER A N 1
ATOM 3314 C CA . SER A 1 415 ? 71.612 34.333 -32.645 1.00 55.62 415 SER A CA 1
ATOM 3315 C C . SER A 1 415 ? 71.439 34.827 -34.091 1.00 55.62 415 SER A C 1
ATOM 3317 O O . SER A 1 415 ? 72.105 34.335 -35.006 1.00 55.62 415 SER A O 1
ATOM 3319 N N . GLU A 1 416 ? 70.616 35.857 -34.309 1.00 55.16 416 GLU A N 1
ATOM 3320 C CA . GLU A 1 416 ? 70.457 36.490 -35.626 1.00 55.16 416 GLU A CA 1
ATOM 3321 C C . GLU A 1 416 ? 71.695 37.306 -36.032 1.00 55.16 416 GLU A C 1
ATOM 3323 O O . GLU A 1 416 ? 72.114 37.239 -37.187 1.00 55.16 416 GLU A O 1
ATOM 3328 N N . ASP A 1 417 ? 72.386 37.947 -35.082 1.00 54.44 417 ASP A N 1
ATOM 3329 C CA . ASP A 1 417 ? 73.654 38.649 -35.355 1.00 54.44 417 ASP A CA 1
ATOM 3330 C C . ASP A 1 417 ? 74.819 37.705 -35.723 1.00 54.44 417 ASP A C 1
ATOM 3332 O O . ASP A 1 417 ? 75.855 38.155 -36.212 1.00 54.44 417 ASP A O 1
ATOM 3336 N N . THR A 1 418 ? 74.674 36.388 -35.524 1.00 54.53 418 THR A N 1
ATOM 3337 C CA . THR A 1 418 ? 75.730 35.398 -35.818 1.00 54.53 418 THR A CA 1
ATOM 3338 C C . THR A 1 418 ? 75.459 34.508 -37.034 1.00 54.53 418 THR A C 1
ATOM 3340 O O . THR A 1 418 ? 76.371 33.801 -37.461 1.00 54.53 418 THR A O 1
ATOM 3343 N N . SER A 1 419 ? 74.270 34.557 -37.650 1.00 49.81 419 SER A N 1
ATOM 3344 C CA . SER A 1 419 ? 73.881 33.651 -38.753 1.00 49.81 419 SER A CA 1
ATOM 3345 C C . SER A 1 419 ? 73.721 34.319 -40.129 1.00 49.81 419 SER A C 1
ATOM 3347 O O . SER A 1 419 ? 73.401 33.651 -41.116 1.00 49.81 419 SER A O 1
ATOM 3349 N N . GLY A 1 420 ? 74.029 35.614 -40.242 1.00 46.25 420 GLY A N 1
ATOM 3350 C CA . GLY A 1 420 ? 74.065 36.360 -41.502 1.00 46.25 420 GLY A CA 1
ATOM 3351 C C . GLY A 1 420 ? 75.235 35.976 -42.415 1.00 46.25 420 GLY A C 1
ATOM 3352 O O . GLY A 1 420 ? 76.120 36.789 -42.664 1.00 46.25 420 GLY A O 1
ATOM 3353 N N . GLY A 1 421 ? 75.256 34.749 -42.934 1.00 48.22 421 GLY A N 1
ATOM 3354 C CA . GLY A 1 421 ? 76.218 34.376 -43.965 1.00 48.22 421 GLY A CA 1
ATOM 3355 C C . GLY A 1 421 ? 76.346 32.884 -44.208 1.00 48.22 421 GLY A C 1
ATOM 3356 O O . GLY A 1 421 ? 77.375 32.331 -43.860 1.00 48.22 421 GLY A O 1
ATOM 3357 N N . MET A 1 422 ? 75.341 32.249 -44.820 1.00 47.22 422 MET A N 1
ATOM 3358 C CA . MET A 1 422 ? 75.513 31.137 -45.777 1.00 47.22 422 MET A CA 1
ATOM 3359 C C . MET A 1 422 ? 74.154 30.512 -46.102 1.00 47.22 422 MET A C 1
ATOM 3361 O O . MET A 1 422 ? 73.677 29.638 -45.386 1.00 47.22 422 MET A O 1
ATOM 3365 N N . ASN A 1 423 ? 73.537 30.917 -47.215 1.00 42.56 423 ASN A N 1
ATOM 3366 C CA . ASN A 1 423 ? 72.599 30.031 -47.897 1.00 42.56 423 ASN A CA 1
ATOM 3367 C C . ASN A 1 423 ? 72.506 30.342 -49.397 1.00 42.56 423 ASN A C 1
ATOM 3369 O O . ASN A 1 423 ? 71.885 31.313 -49.818 1.00 42.56 423 ASN A O 1
ATOM 3373 N N . SER A 1 424 ? 73.109 29.473 -50.207 1.00 44.97 424 SER A N 1
ATOM 3374 C CA . SER A 1 424 ? 72.714 29.227 -51.595 1.00 44.97 424 SER A CA 1
ATOM 3375 C C . SER A 1 424 ? 73.277 27.870 -52.014 1.00 44.97 424 SER A C 1
ATOM 3377 O O . SER A 1 424 ? 74.492 27.755 -52.112 1.00 44.97 424 SER A O 1
ATOM 3379 N N . PHE A 1 425 ? 72.428 26.862 -52.236 1.00 40.12 425 PHE A N 1
ATOM 3380 C CA . PHE A 1 425 ? 72.485 25.951 -53.394 1.00 40.12 425 PHE A CA 1
ATOM 3381 C C . PHE A 1 425 ? 71.314 24.946 -53.358 1.00 40.12 425 PHE A C 1
ATOM 3383 O O . PHE A 1 425 ? 71.182 24.144 -52.440 1.00 40.12 425 PHE A O 1
ATOM 3390 N N . ILE A 1 426 ? 70.468 25.000 -54.392 1.00 45.88 426 ILE A N 1
ATOM 3391 C CA . ILE A 1 426 ? 69.358 24.079 -54.695 1.00 45.88 426 ILE A CA 1
ATOM 3392 C C . ILE A 1 426 ? 69.819 23.090 -55.777 1.00 45.88 426 ILE A C 1
ATOM 3394 O O . ILE A 1 426 ? 70.399 23.539 -56.766 1.00 45.88 426 ILE A O 1
ATOM 3398 N N . ARG A 1 427 ? 69.448 21.796 -55.677 1.00 37.56 427 ARG A N 1
ATOM 3399 C CA . ARG A 1 427 ? 68.962 20.985 -56.827 1.00 37.56 427 ARG A CA 1
ATOM 3400 C C . ARG A 1 427 ? 68.352 19.613 -56.453 1.00 37.56 427 ARG A C 1
ATOM 3402 O O . ARG A 1 427 ? 69.042 18.741 -55.952 1.00 37.56 427 ARG A O 1
ATOM 3409 N N . ALA A 1 428 ? 67.058 19.484 -56.773 1.00 41.47 428 ALA A N 1
ATOM 3410 C CA . ALA A 1 428 ? 66.312 18.424 -57.487 1.00 41.47 428 ALA A CA 1
ATOM 3411 C C . ALA A 1 428 ? 66.654 16.911 -57.368 1.00 41.47 428 ALA A C 1
ATOM 3413 O O . ALA A 1 428 ? 67.763 16.502 -57.694 1.00 41.47 428 ALA A O 1
ATOM 3414 N N . SER A 1 429 ? 65.614 16.069 -57.176 1.00 36.16 429 SER A N 1
ATOM 3415 C CA . SER A 1 429 ? 64.974 15.177 -58.195 1.00 36.16 429 SER A CA 1
ATOM 3416 C C . SER A 1 429 ? 64.522 13.774 -57.706 1.00 36.16 429 SER A C 1
ATOM 3418 O O . SER A 1 429 ? 65.177 13.163 -56.870 1.00 36.16 429 SER A O 1
ATOM 3420 N N . SER A 1 430 ? 63.444 13.260 -58.342 1.00 38.19 430 SER A N 1
ATOM 3421 C CA . SER A 1 430 ? 62.873 11.877 -58.381 1.00 38.19 430 SER A CA 1
ATOM 3422 C C . SER A 1 430 ? 62.204 11.325 -57.100 1.00 38.19 430 SER A C 1
ATOM 3424 O O . SER A 1 430 ? 62.705 11.539 -56.011 1.00 38.19 430 SER A O 1
ATOM 3426 N N . GLY A 1 431 ? 61.052 10.635 -57.086 1.00 43.88 431 GLY A N 1
ATOM 3427 C CA . GLY A 1 431 ? 60.263 9.948 -58.119 1.00 43.88 431 GLY A CA 1
ATOM 3428 C C . GLY A 1 431 ? 60.318 8.425 -57.913 1.00 43.88 431 GLY A C 1
ATOM 3429 O O . GLY A 1 431 ? 61.249 7.816 -58.421 1.00 43.88 431 GLY A O 1
ATOM 3430 N N . VAL A 1 432 ? 59.360 7.806 -57.197 1.00 47.06 432 VAL A N 1
ATOM 3431 C CA . VAL A 1 432 ? 59.234 6.331 -57.080 1.00 47.06 432 VAL A CA 1
ATOM 3432 C C . VAL A 1 432 ? 57.760 5.898 -57.009 1.00 47.06 432 VAL A C 1
ATOM 3434 O O . VAL A 1 432 ? 56.971 6.459 -56.254 1.00 47.06 432 VAL A O 1
ATOM 3437 N N . ALA A 1 433 ? 57.423 4.895 -57.825 1.00 42.94 433 ALA A N 1
ATOM 3438 C CA . ALA A 1 433 ? 56.132 4.223 -57.958 1.00 42.94 433 ALA A CA 1
ATOM 3439 C C . ALA A 1 433 ? 55.988 3.017 -57.001 1.00 42.94 433 ALA A C 1
ATOM 3441 O O . ALA A 1 433 ? 56.984 2.403 -56.626 1.00 42.94 433 ALA A O 1
ATOM 3442 N N . ILE A 1 434 ? 54.747 2.639 -56.669 1.00 50.69 434 ILE A N 1
ATOM 3443 C CA . ILE A 1 434 ? 54.392 1.463 -55.850 1.00 50.69 434 ILE A CA 1
ATOM 3444 C C . ILE A 1 434 ? 53.570 0.484 -56.712 1.00 50.69 434 ILE A C 1
ATOM 3446 O O . ILE A 1 434 ? 52.576 0.921 -57.296 1.00 50.69 434 ILE A O 1
ATOM 3450 N N . PRO A 1 435 ? 53.920 -0.816 -56.795 1.00 56.28 435 PRO A N 1
ATOM 3451 C CA . PRO A 1 435 ? 53.059 -1.842 -57.374 1.00 56.28 435 PRO A CA 1
ATOM 3452 C C . PRO A 1 435 ? 52.282 -2.624 -56.300 1.00 56.28 435 PRO A C 1
ATOM 3454 O O . PRO A 1 435 ? 52.706 -2.741 -55.151 1.00 56.28 435 PRO A O 1
ATOM 3457 N N . GLY A 1 436 ? 51.125 -3.150 -56.710 1.00 48.19 436 GLY A N 1
ATOM 3458 C CA . GLY A 1 436 ? 50.182 -3.899 -55.881 1.00 48.19 436 GLY A CA 1
ATOM 3459 C C . GLY A 1 436 ? 50.537 -5.366 -55.610 1.00 48.19 436 GLY A C 1
ATOM 3460 O O . GLY A 1 436 ? 51.506 -5.912 -56.131 1.00 48.19 436 GLY A O 1
ATOM 3461 N N . GLY A 1 437 ? 49.680 -6.010 -54.818 1.00 42.56 437 GLY A N 1
ATOM 3462 C CA . GLY A 1 437 ? 49.667 -7.448 -54.561 1.00 42.56 437 GLY A CA 1
ATOM 3463 C C . GLY A 1 437 ? 48.320 -7.841 -53.956 1.00 42.56 437 GLY A C 1
ATOM 3464 O O . GLY A 1 437 ? 47.872 -7.214 -53.000 1.00 42.56 437 GLY A O 1
ATOM 3465 N N . GLY A 1 438 ? 47.654 -8.824 -54.562 1.00 46.34 438 GLY A N 1
ATOM 3466 C CA . GLY A 1 438 ? 46.367 -9.363 -54.125 1.00 46.34 438 GLY A CA 1
ATOM 3467 C C . GLY A 1 438 ? 46.456 -10.786 -53.564 1.00 46.34 438 GLY A C 1
ATOM 3468 O O . GLY A 1 438 ? 47.527 -11.387 -53.522 1.00 46.34 438 GLY A O 1
ATOM 3469 N N . SER A 1 439 ? 45.265 -11.314 -53.253 1.00 46.16 439 SER A N 1
ATOM 3470 C CA . SER A 1 439 ? 44.877 -12.703 -52.929 1.00 46.16 439 SER A CA 1
ATOM 3471 C C . SER A 1 439 ? 45.302 -13.277 -51.567 1.00 46.16 439 SER A C 1
ATOM 3473 O O . SER A 1 439 ? 46.488 -13.396 -51.280 1.00 46.16 439 SER A O 1
ATOM 3475 N N . LYS A 1 440 ? 44.332 -13.735 -50.760 1.00 48.50 440 LYS A N 1
ATOM 3476 C CA . LYS A 1 440 ? 43.804 -15.113 -50.807 1.00 48.50 440 LYS A CA 1
ATOM 3477 C C . LYS A 1 440 ? 42.600 -15.312 -49.870 1.00 48.50 440 LYS A C 1
ATOM 3479 O O . LYS A 1 440 ? 42.586 -14.798 -48.757 1.00 48.50 440 LYS A O 1
ATOM 3484 N N . GLU A 1 441 ? 41.627 -16.063 -50.381 1.00 54.84 441 GLU A N 1
ATOM 3485 C CA . GLU A 1 441 ? 40.614 -16.838 -49.653 1.00 54.84 441 GLU A CA 1
ATOM 3486 C C . GLU A 1 441 ? 41.273 -17.987 -48.873 1.00 54.84 441 GLU A C 1
ATOM 3488 O O . GLU A 1 441 ? 42.284 -18.513 -49.340 1.00 54.84 441 GLU A O 1
ATOM 3493 N N . GLU A 1 442 ? 40.664 -18.414 -47.763 1.00 51.59 442 GLU A N 1
ATOM 3494 C CA . GLU A 1 442 ? 40.462 -19.836 -47.434 1.00 51.59 442 GLU A CA 1
ATOM 3495 C C . GLU A 1 442 ? 39.426 -19.991 -46.296 1.00 51.59 442 GLU A C 1
ATOM 3497 O O . GLU A 1 442 ? 39.428 -19.208 -45.346 1.00 51.59 442 GLU A O 1
ATOM 3502 N N . GLU A 1 443 ? 38.537 -20.966 -46.535 1.00 53.84 443 GLU A N 1
ATOM 3503 C CA . GLU A 1 443 ? 37.535 -21.716 -45.737 1.00 53.84 443 GLU A CA 1
ATOM 3504 C C . GLU A 1 443 ? 37.061 -21.261 -44.345 1.00 53.84 443 GLU A C 1
ATOM 3506 O O . GLU A 1 443 ? 37.868 -21.163 -43.393 1.00 53.84 443 GLU A O 1
#

Secondary structure (DSSP, 8-state):
--HHHHHHHHHHHHHHHHHHHHHHHHHHTT--------------TTTTEEEEEEEESS--TTSEEE-GGGHHHHTTTGGGT-EEEETTTEEEEEEEEEEEEETTEEEEEEEE--HHHHHHHHTTS--EEEEEEEEEEEEEEEETTEEEEEEEEEEEEEEEEESS-SSTT-BEE-----EEESSS-----TTTHHHHHHHHHHHHHHHHTEEEE-TTS-TT-GGGEEEE-EEEETTEEEEEHHHHHHHHHHHTTGGGTTSSS-HHHHHHHHHHHHHHHHTTT-PPPPP--S-S--TTTHHHHHHHHHHHHHSSPPPHHHHHHHHHHHHHHHHHGGGSSSHHHHHHHHHHHHHHHHHHHHHHTT---TTHHHHHHHHHHHHHHHHHHHHHHHHHHHHHHHHHHHHHHHHHHHHHHHHHHHH-S----------------------